Protein AF-A0AAD7WLF8-F1 (afdb_monomer_lite)

InterPro domains:
  IPR016024 Armadillo-type fold [SSF48371] (22-463)
  IPR026791 Dedicator of cytokinesis [PTHR45653] (3-529)
  IPR027357 DOCKER domain [PS51651] (489-531)
  IPR043161 Dedicator of cytokinesis, C-terminal, lobe A [G3DSA:1.25.40.410] (466-530)
  IPR046769 DOCKER, Lobe A [PF06920] (484-529)
  IPR056372 Dedicator of cytokinesis, TPR repeats region [PF23554] (4-433)

Secondary structure (DSSP, 8-state):
-HHHHHHHHHHHHHTTTSHHHHHHHHHHHHTHHHHHHHHHHHHHHHHHHH-S-THHHHHHHHHHHHHHHHHHHHTS-TTSSHHHHHHHHHHGGGGHHHHTTTS-HHHHHHHHHHHHHTS-TTSSHHHHHHHHHHHHTSGGGGSHHHHHHHHHHHHHHHHHHTSTT-SS--HHHHHHHHHHHHHHHS-TTS---HHHHHHHHHHHTTGGGSGGGHHHHHHHHHH--HHHHHHHHHH--SHHHHHHHHHHHHHHHHHHTTTSS-TT-HHHHHHHHHHHHHHHHHHHHHHHHHS--SSS--HHHHHHHHHHHHHHHH-GGG-GGGS-HHHHHHHHHHH--HHHHHHHHHHHHHHHTGGGGGGGTTTTHHHHHHHHHSS-HHHHHHHTHHHHHHHHHHHHHSTTS--HHHHHHHHHHHHHHHHTT---HHHHHHHHHHHHHHHTT-TTTHHHHHHHHHHHHHHHHHHHHHHHHHTSS-HHHHHHHHHHHHHHHHHTT-HHHHHHHHHHHHHHHHHTT-HHHHHHHHHHHHHHH--

Radius of gyration: 33.75 Å; chains: 1; bounding box: 84×45×94 Å

Structure (mmCIF, N/CA/C/O backbone):
data_AF-A0AAD7WLF8-F1
#
_entry.id   AF-A0AAD7WLF8-F1
#
loop_
_atom_site.group_PDB
_atom_site.id
_atom_site.type_symbol
_atom_site.label_atom_id
_atom_site.label_alt_id
_atom_site.label_comp_id
_atom_site.label_asym_id
_atom_site.label_entity_id
_atom_site.label_seq_id
_atom_site.pdbx_PDB_ins_code
_atom_site.Cartn_x
_atom_site.Cartn_y
_atom_site.Cartn_z
_atom_site.occupancy
_atom_site.B_iso_or_equiv
_atom_site.auth_seq_id
_atom_site.auth_comp_id
_atom_site.auth_asym_id
_atom_site.auth_atom_id
_atom_site.pdbx_PDB_model_num
ATOM 1 N N . MET A 1 1 ? -27.503 -6.287 51.638 1.00 50.44 1 MET A N 1
ATOM 2 C CA . MET A 1 1 ? -26.406 -5.335 51.952 1.00 50.44 1 MET A CA 1
ATOM 3 C C . MET A 1 1 ? -25.777 -4.756 50.683 1.00 50.44 1 MET A C 1
ATOM 5 O O . MET A 1 1 ? -25.508 -3.567 50.639 1.00 50.44 1 MET A O 1
ATOM 9 N N . THR A 1 2 ? -25.616 -5.550 49.624 1.00 57.06 2 THR A N 1
ATOM 10 C CA . THR A 1 2 ? -24.945 -5.153 48.374 1.00 57.06 2 THR A CA 1
ATOM 11 C C . THR A 1 2 ? -25.740 -4.227 47.454 1.00 57.06 2 THR A C 1
ATOM 13 O O . THR A 1 2 ? -25.154 -3.289 46.927 1.00 57.06 2 THR A O 1
ATOM 16 N N . SER A 1 3 ? -27.070 -4.346 47.377 1.00 61.50 3 SER A N 1
ATOM 17 C CA . SER A 1 3 ? -27.920 -3.341 46.700 1.00 61.50 3 SER A CA 1
ATOM 18 C C . SER A 1 3 ? -27.881 -1.956 47.364 1.00 61.50 3 SER A C 1
ATOM 20 O O . SER A 1 3 ? -28.238 -0.956 46.747 1.00 61.50 3 SER A O 1
ATOM 22 N N . LYS A 1 4 ? -27.443 -1.870 48.630 1.00 73.19 4 LYS A N 1
ATOM 23 C CA . LYS A 1 4 ? -27.246 -0.590 49.324 1.00 73.19 4 LYS A CA 1
ATOM 24 C C . LYS A 1 4 ? -25.932 0.079 48.907 1.00 73.19 4 LYS A C 1
ATOM 26 O O . LYS A 1 4 ? -25.895 1.298 48.851 1.00 73.19 4 LYS A O 1
ATOM 31 N N . LEU A 1 5 ? -24.891 -0.685 48.555 1.00 77.25 5 LEU A N 1
ATOM 32 C CA . LEU A 1 5 ? -23.596 -0.141 48.117 1.00 77.25 5 LEU A CA 1
ATOM 33 C C . LEU A 1 5 ? -23.704 0.574 46.764 1.00 77.25 5 LEU A C 1
ATOM 35 O O . LEU A 1 5 ? -23.220 1.696 46.639 1.00 77.25 5 LEU A O 1
ATOM 39 N N . THR A 1 6 ? -24.400 -0.011 45.782 1.00 79.81 6 THR A N 1
ATOM 40 C CA . THR A 1 6 ? -24.676 0.662 44.497 1.00 79.81 6 THR A CA 1
ATOM 41 C C . THR A 1 6 ? -25.527 1.919 44.679 1.00 79.81 6 THR A C 1
ATOM 43 O O . THR A 1 6 ? -25.245 2.944 44.062 1.00 79.81 6 THR A O 1
ATOM 46 N N . LYS A 1 7 ? -26.513 1.890 45.587 1.00 83.00 7 LYS A N 1
ATOM 47 C CA . LYS A 1 7 ? -27.323 3.071 45.936 1.00 83.00 7 LYS A CA 1
ATOM 48 C C . LYS A 1 7 ? -26.501 4.177 46.610 1.00 83.00 7 LYS A C 1
ATOM 50 O O . LYS A 1 7 ? -26.691 5.340 46.277 1.00 83.00 7 LYS A O 1
ATOM 55 N N . VAL A 1 8 ? -25.577 3.836 47.512 1.00 84.06 8 VAL A N 1
ATOM 56 C CA . VAL A 1 8 ? -24.677 4.811 48.162 1.00 84.06 8 VAL A CA 1
ATOM 57 C C . VAL A 1 8 ? -23.715 5.430 47.147 1.00 84.06 8 VAL A C 1
ATOM 59 O O . VAL A 1 8 ? -23.534 6.644 47.153 1.00 84.06 8 VAL A O 1
ATOM 62 N N . LEU A 1 9 ? -23.156 4.632 46.230 1.00 85.50 9 LEU A N 1
ATOM 63 C CA . LEU A 1 9 ? -22.347 5.155 45.125 1.00 85.50 9 LEU A CA 1
ATOM 64 C C . LEU A 1 9 ? -23.160 6.115 44.246 1.00 85.50 9 LEU A C 1
ATOM 66 O O . LEU A 1 9 ? -22.699 7.216 43.970 1.00 85.50 9 LEU A O 1
ATOM 70 N N . SER A 1 10 ? -24.387 5.741 43.873 1.00 84.94 10 SER A N 1
ATOM 71 C CA . SER A 1 10 ? -25.291 6.614 43.111 1.00 84.94 10 SER A CA 1
ATOM 72 C C . SER A 1 10 ? -25.607 7.913 43.865 1.00 84.94 10 SER A C 1
ATOM 74 O O . SER A 1 10 ? -25.592 8.984 43.262 1.00 84.94 10 SER A O 1
ATOM 76 N N . TYR A 1 11 ? -25.811 7.851 45.185 1.00 87.19 11 TYR A N 1
ATOM 77 C CA . TYR A 1 11 ? -26.008 9.036 46.022 1.00 87.19 11 TYR A CA 1
ATOM 78 C C . TYR A 1 11 ? -24.784 9.962 46.011 1.00 87.19 11 TYR A C 1
ATOM 80 O O . TYR A 1 11 ? -24.944 11.163 45.807 1.00 87.19 11 TYR A O 1
ATOM 88 N N . TYR A 1 12 ? -23.572 9.418 46.166 1.00 87.69 12 TYR A N 1
ATOM 89 C CA . TYR A 1 12 ? -22.337 10.207 46.105 1.00 87.69 12 TYR A CA 1
ATOM 90 C C . TYR A 1 12 ? -22.121 10.855 44.738 1.00 87.69 12 TYR A C 1
ATOM 92 O O . TYR A 1 12 ? -21.713 12.008 44.677 1.00 87.69 12 TYR A O 1
ATOM 100 N N . VAL A 1 13 ? -22.433 10.149 43.648 1.00 86.88 13 VAL A N 1
ATOM 101 C CA . VAL A 1 13 ? -22.331 10.689 42.283 1.00 86.88 13 VAL A CA 1
ATOM 102 C C . VAL A 1 13 ? -23.289 11.863 42.071 1.00 86.88 13 VAL A C 1
ATOM 104 O O . VAL A 1 13 ? -22.893 12.871 41.498 1.00 86.88 13 VAL A O 1
ATOM 107 N N . ARG A 1 14 ? -24.529 11.771 42.572 1.00 86.62 14 ARG A N 1
ATOM 108 C CA . ARG A 1 14 ? -25.531 12.846 42.442 1.00 86.62 14 ARG A CA 1
ATOM 109 C C . ARG A 1 14 ? -25.195 14.106 43.242 1.00 86.62 14 ARG A C 1
ATOM 111 O O . ARG A 1 14 ? -25.654 15.177 42.871 1.00 86.62 14 ARG A O 1
ATOM 118 N N . HIS A 1 15 ? -24.404 13.976 44.306 1.00 85.69 15 HIS A N 1
ATOM 119 C CA . HIS A 1 15 ? -23.999 15.080 45.184 1.00 85.69 15 HIS A CA 1
ATOM 120 C C . HIS A 1 15 ? -22.495 15.370 45.074 1.00 85.69 15 HIS A C 1
ATOM 122 O O . HIS A 1 15 ? -21.863 15.776 46.046 1.00 85.69 15 HIS A O 1
ATOM 128 N N . ALA A 1 16 ? -21.908 15.150 43.893 1.00 82.25 16 ALA A N 1
ATOM 129 C CA . ALA A 1 16 ? -20.487 15.384 43.632 1.00 82.25 16 ALA A CA 1
ATOM 130 C C . ALA A 1 16 ? -20.061 16.867 43.747 1.00 82.25 16 ALA A C 1
ATOM 132 O O . ALA A 1 16 ? -18.866 17.150 43.706 1.00 82.25 16 ALA A O 1
ATOM 133 N N . GLU A 1 17 ? -21.017 17.790 43.891 1.00 81.69 17 GLU A N 1
ATOM 134 C CA . GLU A 1 17 ? -20.796 19.217 44.174 1.00 81.69 17 GLU A CA 1
ATOM 135 C C . GLU A 1 17 ? -20.345 19.472 45.621 1.00 81.69 17 GLU A C 1
ATOM 137 O O . GLU A 1 17 ? -19.618 20.431 45.870 1.00 81.69 17 GLU A O 1
ATOM 142 N N . ASP A 1 18 ? -20.734 18.615 46.574 1.00 85.62 18 ASP A N 1
ATOM 143 C CA . ASP A 1 18 ? -20.281 18.718 47.964 1.00 85.62 18 ASP A CA 1
ATOM 144 C C . ASP A 1 18 ? -18.826 18.219 48.064 1.00 85.62 18 ASP A C 1
ATOM 146 O O . ASP A 1 18 ? -18.576 17.028 47.830 1.00 85.62 18 ASP A O 1
ATOM 150 N N . PRO A 1 19 ? -17.854 19.070 48.457 1.00 84.31 19 PRO A N 1
ATOM 151 C CA . PRO A 1 19 ? -16.444 18.695 48.539 1.00 84.31 19 PRO A CA 1
ATOM 152 C C . PRO A 1 19 ? -16.186 17.460 49.414 1.00 84.31 19 PRO A C 1
ATOM 154 O O . PRO A 1 19 ? -15.350 16.617 49.075 1.00 84.31 19 PRO A O 1
ATOM 157 N N . GLY A 1 20 ? -16.924 17.308 50.520 1.00 85.38 20 GLY A N 1
ATOM 158 C CA . GLY A 1 20 ? -16.755 16.179 51.435 1.00 85.38 20 GLY A CA 1
ATOM 159 C C . GLY A 1 20 ? -17.242 14.860 50.830 1.00 85.38 20 GLY A C 1
ATOM 160 O O . GLY A 1 20 ? -16.628 13.806 51.031 1.00 85.38 20 GLY A O 1
ATOM 161 N N . LEU A 1 21 ? -18.325 14.904 50.051 1.00 86.88 21 LEU A N 1
ATOM 162 C CA . LEU A 1 21 ? -18.832 13.741 49.320 1.00 86.88 21 LEU A CA 1
ATOM 163 C C . LEU A 1 21 ? -17.993 13.446 48.073 1.00 86.88 21 LEU A C 1
ATOM 165 O O . LEU A 1 21 ? -17.761 12.275 47.770 1.00 86.88 21 LEU A O 1
ATOM 169 N N . ALA A 1 22 ? -17.463 14.472 47.410 1.00 86.25 22 ALA A N 1
ATOM 170 C CA . ALA A 1 22 ? -16.567 14.361 46.266 1.00 86.25 22 ALA A CA 1
ATOM 171 C C . ALA A 1 22 ? -15.270 13.601 46.604 1.00 86.25 22 ALA A C 1
ATOM 173 O O . ALA A 1 22 ? -14.853 12.711 45.855 1.00 86.25 22 ALA A O 1
ATOM 174 N N . GLU A 1 23 ? -14.643 13.880 47.753 1.00 88.50 23 GLU A N 1
ATOM 175 C CA . GLU A 1 23 ? -13.449 13.147 48.201 1.00 88.50 23 GLU A CA 1
ATOM 176 C C . GLU A 1 23 ? -13.742 11.680 48.538 1.00 88.50 23 GLU A C 1
ATOM 178 O O . GLU A 1 23 ? -12.964 10.776 48.193 1.00 88.50 23 GLU A O 1
ATOM 183 N N . ARG A 1 24 ? -14.890 11.424 49.176 1.00 89.81 24 ARG A N 1
ATOM 184 C CA . ARG A 1 24 ? -15.355 10.061 49.468 1.00 89.81 24 ARG A CA 1
ATOM 185 C C . ARG A 1 24 ? -15.658 9.298 48.185 1.00 89.81 24 ARG A C 1
ATOM 187 O O . ARG A 1 24 ? -15.239 8.148 48.060 1.00 89.81 24 ARG A O 1
ATOM 194 N N . LEU A 1 25 ? -16.311 9.940 47.217 1.00 91.00 25 LEU A N 1
ATOM 195 C CA . LEU A 1 25 ? -16.569 9.380 45.894 1.00 91.00 25 LEU A CA 1
ATOM 196 C C . LEU A 1 25 ? -15.262 9.047 45.178 1.00 91.00 25 LEU A C 1
ATOM 198 O O . LEU A 1 25 ? -15.103 7.935 44.689 1.00 91.00 25 LEU A O 1
ATOM 202 N N . TYR A 1 26 ? -14.299 9.967 45.159 1.00 90.88 26 TYR A N 1
ATOM 203 C CA . TYR A 1 26 ? -12.999 9.737 44.530 1.00 90.88 26 TYR A CA 1
ATOM 204 C C . TYR A 1 26 ? -12.256 8.545 45.155 1.00 90.88 26 TYR A C 1
ATOM 206 O O . TYR A 1 26 ? -11.684 7.716 44.443 1.00 90.88 26 TYR A O 1
ATOM 214 N N . SER A 1 27 ? -12.308 8.414 46.482 1.00 91.75 27 SER A N 1
ATOM 215 C CA . SER A 1 27 ? -11.742 7.267 47.203 1.00 91.75 27 SER A CA 1
ATOM 216 C C . SER A 1 27 ? -12.476 5.962 46.873 1.00 91.75 27 SER A C 1
ATOM 218 O O . SER A 1 27 ? -11.835 4.938 46.635 1.00 91.75 27 SER A O 1
ATOM 220 N N . ALA A 1 28 ? -13.807 6.004 46.774 1.00 91.50 28 ALA A N 1
ATOM 221 C CA . ALA A 1 28 ? -14.614 4.860 46.363 1.00 91.50 28 ALA A CA 1
ATOM 222 C C . ALA A 1 28 ? -14.333 4.442 44.908 1.00 91.50 28 ALA A C 1
ATOM 224 O O . ALA A 1 28 ? -14.211 3.252 44.633 1.00 91.50 28 ALA A O 1
ATOM 225 N N . LEU A 1 29 ? -14.144 5.399 43.991 1.00 93.06 29 LEU A N 1
ATOM 226 C CA . LEU A 1 29 ? -13.798 5.144 42.589 1.00 93.06 29 LEU A CA 1
ATOM 227 C C . LEU A 1 29 ? -12.422 4.479 42.445 1.00 93.06 29 LEU A C 1
ATOM 229 O O . LEU A 1 29 ? -12.271 3.550 41.658 1.00 93.06 29 LEU A O 1
ATOM 233 N N . LYS A 1 30 ? -11.426 4.869 43.250 1.00 92.69 30 LYS A N 1
ATOM 234 C CA . LYS A 1 30 ? -10.129 4.164 43.288 1.00 92.69 30 LYS A CA 1
ATOM 235 C C . LYS A 1 30 ? -10.266 2.696 43.699 1.00 92.69 30 LYS A C 1
ATOM 237 O O . LYS A 1 30 ? -9.499 1.855 43.238 1.00 92.69 30 LYS A O 1
ATOM 242 N N . ALA A 1 31 ? -11.232 2.394 44.563 1.00 93.00 31 ALA A N 1
ATOM 243 C CA . ALA A 1 31 ? -11.531 1.044 45.023 1.00 93.00 31 ALA A CA 1
ATOM 244 C C . ALA A 1 31 ? -12.622 0.342 44.188 1.00 93.00 31 ALA A C 1
ATOM 246 O O . ALA A 1 31 ? -13.014 -0.772 44.539 1.00 93.00 31 ALA A O 1
ATOM 247 N N . LEU A 1 32 ? -13.099 0.950 43.090 1.00 92.38 32 LEU A N 1
ATOM 248 C CA . LEU A 1 32 ? -14.295 0.510 42.359 1.00 92.38 32 LEU A CA 1
ATOM 249 C C . LEU A 1 32 ? -14.207 -0.952 41.919 1.00 92.38 32 LEU A C 1
ATOM 251 O O . LEU A 1 32 ? -15.161 -1.701 42.114 1.00 92.38 32 LEU A O 1
ATOM 255 N N . LYS A 1 33 ? -13.034 -1.378 41.435 1.00 91.62 33 LYS A N 1
ATOM 256 C CA . LYS A 1 33 ? -12.742 -2.774 41.079 1.00 91.62 33 LYS A CA 1
ATOM 257 C C . LYS A 1 33 ? -13.047 -3.747 42.219 1.00 91.62 33 LYS A C 1
ATOM 259 O O . LYS A 1 33 ? -13.742 -4.740 42.035 1.00 91.62 33 LYS A O 1
ATOM 264 N N . TYR A 1 34 ? -12.541 -3.463 43.415 1.00 91.56 34 TYR A N 1
ATOM 265 C CA . TYR A 1 34 ? -12.722 -4.336 44.576 1.00 91.56 34 TYR A CA 1
ATOM 266 C C . TYR A 1 34 ? -14.155 -4.283 45.109 1.00 91.56 34 TYR A C 1
ATOM 268 O O . TYR A 1 34 ? -14.711 -5.319 45.473 1.00 91.56 34 TYR A O 1
ATOM 276 N N . LEU A 1 35 ? -14.774 -3.096 45.095 1.00 91.06 35 LEU A N 1
ATOM 277 C CA . LEU A 1 35 ? -16.175 -2.925 45.477 1.00 91.06 35 LEU A CA 1
ATOM 278 C C . LEU A 1 35 ? -17.095 -3.752 44.577 1.00 91.06 35 LEU A C 1
ATOM 280 O O . LEU A 1 35 ? -17.946 -4.481 45.081 1.00 91.06 35 LEU A O 1
ATOM 284 N N . PHE A 1 36 ? -16.900 -3.695 43.259 1.00 91.25 36 PHE A N 1
ATOM 285 C CA . PHE A 1 36 ? -17.721 -4.454 42.321 1.00 91.25 36 PHE A CA 1
ATOM 286 C C . PHE A 1 36 ? -17.451 -5.951 42.368 1.00 91.25 36 PHE A C 1
ATOM 288 O O . PHE A 1 36 ? -18.414 -6.705 42.350 1.00 91.25 36 PHE A O 1
ATOM 295 N N . ARG A 1 37 ? -16.207 -6.402 42.562 1.00 91.19 37 ARG A N 1
ATOM 296 C CA . ARG A 1 37 ? -15.932 -7.827 42.829 1.00 91.19 37 ARG A CA 1
ATOM 297 C C . ARG A 1 37 ? -16.718 -8.354 44.022 1.00 91.19 37 ARG A C 1
ATOM 299 O O . ARG A 1 37 ? -17.302 -9.430 43.950 1.00 91.19 37 ARG A O 1
ATOM 306 N N . PHE A 1 38 ? -16.779 -7.579 45.103 1.00 90.19 38 PHE A N 1
ATOM 307 C CA . PHE A 1 38 ? -17.577 -7.940 46.270 1.00 90.19 38 PHE A CA 1
ATOM 308 C C . PHE A 1 38 ? -19.086 -7.939 45.969 1.00 90.19 38 PHE A C 1
ATOM 310 O O . PHE A 1 38 ? -19.789 -8.884 46.332 1.00 90.19 38 PHE A O 1
ATOM 317 N N . ILE A 1 39 ? -19.590 -6.906 45.281 1.00 88.50 39 ILE A N 1
ATOM 318 C CA . ILE A 1 39 ? -21.008 -6.788 44.895 1.00 88.50 39 ILE A CA 1
ATOM 319 C C . ILE A 1 39 ? -21.434 -7.961 44.000 1.00 88.50 39 ILE A C 1
ATOM 321 O O . ILE A 1 39 ? -22.454 -8.596 44.271 1.00 88.50 39 ILE A O 1
ATOM 325 N N . VAL A 1 40 ? -20.636 -8.269 42.977 1.00 88.81 40 VAL A N 1
ATOM 326 C CA . VAL A 1 40 ? -20.851 -9.362 42.023 1.00 88.81 40 VAL A CA 1
ATOM 327 C C . VAL A 1 40 ? -20.808 -10.705 42.741 1.00 88.81 40 VAL A C 1
ATOM 329 O O . VAL A 1 40 ? -21.764 -11.469 42.642 1.00 88.81 40 VAL A O 1
ATOM 332 N N . GLN A 1 41 ? -19.771 -10.980 43.539 1.00 88.56 41 GLN A N 1
ATOM 333 C CA . GLN A 1 41 ? -19.655 -12.260 44.241 1.00 88.56 41 GLN A CA 1
ATOM 334 C C . GLN A 1 41 ? -20.810 -12.485 45.221 1.00 88.56 41 GLN A C 1
ATOM 336 O O . GLN A 1 41 ? -21.355 -13.585 45.314 1.00 88.56 41 GLN A O 1
ATOM 341 N N . SER A 1 42 ? -21.242 -11.432 45.918 1.00 88.00 42 SER A N 1
ATOM 342 C CA . SER A 1 42 ? -22.435 -11.496 46.760 1.00 88.00 42 SER A CA 1
ATOM 343 C C . SER A 1 42 ? -23.696 -11.809 45.954 1.00 88.00 42 SER A C 1
ATOM 345 O O . SER A 1 42 ? -24.549 -12.540 46.458 1.00 88.00 42 SER A O 1
ATOM 347 N N . ARG A 1 43 ? -23.835 -11.274 44.734 1.00 86.62 43 ARG A N 1
ATOM 348 C CA . ARG A 1 43 ? -24.981 -11.557 43.863 1.00 86.62 43 ARG A CA 1
ATOM 349 C C . ARG A 1 43 ? -24.948 -12.988 43.329 1.00 86.62 43 ARG A C 1
ATOM 351 O O . ARG A 1 43 ? -25.983 -13.643 43.372 1.00 86.62 43 ARG A O 1
ATOM 358 N N . ILE A 1 44 ? -23.786 -13.492 42.914 1.00 86.75 44 ILE A N 1
ATOM 359 C CA . ILE A 1 44 ? -23.607 -14.891 42.487 1.00 86.75 44 ILE A CA 1
ATOM 360 C C . ILE A 1 44 ? -24.020 -15.844 43.612 1.00 86.75 44 ILE A C 1
ATOM 362 O O . ILE A 1 44 ? -24.805 -16.765 43.392 1.00 86.75 44 ILE A O 1
ATOM 366 N N . LEU A 1 45 ? -23.533 -15.605 44.835 1.00 85.88 45 LEU A N 1
ATOM 367 C CA . LEU A 1 45 ? -23.906 -16.413 45.997 1.00 85.88 45 LEU A CA 1
ATOM 368 C C . LEU A 1 45 ? -25.409 -16.332 46.273 1.00 85.88 45 LEU A C 1
ATOM 370 O O . LEU A 1 45 ? -26.041 -17.362 46.476 1.00 85.88 45 LEU A O 1
ATOM 374 N N . TYR A 1 46 ? -25.996 -15.134 46.228 1.00 84.00 46 TYR A N 1
ATOM 375 C CA . TYR A 1 46 ? -27.436 -14.960 46.408 1.00 84.00 46 TYR A CA 1
ATOM 376 C C . TYR A 1 46 ? -28.250 -15.761 45.375 1.00 84.00 46 TYR A C 1
ATOM 378 O O . TYR A 1 46 ? -29.141 -16.508 45.768 1.00 84.00 46 TYR A O 1
ATOM 386 N N . LEU A 1 47 ? -27.907 -15.678 44.084 1.00 82.69 47 LEU A N 1
ATOM 387 C CA . LEU A 1 47 ? -28.580 -16.438 43.020 1.00 82.69 47 LEU A CA 1
ATOM 388 C C . LEU A 1 47 ? -28.430 -17.953 43.216 1.00 82.69 47 LEU A C 1
ATOM 390 O O . LEU A 1 47 ? -29.372 -18.704 42.978 1.00 82.69 47 LEU A O 1
ATOM 394 N N . ARG A 1 48 ? -27.274 -18.410 43.715 1.00 83.81 48 ARG A N 1
ATOM 395 C CA . ARG A 1 48 ? -27.037 -19.827 44.020 1.00 83.81 48 ARG A CA 1
ATOM 396 C C . ARG A 1 48 ? -27.921 -20.352 45.156 1.00 83.81 48 ARG A C 1
ATOM 398 O O . ARG A 1 48 ? -28.287 -21.522 45.124 1.00 83.81 48 ARG A O 1
ATOM 405 N N . PHE A 1 49 ? -28.232 -19.524 46.155 1.00 80.81 49 PHE A N 1
ATOM 406 C CA . PHE A 1 49 ? -29.046 -19.928 47.309 1.00 80.81 49 PHE A CA 1
ATOM 407 C C . PHE A 1 49 ? -30.555 -19.757 47.089 1.00 80.81 49 PHE A C 1
ATOM 409 O O . PHE A 1 49 ? -31.319 -20.573 47.594 1.00 80.81 49 PHE A O 1
ATOM 416 N N . TYR A 1 50 ? -30.983 -18.722 46.360 1.00 76.38 50 TYR A N 1
ATOM 417 C CA . TYR A 1 50 ? -32.400 -18.341 46.243 1.00 76.38 50 TYR A CA 1
ATOM 418 C C . TYR A 1 50 ? -32.996 -18.524 44.833 1.00 76.38 50 TYR A C 1
ATOM 420 O O . TYR A 1 50 ? -34.192 -18.305 44.654 1.00 76.38 50 TYR A O 1
ATOM 428 N N . GLY A 1 51 ? -32.203 -18.951 43.842 1.00 69.12 51 GLY A N 1
ATOM 429 C CA . GLY A 1 51 ? -32.640 -19.109 42.449 1.00 69.12 51 GLY A CA 1
ATOM 430 C C . GLY A 1 51 ? -32.844 -17.776 41.711 1.00 69.12 51 GLY A C 1
ATOM 431 O O . GLY A 1 51 ? -32.486 -16.708 42.213 1.00 69.12 51 GLY A O 1
ATOM 432 N N . ASN A 1 52 ? -33.418 -17.835 40.501 1.00 64.19 52 ASN A N 1
ATOM 433 C CA . ASN A 1 52 ? -33.863 -16.647 39.759 1.00 64.19 52 ASN A CA 1
ATOM 434 C C . ASN A 1 52 ? -35.139 -16.091 40.414 1.00 64.19 52 ASN A C 1
ATOM 436 O O . ASN A 1 52 ? -36.248 -16.435 40.016 1.00 64.19 52 ASN A O 1
ATOM 440 N N . SER A 1 53 ? -34.984 -15.278 41.457 1.00 56.25 53 SER A N 1
ATOM 441 C CA . SER A 1 53 ? -36.088 -14.558 42.098 1.00 56.25 53 SER A CA 1
ATOM 442 C C . SER A 1 53 ? -36.503 -13.309 41.300 1.00 56.25 53 SER A C 1
ATOM 444 O O . SER A 1 53 ? -35.726 -12.792 40.495 1.00 56.25 53 SER A O 1
ATOM 446 N N . GLU A 1 54 ? -37.698 -12.767 41.575 1.00 55.66 54 GLU A N 1
ATOM 447 C CA . GLU A 1 54 ? -38.182 -11.464 41.061 1.00 55.66 54 GLU A CA 1
ATOM 448 C C . GLU A 1 54 ? -37.223 -10.290 41.390 1.00 55.66 54 GLU A C 1
ATOM 450 O O . GLU A 1 54 ? -37.204 -9.271 40.702 1.00 55.66 54 GLU A O 1
ATOM 455 N N . ASP A 1 55 ? -36.324 -10.459 42.372 1.00 58.22 55 ASP A N 1
ATOM 456 C CA . ASP A 1 55 ? -35.222 -9.530 42.681 1.00 58.22 55 ASP A CA 1
ATOM 457 C C . ASP A 1 55 ? -34.120 -9.493 41.595 1.00 58.22 55 ASP A C 1
ATOM 459 O O . ASP A 1 55 ? -33.123 -8.767 41.731 1.00 58.22 55 ASP A O 1
ATOM 463 N N . GLY A 1 56 ? -34.249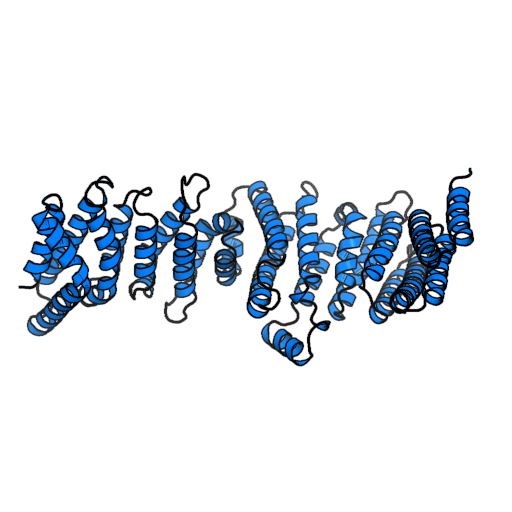 -10.292 40.527 1.00 62.03 56 GLY A N 1
ATOM 464 C CA . GLY A 1 56 ? -33.558 -10.146 39.240 1.00 62.03 56 GLY A CA 1
ATOM 465 C C . GLY A 1 56 ? -33.467 -8.686 38.808 1.00 62.03 56 GLY A C 1
ATOM 466 O O . GLY A 1 56 ? -32.376 -8.111 38.722 1.00 62.03 56 GLY A O 1
ATOM 467 N N . ASP A 1 57 ? -34.637 -8.069 38.673 1.00 71.44 57 ASP A N 1
ATOM 468 C CA . ASP A 1 57 ? -34.791 -6.709 38.170 1.00 71.44 57 ASP A CA 1
ATOM 469 C C . ASP A 1 57 ? -34.293 -5.657 39.153 1.00 71.44 57 ASP A C 1
ATOM 471 O O . ASP A 1 57 ? -33.718 -4.653 38.741 1.00 71.44 57 ASP A O 1
ATOM 475 N N . ALA A 1 58 ? -34.444 -5.869 40.462 1.00 82.06 58 ALA A N 1
ATOM 476 C CA . ALA A 1 58 ? -34.030 -4.887 41.463 1.00 82.06 58 ALA A CA 1
ATOM 477 C C . ALA A 1 58 ? -32.509 -4.645 41.457 1.00 82.06 58 ALA A C 1
ATOM 479 O O . ALA A 1 58 ? -32.053 -3.500 41.578 1.00 82.06 58 ALA A O 1
ATOM 480 N N . PHE A 1 59 ? -31.710 -5.709 41.305 1.00 84.19 59 PHE A N 1
ATOM 481 C CA . PHE A 1 59 ? -30.256 -5.586 41.184 1.00 84.19 59 PHE A CA 1
ATOM 482 C C . PHE A 1 59 ? -29.873 -4.898 39.873 1.00 84.19 59 PHE A C 1
ATOM 484 O O . PHE A 1 59 ? -29.134 -3.907 39.904 1.00 84.19 59 PHE A O 1
ATOM 491 N N . SER A 1 60 ? -30.428 -5.361 38.752 1.00 85.50 60 SER A N 1
ATOM 492 C CA . SER A 1 60 ? -30.166 -4.789 37.432 1.00 85.50 60 SER A CA 1
ATOM 493 C C . SER A 1 60 ? -30.557 -3.309 37.369 1.00 85.50 60 SER A C 1
ATOM 495 O O . SER A 1 60 ? -29.765 -2.472 36.940 1.00 85.50 60 SER A O 1
ATOM 497 N N . ASN A 1 61 ? -31.705 -2.937 37.940 1.00 87.69 61 ASN A N 1
ATOM 498 C CA . ASN A 1 61 ? -32.151 -1.551 38.081 1.00 87.69 61 ASN A CA 1
ATOM 499 C C . ASN A 1 61 ? -31.203 -0.705 38.937 1.00 87.69 61 ASN A C 1
ATOM 501 O O . ASN A 1 61 ? -31.019 0.479 38.654 1.00 87.69 61 ASN A O 1
ATOM 505 N N . SER A 1 62 ? -30.554 -1.283 39.954 1.00 89.38 62 SER A N 1
ATOM 506 C CA . SER A 1 62 ? -29.547 -0.560 40.742 1.00 89.38 62 SER A CA 1
ATOM 507 C C . SER A 1 62 ? -28.291 -0.233 39.925 1.00 89.38 62 SER A C 1
ATOM 509 O O . SER A 1 62 ? -27.757 0.868 40.061 1.00 89.38 62 SER A O 1
ATOM 511 N N . ILE A 1 63 ? -27.864 -1.141 39.037 1.00 89.88 63 ILE A N 1
ATOM 512 C CA . ILE A 1 63 ? -26.758 -0.899 38.099 1.00 89.88 63 ILE A CA 1
ATOM 513 C C . ILE A 1 63 ? -27.174 0.152 37.065 1.00 89.88 63 ILE A C 1
ATOM 515 O O . ILE A 1 63 ? -26.468 1.146 36.907 1.00 89.88 63 ILE A O 1
ATOM 519 N N . ARG A 1 64 ? -28.354 0.011 36.443 1.00 91.75 64 ARG A N 1
ATOM 520 C CA . ARG A 1 64 ? -28.908 1.007 35.504 1.00 91.75 64 ARG A CA 1
ATOM 521 C C . ARG A 1 64 ? -28.957 2.404 36.127 1.00 91.75 64 ARG A C 1
ATOM 523 O O . ARG A 1 64 ? -28.507 3.370 35.524 1.00 91.75 64 ARG A O 1
ATOM 530 N N . THR A 1 65 ? -29.436 2.507 37.368 1.00 92.06 65 THR A N 1
ATOM 531 C CA . THR A 1 65 ? -29.521 3.780 38.106 1.00 92.06 65 THR A CA 1
ATOM 532 C C . THR A 1 65 ? -28.144 4.386 38.379 1.00 92.06 65 THR A C 1
ATOM 534 O O . THR A 1 65 ? -27.987 5.610 38.341 1.00 92.06 65 THR A O 1
ATOM 537 N N . LEU A 1 66 ? -27.136 3.552 38.652 1.00 92.31 66 LEU A N 1
ATOM 538 C CA . LEU A 1 66 ? -25.765 4.016 38.831 1.00 92.31 66 LEU A CA 1
ATOM 539 C C . LEU A 1 66 ? -25.195 4.576 37.522 1.00 92.31 66 LEU A C 1
ATOM 541 O O . LEU A 1 66 ? -24.676 5.688 37.540 1.00 92.31 66 LEU A O 1
ATOM 545 N N . PHE A 1 67 ? -25.351 3.863 36.401 1.00 93.81 67 PHE A N 1
ATOM 546 C CA . PHE A 1 67 ? -24.939 4.348 35.079 1.00 93.81 67 PHE A CA 1
ATOM 547 C C . PHE A 1 67 ? -25.651 5.650 34.704 1.00 93.81 67 PHE A C 1
ATOM 549 O O . PHE A 1 67 ? -24.991 6.608 34.329 1.00 93.81 67 PHE A O 1
ATOM 556 N N . LEU A 1 68 ? -26.966 5.746 34.921 1.00 93.44 68 LEU A N 1
ATOM 557 C CA . LEU A 1 68 ? -27.705 6.999 34.727 1.00 93.44 68 LEU A CA 1
ATOM 558 C C . LEU A 1 68 ? -27.128 8.143 35.569 1.00 93.44 68 LEU A C 1
ATOM 560 O O . LEU A 1 68 ? -26.977 9.253 35.074 1.00 93.44 68 LEU A O 1
ATOM 564 N N . SER A 1 69 ? -26.761 7.867 36.825 1.00 92.75 69 SER A N 1
ATOM 565 C CA . SER A 1 69 ? -26.144 8.877 37.693 1.00 92.75 69 SER A CA 1
ATOM 566 C C . SER A 1 69 ? -24.773 9.311 37.165 1.00 92.75 69 SER A C 1
ATOM 568 O O . SER A 1 69 ? -24.458 10.496 37.227 1.00 92.75 69 SER A O 1
ATOM 570 N N . PHE A 1 70 ? -23.971 8.383 36.626 1.00 94.25 70 PHE A N 1
ATOM 571 C CA . PHE A 1 70 ? -22.719 8.732 35.955 1.00 94.25 70 PHE A CA 1
ATOM 572 C C . PHE A 1 70 ? -22.967 9.597 34.720 1.00 94.25 70 PHE A C 1
ATOM 574 O O . PHE A 1 70 ? -22.315 10.627 34.600 1.00 94.25 70 PHE A O 1
ATOM 581 N N . ASN A 1 71 ? -23.929 9.248 33.864 1.00 94.31 71 ASN A N 1
ATOM 582 C CA . ASN A 1 71 ? -24.237 10.015 32.653 1.00 94.31 71 ASN A CA 1
ATOM 583 C C . ASN A 1 71 ? -24.611 11.465 32.991 1.00 94.31 71 ASN A C 1
ATOM 585 O O . ASN A 1 71 ? -24.053 12.394 32.419 1.00 94.31 71 ASN A O 1
ATOM 589 N N . THR A 1 72 ? -25.479 11.671 33.989 1.00 92.75 72 THR A N 1
ATOM 590 C CA . THR A 1 72 ? -25.855 13.018 34.452 1.00 92.75 72 THR A CA 1
ATOM 591 C C . THR A 1 72 ? -24.669 13.812 35.003 1.00 92.75 72 THR A C 1
ATOM 593 O O . THR A 1 72 ? -24.660 15.033 34.904 1.00 92.75 72 THR A O 1
ATOM 596 N N . LEU A 1 73 ? -23.677 13.154 35.610 1.00 91.62 73 LEU A N 1
ATOM 597 C CA . LEU A 1 73 ? -22.462 13.828 36.072 1.00 91.62 73 LEU A CA 1
ATOM 598 C C . LEU A 1 73 ? -21.524 14.160 34.902 1.00 91.62 73 LEU A C 1
ATOM 600 O O . LEU A 1 73 ? -20.913 15.226 34.903 1.00 91.62 73 LEU A O 1
ATOM 604 N N . MET A 1 74 ? -21.386 13.256 33.929 1.00 91.81 74 MET A N 1
ATOM 605 C CA . MET A 1 74 ? -20.479 13.421 32.789 1.00 91.81 74 MET A CA 1
ATOM 606 C C . MET A 1 74 ? -20.921 14.533 31.829 1.00 91.81 74 MET A C 1
ATOM 608 O O . MET A 1 74 ? -20.053 15.255 31.345 1.00 91.81 74 MET A O 1
ATOM 612 N N . ASP A 1 75 ? -22.231 14.714 31.644 1.00 91.94 75 ASP A N 1
ATOM 613 C CA . ASP A 1 75 ? -22.845 15.725 30.762 1.00 91.94 75 ASP A CA 1
ATOM 614 C C . ASP A 1 75 ? -22.647 17.180 31.242 1.00 91.94 75 ASP A C 1
ATOM 616 O O . ASP A 1 75 ? -22.785 18.139 30.488 1.00 91.94 75 ASP A O 1
ATOM 620 N N . ARG A 1 76 ? -22.267 17.373 32.511 1.00 88.94 76 ARG A N 1
ATOM 621 C CA . ARG A 1 76 ? -22.029 18.708 33.087 1.00 88.94 76 ARG A CA 1
ATOM 622 C C . ARG A 1 76 ? -20.853 19.440 32.413 1.00 88.94 76 ARG A C 1
ATOM 624 O O . ARG A 1 76 ? -19.998 18.790 31.802 1.00 88.94 76 ARG A O 1
ATOM 631 N N . PRO A 1 77 ? -20.714 20.767 32.578 1.00 86.25 77 PRO A N 1
ATOM 632 C CA . PRO A 1 77 ? -19.518 21.515 32.176 1.00 86.25 77 PRO A CA 1
ATOM 633 C C . PRO A 1 77 ? -18.206 20.927 32.731 1.00 86.25 77 PRO A C 1
ATOM 635 O O . PRO A 1 77 ? -18.200 20.235 33.753 1.00 86.25 77 PRO A O 1
ATOM 638 N N . LEU A 1 78 ? -17.082 21.125 32.030 1.00 81.69 78 LEU A N 1
ATOM 639 C CA . LEU A 1 78 ? -15.806 20.476 32.370 1.00 81.69 78 LEU A CA 1
ATOM 640 C C . LEU A 1 78 ? -15.294 20.891 33.754 1.00 81.69 78 LEU A C 1
ATOM 642 O O . LEU A 1 78 ? -14.824 20.040 34.501 1.00 81.69 78 LEU A O 1
ATOM 646 N N . ASP A 1 79 ? -15.390 22.177 34.076 1.00 82.56 79 ASP A N 1
ATOM 647 C CA . ASP A 1 79 ? -14.993 22.799 35.342 1.00 82.56 79 ASP A CA 1
ATOM 648 C C . ASP A 1 79 ? -15.672 22.163 36.563 1.00 82.56 79 ASP A C 1
ATOM 650 O O . ASP A 1 79 ? -15.074 22.080 37.640 1.00 82.56 79 ASP A O 1
ATOM 654 N N . GLU A 1 80 ? -16.859 21.590 36.377 1.00 82.00 80 GLU A N 1
ATOM 655 C CA . GLU A 1 80 ? -17.561 20.835 37.404 1.00 82.00 80 GLU A CA 1
ATOM 656 C C . GLU A 1 80 ? -17.017 19.402 37.526 1.00 82.00 80 GLU A C 1
ATOM 658 O O . GLU A 1 80 ? -17.385 18.473 36.800 1.00 82.00 80 GLU A O 1
ATOM 663 N N . GLY A 1 81 ? -16.131 19.191 38.503 1.00 80.69 81 GLY A N 1
ATOM 664 C CA . GLY A 1 81 ? -15.747 17.844 38.926 1.00 80.69 81 GLY A CA 1
ATOM 665 C C . GLY A 1 81 ? -14.786 17.109 37.983 1.00 80.69 81 GLY A C 1
ATOM 666 O O . GLY A 1 81 ? -14.788 15.875 37.984 1.00 80.69 81 GLY A O 1
ATOM 667 N N . VAL A 1 82 ? -13.915 17.822 37.246 1.00 87.88 82 VAL A N 1
ATOM 668 C CA . VAL A 1 82 ? -12.860 17.263 36.356 1.00 87.88 82 VAL A CA 1
ATOM 669 C C . VAL A 1 82 ? -12.196 16.008 36.941 1.00 87.88 82 VAL A C 1
ATOM 671 O O . VAL A 1 82 ? -12.074 14.973 36.282 1.00 87.88 82 VAL A O 1
ATOM 674 N N . LYS A 1 83 ? -11.773 16.087 38.211 1.00 89.88 83 LYS A N 1
ATOM 675 C CA . LYS A 1 83 ? -11.060 15.011 38.917 1.00 89.88 83 LYS A CA 1
ATOM 676 C C . LYS A 1 83 ? -11.914 13.750 39.075 1.00 89.88 83 LYS A C 1
ATOM 678 O O . LYS A 1 83 ? -11.388 12.643 38.962 1.00 89.88 83 LYS A O 1
ATOM 683 N N . ILE A 1 84 ? -13.211 13.907 39.335 1.00 91.31 84 ILE A N 1
ATOM 684 C CA . ILE A 1 84 ? -14.152 12.791 39.472 1.00 91.31 84 ILE A CA 1
ATOM 685 C C . ILE A 1 84 ? -14.469 12.212 38.096 1.00 91.31 84 ILE A C 1
ATOM 687 O O . ILE A 1 84 ? -14.356 11.000 37.933 1.00 91.31 84 ILE A O 1
ATOM 691 N N . LYS A 1 85 ? -14.770 13.051 37.096 1.00 92.69 85 LYS A N 1
ATOM 692 C CA . LYS A 1 85 ? -15.020 12.606 35.714 1.00 92.69 85 LYS A CA 1
ATOM 693 C C . LYS A 1 85 ? -13.853 11.780 35.166 1.00 92.69 85 LYS A C 1
ATOM 695 O O . LYS A 1 85 ? -14.041 10.665 34.681 1.00 92.69 85 LYS A O 1
ATOM 700 N N . GLY A 1 86 ? -12.622 12.269 35.345 1.00 92.62 86 GLY A N 1
ATOM 701 C CA . GLY A 1 86 ? -11.409 11.538 34.970 1.00 92.62 86 GLY A CA 1
ATOM 702 C C . GLY A 1 86 ? -11.221 10.227 35.746 1.00 92.62 86 GLY A C 1
ATOM 703 O O . GLY A 1 86 ? -10.766 9.233 35.181 1.00 92.62 86 GLY A O 1
ATOM 704 N N . ALA A 1 87 ? -11.598 10.185 37.028 1.00 93.31 87 ALA A N 1
ATOM 705 C CA . ALA A 1 87 ? -11.558 8.957 37.820 1.00 93.31 87 ALA A CA 1
ATOM 706 C C . ALA A 1 87 ? -12.593 7.925 37.348 1.00 93.31 87 ALA A C 1
ATOM 708 O O . ALA A 1 87 ? -12.260 6.745 37.266 1.00 93.31 87 ALA A O 1
ATOM 709 N N . ILE A 1 88 ? -13.812 8.350 37.001 1.00 94.88 88 ILE A N 1
ATOM 710 C CA . ILE A 1 88 ? -14.844 7.459 36.454 1.00 94.88 88 ILE A CA 1
ATOM 711 C C . ILE A 1 88 ? -14.339 6.834 35.153 1.00 94.88 88 ILE A C 1
ATOM 713 O O . ILE A 1 88 ? -14.299 5.612 35.062 1.00 94.88 88 ILE A O 1
ATOM 717 N N . LEU A 1 89 ? -13.846 7.636 34.204 1.00 95.31 89 LEU A N 1
ATOM 718 C CA . LEU A 1 89 ? -13.290 7.134 32.938 1.00 95.31 89 LEU A CA 1
ATOM 719 C C . LEU A 1 89 ? -12.130 6.149 33.131 1.00 95.31 89 LEU A C 1
ATOM 721 O O . LEU A 1 89 ? -11.992 5.187 32.381 1.00 95.31 89 LEU A O 1
ATOM 725 N N . LYS A 1 90 ? -11.303 6.360 34.159 1.00 95.12 90 LYS A N 1
ATOM 726 C CA . LYS A 1 90 ? -10.173 5.478 34.463 1.00 95.12 90 LYS A CA 1
ATOM 727 C C . LYS A 1 90 ? -10.594 4.158 35.114 1.00 95.12 90 LYS A C 1
ATOM 729 O O . LYS A 1 90 ? -9.997 3.123 34.820 1.00 95.12 90 LYS A O 1
ATOM 734 N N . TYR A 1 91 ? -11.550 4.187 36.042 1.00 94.94 91 TYR A N 1
ATOM 735 C CA . TYR A 1 91 ? -11.865 3.031 36.890 1.00 94.94 91 TYR A CA 1
ATOM 736 C C . TYR A 1 91 ? -13.124 2.269 36.460 1.00 94.94 91 TYR A C 1
ATOM 738 O O . TYR A 1 91 ? -13.208 1.074 36.741 1.00 94.94 91 TYR A O 1
ATOM 746 N N . LEU A 1 92 ? -14.069 2.887 35.745 1.00 95.00 92 LEU A N 1
ATOM 747 C CA . LEU A 1 92 ? -15.284 2.220 35.257 1.00 95.00 92 LEU A CA 1
ATOM 748 C C . LEU A 1 92 ? -14.989 1.035 34.316 1.00 95.00 92 LEU A C 1
ATOM 750 O O . LEU A 1 92 ? -15.613 -0.009 34.486 1.00 95.00 92 LEU A O 1
ATOM 754 N N . PRO A 1 93 ? -14.004 1.080 33.399 1.00 94.81 93 PRO A N 1
ATOM 755 C CA . PRO A 1 93 ? -13.710 -0.090 32.571 1.00 94.81 93 PRO A CA 1
ATOM 756 C C . PRO A 1 93 ? -13.215 -1.301 33.369 1.00 94.81 93 PRO A C 1
ATOM 758 O O . PRO A 1 93 ? -13.381 -2.444 32.953 1.00 94.81 93 PRO A O 1
ATOM 761 N N . THR A 1 94 ? -12.631 -1.073 34.551 1.00 94.44 94 THR A N 1
ATOM 762 C CA . THR A 1 94 ? -12.024 -2.143 35.359 1.00 94.44 94 THR A CA 1
ATOM 763 C C . THR A 1 94 ? -13.035 -3.109 35.971 1.00 94.44 94 THR A C 1
ATOM 765 O O . THR A 1 94 ? -12.625 -4.172 36.433 1.00 94.44 94 THR A O 1
ATOM 768 N N . ILE A 1 95 ? -14.324 -2.746 35.977 1.00 94.56 95 ILE A N 1
ATOM 769 C CA . ILE A 1 95 ? -15.413 -3.558 36.534 1.00 94.56 95 ILE A CA 1
ATOM 770 C C . ILE A 1 95 ? -16.224 -4.297 35.467 1.00 94.56 95 ILE A C 1
ATOM 772 O O . ILE A 1 95 ? -17.051 -5.129 35.827 1.00 94.56 95 ILE A O 1
ATOM 776 N N . ILE A 1 96 ? -15.993 -4.034 34.175 1.00 94.62 96 ILE A N 1
ATOM 777 C CA . ILE A 1 96 ? -16.782 -4.606 33.069 1.00 94.62 96 ILE A CA 1
ATOM 778 C C . ILE A 1 96 ? -16.785 -6.140 33.125 1.00 94.62 96 ILE A C 1
ATOM 780 O O . ILE A 1 96 ? -17.852 -6.755 33.168 1.00 94.62 96 ILE A O 1
ATOM 784 N N . ASN A 1 97 ? -15.597 -6.748 33.217 1.00 93.56 97 ASN A N 1
ATOM 785 C CA . ASN A 1 97 ? -15.454 -8.207 33.248 1.00 93.56 97 ASN A CA 1
ATOM 786 C C . ASN A 1 97 ? -16.031 -8.848 34.517 1.00 93.56 97 ASN A C 1
ATOM 788 O O . ASN A 1 97 ? -16.368 -10.027 34.497 1.00 93.56 97 ASN A O 1
ATOM 792 N N . ASP A 1 98 ? -16.143 -8.097 35.614 1.00 91.50 98 ASP A N 1
ATOM 793 C CA . ASP A 1 98 ? -16.779 -8.598 36.830 1.00 91.50 98 ASP A CA 1
ATOM 794 C C . ASP A 1 98 ? -18.319 -8.505 36.693 1.00 91.50 98 ASP A C 1
ATOM 796 O O . ASP A 1 98 ? -19.032 -9.443 37.044 1.00 91.50 98 ASP A O 1
ATOM 800 N N . ILE A 1 99 ? -18.854 -7.409 36.133 1.00 90.62 99 ILE A N 1
ATOM 801 C CA . ILE A 1 99 ? -20.306 -7.181 35.990 1.00 90.62 99 ILE A CA 1
ATOM 802 C C . ILE A 1 99 ? -20.967 -8.189 35.040 1.00 90.62 99 ILE A C 1
ATOM 804 O O . ILE A 1 99 ? -22.066 -8.654 35.345 1.00 90.62 99 ILE A O 1
ATOM 808 N N . GLN A 1 100 ? -20.312 -8.564 33.936 1.00 89.06 100 GLN A N 1
ATOM 809 C CA . GLN A 1 100 ? -20.860 -9.509 32.942 1.00 89.06 100 GLN A CA 1
ATOM 810 C C . GLN A 1 100 ? -21.267 -10.877 33.525 1.00 89.06 100 GLN A C 1
ATOM 812 O O . GLN A 1 100 ? -22.047 -11.599 32.916 1.00 89.06 100 GLN A O 1
ATOM 817 N N . HIS A 1 101 ? -20.769 -11.256 34.709 1.00 87.50 101 HIS A N 1
ATOM 818 C CA . HIS A 1 101 ? -21.156 -12.510 35.363 1.00 87.50 101 HIS A CA 1
ATOM 819 C C . HIS A 1 101 ? -22.571 -12.487 35.953 1.00 87.50 101 HIS A C 1
ATOM 821 O O . HIS A 1 101 ? -23.129 -13.542 36.248 1.00 87.50 101 HIS A O 1
ATOM 827 N N . VAL A 1 102 ? -23.129 -11.299 36.193 1.00 87.00 102 VAL A N 1
ATOM 828 C CA . VAL A 1 102 ? -24.404 -11.108 36.908 1.00 87.00 102 VAL A CA 1
ATOM 829 C C . VAL A 1 102 ? -25.347 -10.132 36.204 1.00 87.00 102 VAL A C 1
ATOM 831 O O . VAL A 1 102 ? -26.389 -9.787 36.761 1.00 87.00 102 VAL A O 1
ATOM 834 N N . PHE A 1 103 ? -24.977 -9.663 35.016 1.00 89.06 103 PHE A N 1
ATOM 835 C CA . PHE A 1 103 ? -25.724 -8.697 34.222 1.00 89.06 103 PHE A CA 1
ATOM 836 C C . PHE A 1 103 ? -25.600 -9.058 32.741 1.00 89.06 103 PHE A C 1
ATOM 838 O O . PHE A 1 103 ? -24.560 -9.561 32.320 1.00 89.06 103 PHE A O 1
ATOM 845 N N . GLU A 1 104 ? -26.652 -8.812 31.962 1.00 91.31 104 GLU A N 1
ATOM 846 C CA . GLU A 1 104 ? -26.676 -9.181 30.549 1.00 91.31 104 GLU A CA 1
ATOM 847 C C . GLU A 1 104 ? -25.601 -8.403 29.752 1.00 91.31 104 GLU A C 1
ATOM 849 O O . GLU A 1 104 ? -25.584 -7.169 29.804 1.00 91.31 104 GLU A O 1
ATOM 854 N N . PRO A 1 105 ? -24.709 -9.084 29.002 1.00 94.00 105 PRO A N 1
ATOM 855 C CA . PRO A 1 105 ? -23.640 -8.435 28.239 1.00 94.00 105 PRO A CA 1
ATOM 856 C C . PRO A 1 105 ? -24.131 -7.386 27.231 1.00 94.00 105 PRO A C 1
ATOM 858 O O . PRO A 1 105 ? -23.589 -6.283 27.180 1.00 94.00 105 PRO A O 1
ATOM 861 N N . VAL A 1 106 ? -25.189 -7.701 26.478 1.00 95.25 106 VAL A N 1
ATOM 862 C CA . VAL A 1 106 ? -25.769 -6.821 25.449 1.00 95.25 106 VAL A CA 1
ATOM 863 C C . VAL A 1 106 ? -26.310 -5.539 26.082 1.00 95.25 106 VAL A C 1
ATOM 865 O O . VAL A 1 106 ? -25.993 -4.434 25.640 1.00 95.25 106 VAL A O 1
ATOM 868 N N . GLU A 1 107 ? -27.064 -5.659 27.176 1.00 94.94 107 GLU A N 1
ATOM 869 C CA . GLU A 1 107 ? -27.557 -4.498 27.912 1.00 94.94 107 GLU A CA 1
ATOM 870 C C . GLU A 1 107 ? -26.416 -3.669 28.524 1.00 94.94 107 GLU A C 1
ATOM 872 O O . GLU A 1 107 ? -26.464 -2.435 28.502 1.00 94.94 107 GLU A O 1
ATOM 877 N N . LEU A 1 108 ? -25.361 -4.317 29.033 1.00 95.81 108 LEU A N 1
ATOM 878 C CA . LEU A 1 108 ? -24.183 -3.614 29.542 1.00 95.81 108 LEU A CA 1
ATOM 879 C C . LEU A 1 108 ? -23.497 -2.803 28.437 1.00 95.81 108 LEU A C 1
ATOM 881 O O . LEU A 1 108 ? -23.119 -1.656 28.682 1.00 95.81 108 LEU A O 1
ATOM 885 N N . SER A 1 109 ? -23.390 -3.351 27.224 1.00 96.88 109 SER A N 1
ATOM 886 C CA . SER A 1 109 ? -22.889 -2.622 26.057 1.00 96.88 109 SER A CA 1
ATOM 887 C C . SER A 1 109 ? -23.732 -1.384 25.746 1.00 96.88 109 SER A C 1
ATOM 889 O O . SER A 1 109 ? -23.161 -0.320 25.527 1.00 96.88 109 SER A O 1
ATOM 891 N N . ILE A 1 110 ? -25.067 -1.461 25.824 1.00 96.69 110 ILE A N 1
ATOM 892 C CA . ILE A 1 110 ? -25.953 -0.294 25.633 1.00 96.69 110 ILE A CA 1
ATOM 893 C C . ILE A 1 110 ? -25.706 0.776 26.707 1.00 96.69 110 ILE A C 1
ATOM 895 O O . ILE A 1 110 ? -25.662 1.970 26.399 1.00 96.69 110 ILE A O 1
ATOM 899 N N . LEU A 1 111 ? -25.550 0.376 27.974 1.00 96.31 111 LEU A N 1
ATOM 900 C CA . LEU A 1 111 ? -25.275 1.311 29.073 1.00 96.31 111 LEU A CA 1
ATOM 901 C C . LEU A 1 111 ? -23.917 2.000 28.912 1.00 96.31 111 LEU A C 1
ATOM 903 O O . LEU A 1 111 ? -23.819 3.208 29.126 1.00 96.31 111 LEU A O 1
ATOM 907 N N . LEU A 1 112 ? -22.888 1.247 28.515 1.00 96.75 112 LEU A N 1
ATOM 908 C CA . LEU A 1 112 ? -21.564 1.788 28.222 1.00 96.75 112 LEU A CA 1
ATOM 909 C C . LEU A 1 112 ? -21.602 2.741 27.023 1.00 96.75 112 LEU A C 1
ATOM 911 O O . LEU A 1 112 ? -20.972 3.796 27.084 1.00 96.75 112 LEU A O 1
ATOM 915 N N . THR A 1 113 ? -22.377 2.422 25.982 1.00 96.62 113 THR A N 1
ATOM 916 C CA . THR A 1 113 ? -22.544 3.306 24.824 1.00 96.62 113 THR A CA 1
ATOM 917 C C . THR A 1 113 ? -23.139 4.649 25.237 1.00 96.62 113 THR A C 1
ATOM 919 O O . THR A 1 113 ? -22.509 5.687 25.040 1.00 96.62 113 THR A O 1
ATOM 922 N N . LYS A 1 114 ? -24.274 4.628 25.948 1.00 96.31 114 LYS A N 1
ATOM 923 C CA . LYS A 1 114 ? -24.920 5.844 26.473 1.00 96.31 114 LYS A CA 1
ATOM 924 C C . LYS A 1 114 ? -24.016 6.638 27.416 1.00 96.31 114 LYS A C 1
ATOM 926 O O . LYS A 1 114 ? -24.108 7.860 27.480 1.00 96.31 114 LYS A O 1
ATOM 931 N N . PHE A 1 115 ? -23.165 5.952 28.180 1.00 96.75 115 PHE A N 1
ATOM 932 C CA . PHE A 1 115 ? -22.191 6.603 29.050 1.00 96.75 115 PHE A CA 1
ATOM 933 C C . PHE A 1 115 ? -21.143 7.383 28.251 1.00 96.75 115 PHE A C 1
ATOM 935 O O . PHE A 1 115 ? -20.892 8.543 28.565 1.00 96.75 115 PHE A O 1
ATOM 942 N N . ILE A 1 116 ? -20.565 6.798 27.201 1.00 96.06 116 ILE A N 1
ATOM 943 C CA . ILE A 1 116 ? -19.588 7.500 26.356 1.00 96.06 116 ILE A CA 1
ATOM 944 C C . ILE A 1 116 ? -20.242 8.658 25.589 1.00 96.06 116 ILE A C 1
ATOM 946 O O . ILE A 1 116 ? -19.643 9.728 25.492 1.00 96.06 116 ILE A O 1
ATOM 950 N N . GLU A 1 117 ? -21.465 8.475 25.091 1.00 94.69 117 GLU A N 1
ATOM 951 C CA . GLU A 1 117 ? -22.232 9.516 24.388 1.00 94.69 117 GLU A CA 1
ATOM 952 C C . GLU A 1 117 ? -22.618 10.690 25.295 1.00 94.69 117 GLU A C 1
ATOM 954 O O . GLU A 1 117 ? -22.704 11.818 24.823 1.00 94.69 117 GLU A O 1
ATOM 959 N N . SER A 1 118 ? -22.788 10.461 26.603 1.00 94.56 118 SER A N 1
ATOM 960 C CA . SER A 1 118 ? -23.069 11.539 27.565 1.00 94.56 118 SER A CA 1
ATOM 961 C C . SER A 1 118 ? -21.900 12.504 27.793 1.00 94.56 118 SER A C 1
ATOM 963 O O . SER A 1 118 ? -22.053 13.492 28.501 1.00 94.56 118 SER A O 1
ATOM 965 N N . ILE A 1 119 ? -20.714 12.215 27.248 1.00 92.50 119 ILE A N 1
ATOM 966 C CA . ILE A 1 119 ? -19.520 13.047 27.411 1.00 92.50 119 ILE A CA 1
ATOM 967 C C . ILE A 1 119 ? -19.391 13.963 26.191 1.00 92.50 119 ILE A C 1
ATOM 969 O O . ILE A 1 119 ? -19.150 13.439 25.095 1.00 92.50 119 ILE A O 1
ATOM 973 N N . PRO A 1 120 ? -19.441 15.298 26.363 1.00 88.94 120 PRO A N 1
ATOM 974 C CA . PRO A 1 120 ? -19.278 16.239 25.257 1.00 88.94 120 PRO A CA 1
ATOM 975 C C . PRO A 1 120 ? -17.973 16.000 24.486 1.00 88.94 120 PRO A C 1
ATOM 977 O O . PRO A 1 120 ? -16.921 15.806 25.096 1.00 88.94 120 PRO A O 1
ATOM 980 N N . ASP A 1 121 ? -18.014 16.053 23.153 1.00 83.19 121 ASP A N 1
ATOM 981 C CA . ASP A 1 121 ? -16.892 15.628 22.294 1.00 83.19 121 ASP A CA 1
ATOM 982 C C . ASP A 1 121 ? -15.607 16.456 22.460 1.00 83.19 121 ASP A C 1
ATOM 984 O O . ASP A 1 121 ? -14.513 15.978 22.165 1.00 83.19 121 ASP A O 1
ATOM 988 N N . SER A 1 122 ? -15.715 17.683 22.974 1.00 81.94 122 SER A N 1
ATOM 989 C CA . SER A 1 122 ? -14.572 18.553 23.273 1.00 81.94 122 SER A CA 1
ATOM 990 C C . SER A 1 122 ? -13.929 18.288 24.640 1.00 81.94 122 SER A C 1
ATOM 992 O O . SER A 1 122 ? -12.864 18.834 24.938 1.00 81.94 122 SER A O 1
ATOM 994 N N . GLN A 1 123 ? -14.553 17.469 25.493 1.00 87.50 123 GLN A N 1
ATOM 995 C CA . GLN A 1 123 ? -14.116 17.238 26.866 1.00 87.50 123 GLN A CA 1
ATOM 996 C C . GLN A 1 123 ? -13.429 15.883 27.027 1.00 87.50 123 GLN A C 1
ATOM 998 O O . GLN A 1 123 ? -13.914 14.853 26.569 1.00 87.50 123 GLN A O 1
ATOM 1003 N N . LEU A 1 124 ? -12.316 15.876 27.771 1.00 87.75 124 LEU A N 1
ATOM 1004 C CA . LEU A 1 124 ? -11.647 14.653 28.234 1.00 87.75 124 LEU A CA 1
ATOM 1005 C C . LEU A 1 124 ? -11.312 13.657 27.105 1.00 87.75 124 LEU A C 1
ATOM 1007 O O . LEU A 1 124 ? -11.296 12.453 27.350 1.00 87.75 124 LEU A O 1
ATOM 1011 N N . VAL A 1 125 ? -11.023 14.143 25.889 1.00 89.31 125 VAL A N 1
ATOM 1012 C CA . VAL A 1 125 ? -10.825 13.327 24.672 1.00 89.31 125 VAL A CA 1
ATOM 1013 C C . VAL A 1 125 ? -9.890 12.140 24.922 1.00 89.31 125 VAL A C 1
ATOM 1015 O O . VAL A 1 125 ? -10.277 10.990 24.722 1.00 89.31 125 VAL A O 1
ATOM 1018 N N . ARG A 1 126 ? -8.689 12.386 25.463 1.00 91.69 126 ARG A N 1
ATOM 1019 C CA . ARG A 1 126 ? -7.705 11.327 25.747 1.00 91.69 126 ARG A CA 1
ATOM 1020 C C . ARG A 1 126 ? -8.221 10.295 26.753 1.00 91.69 126 ARG A C 1
ATOM 1022 O O . ARG A 1 126 ? -8.008 9.097 26.580 1.00 91.69 126 ARG A O 1
ATOM 1029 N N . GLN A 1 127 ? -8.899 10.735 27.814 1.00 93.25 127 GLN A N 1
ATOM 1030 C CA . GLN A 1 127 ? -9.460 9.846 28.834 1.00 93.25 127 GLN A CA 1
ATOM 1031 C C . GLN A 1 127 ? -10.675 9.067 28.308 1.00 93.25 127 GLN A C 1
ATOM 1033 O O . GLN A 1 127 ? -10.835 7.901 28.667 1.00 93.25 127 GLN A O 1
ATOM 1038 N N . LYS A 1 128 ? -11.501 9.682 27.451 1.00 94.00 128 LYS A N 1
ATOM 1039 C CA . LYS A 1 128 ? -12.644 9.062 26.764 1.00 94.00 128 LYS A CA 1
ATOM 1040 C C . LYS A 1 128 ? -12.154 7.944 25.843 1.00 94.00 128 LYS A C 1
ATOM 1042 O O . LYS A 1 128 ? -12.558 6.799 26.022 1.00 94.00 128 LYS A O 1
ATOM 1047 N N . LEU A 1 129 ? -11.190 8.234 24.968 1.00 94.00 129 LEU A N 1
ATOM 1048 C CA . LEU A 1 129 ? -10.572 7.241 24.081 1.00 94.00 129 LEU A CA 1
ATOM 1049 C C . LEU A 1 129 ? -9.852 6.132 24.866 1.00 94.00 129 LEU A C 1
ATOM 1051 O O . LEU A 1 129 ? -10.026 4.953 24.569 1.00 94.00 129 LEU A O 1
ATOM 1055 N N . GLY A 1 130 ? -9.121 6.474 25.932 1.00 95.38 130 GLY A N 1
ATOM 1056 C CA . GLY A 1 130 ? -8.484 5.482 26.803 1.00 95.38 130 GLY A CA 1
ATOM 1057 C C . GLY A 1 130 ? -9.482 4.557 27.517 1.00 95.38 130 GLY A C 1
ATOM 1058 O O . GLY A 1 130 ? -9.226 3.360 27.654 1.00 95.38 130 GLY A O 1
ATOM 1059 N N . CYS A 1 131 ? -10.636 5.085 27.938 1.00 96.38 131 CYS A N 1
ATOM 1060 C CA . CYS A 1 131 ? -11.747 4.300 28.484 1.00 96.38 131 CYS A CA 1
ATOM 1061 C C . CYS A 1 131 ? -12.289 3.317 27.434 1.00 96.38 131 CYS A C 1
ATOM 1063 O O . CYS A 1 131 ? -12.433 2.126 27.716 1.00 96.38 131 CYS A O 1
ATOM 1065 N N . MET A 1 132 ? -12.485 3.791 26.201 1.00 96.94 132 MET A N 1
ATOM 1066 C CA . MET A 1 132 ? -12.930 2.978 25.068 1.00 96.94 132 MET A CA 1
ATOM 1067 C C . MET A 1 132 ? -11.932 1.862 24.730 1.00 96.94 132 MET A C 1
ATOM 1069 O O . MET A 1 132 ? -12.356 0.727 24.526 1.00 96.94 132 MET A O 1
ATOM 1073 N N . CYS A 1 133 ? -10.616 2.113 24.783 1.00 96.94 133 CYS A N 1
ATOM 1074 C CA . CYS A 1 133 ? -9.607 1.055 24.632 1.00 96.94 133 CYS A CA 1
ATOM 1075 C C . CYS A 1 133 ? -9.822 -0.065 25.658 1.00 96.94 133 CYS A C 1
ATOM 1077 O O . CYS A 1 133 ? -9.826 -1.243 25.311 1.00 96.94 133 CYS A O 1
ATOM 1079 N N . LYS A 1 134 ? -10.067 0.291 26.926 1.00 96.31 134 LYS A N 1
ATOM 1080 C CA . LYS A 1 134 ? -10.322 -0.694 27.989 1.00 96.31 134 LYS A CA 1
ATOM 1081 C C . LYS A 1 134 ? -11.655 -1.424 27.841 1.00 96.31 134 LYS A C 1
ATOM 1083 O O . LYS A 1 134 ? -11.750 -2.572 28.262 1.00 96.31 134 LYS A O 1
ATOM 1088 N N . MET A 1 135 ? -12.658 -0.800 27.226 1.00 96.38 135 MET A N 1
ATOM 1089 C CA . MET A 1 135 ? -13.896 -1.484 26.844 1.00 96.38 135 MET A CA 1
ATOM 1090 C C . MET A 1 135 ? -13.639 -2.533 25.753 1.00 96.38 135 MET A C 1
ATOM 1092 O O . MET A 1 135 ? -14.149 -3.645 25.853 1.00 96.38 135 MET A O 1
ATOM 1096 N N . VAL A 1 136 ? -12.810 -2.220 24.754 1.00 96.69 136 VAL A N 1
ATOM 1097 C CA . VAL A 1 136 ? -12.441 -3.149 23.669 1.00 96.69 136 VAL A CA 1
ATOM 1098 C C . VAL A 1 136 ? -11.555 -4.297 24.169 1.00 96.69 136 VAL A C 1
ATOM 1100 O O . VAL A 1 136 ? -11.711 -5.428 23.728 1.00 96.69 136 VAL A O 1
ATOM 1103 N N . GLU A 1 137 ? -10.661 -4.042 25.128 1.00 95.25 137 GLU A N 1
ATOM 1104 C CA . GLU A 1 137 ? -9.847 -5.085 25.780 1.00 95.25 137 GLU A CA 1
ATOM 1105 C C . GLU A 1 137 ? -10.669 -6.044 26.673 1.00 95.25 137 GLU A C 1
ATOM 1107 O O . GLU A 1 137 ? -10.150 -7.072 27.115 1.00 95.25 137 GLU A O 1
ATOM 1112 N N . SER A 1 138 ? -11.925 -5.707 26.984 1.00 94.62 138 SER A N 1
ATOM 1113 C CA . SER A 1 138 ? -12.792 -6.505 27.856 1.00 94.62 138 SER A CA 1
ATOM 1114 C C . SER A 1 138 ? -13.373 -7.737 27.150 1.00 94.62 138 SER A C 1
ATOM 1116 O O . SER A 1 138 ? -13.402 -7.831 25.923 1.00 94.62 138 SER A O 1
ATOM 1118 N N . ASP A 1 139 ? -13.894 -8.688 27.928 1.00 93.19 139 ASP A N 1
ATOM 1119 C CA . ASP A 1 139 ? -14.518 -9.896 27.376 1.00 93.19 139 ASP A CA 1
ATOM 1120 C C . ASP A 1 139 ? -15.840 -9.604 26.643 1.00 93.19 139 ASP A C 1
ATOM 1122 O O . ASP A 1 139 ? -16.258 -10.418 25.817 1.00 93.19 139 ASP A O 1
ATOM 1126 N N . LEU A 1 140 ? -16.459 -8.432 26.863 1.00 93.50 140 LEU A N 1
ATOM 1127 C CA . LEU A 1 140 ? -17.641 -8.003 26.104 1.00 93.50 140 LEU A CA 1
ATOM 1128 C C . LEU A 1 140 ? -17.344 -7.948 24.607 1.00 93.50 140 LEU A C 1
ATOM 1130 O O . LEU A 1 140 ? -18.129 -8.432 23.800 1.00 93.50 140 LEU A O 1
ATOM 1134 N N . PHE A 1 141 ? -16.188 -7.405 24.221 1.00 94.62 141 PHE A N 1
ATOM 1135 C CA . PHE A 1 141 ? -15.852 -7.216 22.811 1.00 94.62 141 PHE A CA 1
ATOM 1136 C C . PHE A 1 141 ? -15.508 -8.531 22.092 1.00 94.62 141 PHE A C 1
ATOM 1138 O O . PHE A 1 141 ? -15.404 -8.562 20.870 1.00 94.62 141 PHE A O 1
ATOM 1145 N N . LYS A 1 142 ? -15.368 -9.648 22.818 1.00 92.62 142 LYS A N 1
ATOM 1146 C CA . LYS A 1 142 ? -15.228 -10.976 22.200 1.00 92.62 142 LYS A CA 1
ATOM 1147 C C . LYS A 1 142 ? -16.555 -11.498 21.642 1.00 92.62 142 LYS A C 1
ATOM 1149 O O . LYS A 1 142 ? -16.540 -12.355 20.761 1.00 92.62 142 LYS A O 1
ATOM 1154 N N . GLN A 1 143 ? -17.685 -10.998 22.146 1.00 93.25 143 GLN A N 1
ATOM 1155 C CA . GLN A 1 143 ? -19.023 -11.437 21.753 1.00 93.25 143 GLN A CA 1
ATOM 1156 C C . GLN A 1 143 ? -19.512 -10.638 20.529 1.00 93.25 143 GLN A C 1
ATOM 1158 O O . GLN A 1 143 ? -19.425 -9.405 20.534 1.00 93.25 143 GLN A O 1
ATOM 1163 N N . PRO A 1 144 ? -20.015 -11.291 19.463 1.00 93.25 144 PRO A N 1
ATOM 1164 C CA . PRO A 1 144 ? -20.487 -10.603 18.259 1.00 93.25 144 PRO A CA 1
ATOM 1165 C C . PRO A 1 144 ? -21.615 -9.605 18.538 1.00 93.25 144 PRO A C 1
ATOM 1167 O O . PRO A 1 144 ? -21.513 -8.464 18.102 1.00 93.25 144 PRO A O 1
ATOM 1170 N N . GLU A 1 145 ? -22.604 -9.974 19.348 1.00 94.25 145 GLU A N 1
ATOM 1171 C CA . GLU A 1 145 ? -23.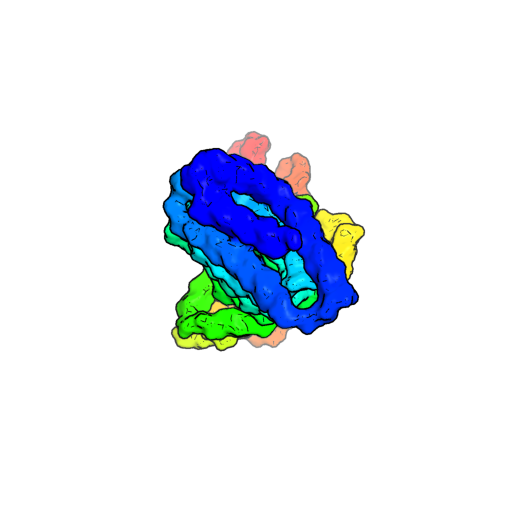779 -9.145 19.642 1.00 94.25 145 GLU A CA 1
ATOM 1172 C C . GLU A 1 145 ? -23.395 -7.863 20.400 1.00 94.25 145 GLU A C 1
ATOM 1174 O O . GLU A 1 145 ? -23.940 -6.786 20.170 1.00 94.25 145 GLU A O 1
ATOM 1179 N N . CYS A 1 146 ? -22.401 -7.958 21.288 1.00 95.19 146 CYS A N 1
ATOM 1180 C CA . CYS A 1 146 ? -21.869 -6.803 22.008 1.00 95.19 146 CYS A CA 1
ATOM 1181 C C . CYS A 1 146 ? -21.051 -5.886 21.086 1.00 95.19 146 CYS A C 1
ATOM 1183 O O . CYS A 1 146 ? -21.098 -4.662 21.239 1.00 95.19 146 CYS A O 1
ATOM 1185 N N . ARG A 1 147 ? -20.307 -6.451 20.123 1.00 95.62 147 ARG A N 1
ATOM 1186 C CA . ARG A 1 147 ? -19.575 -5.669 19.112 1.00 95.62 147 ARG A CA 1
ATOM 1187 C C . ARG A 1 147 ? -20.511 -4.908 18.188 1.00 95.62 147 ARG A C 1
ATOM 1189 O O . ARG A 1 147 ? -20.193 -3.770 17.864 1.00 95.62 147 ARG A O 1
ATOM 1196 N N . ASP A 1 148 ? -21.656 -5.479 17.826 1.00 95.06 148 ASP A N 1
ATOM 1197 C CA . ASP A 1 148 ? -22.652 -4.806 16.981 1.00 95.06 148 ASP A CA 1
ATOM 1198 C C . ASP A 1 148 ? -23.188 -3.513 17.624 1.00 95.06 148 ASP A C 1
ATOM 1200 O O . ASP A 1 148 ? -23.591 -2.593 16.919 1.00 95.06 148 ASP A O 1
ATOM 1204 N N . ILE A 1 149 ? -23.127 -3.405 18.957 1.00 96.12 149 ILE A N 1
ATOM 1205 C CA . ILE A 1 149 ? -23.520 -2.207 19.717 1.00 96.12 149 ILE A CA 1
ATOM 1206 C C . ILE A 1 149 ? -22.335 -1.271 19.968 1.00 96.12 149 ILE A C 1
ATOM 1208 O O . ILE A 1 149 ? -22.463 -0.053 19.851 1.00 96.12 149 ILE A O 1
ATOM 1212 N N . LEU A 1 150 ? -21.181 -1.822 20.356 1.00 96.69 150 LEU A N 1
ATOM 1213 C CA . LEU A 1 150 ? -20.020 -1.022 20.749 1.00 96.69 150 LEU A CA 1
ATOM 1214 C C . LEU A 1 150 ? -19.273 -0.454 19.541 1.00 96.69 150 LEU A C 1
ATOM 1216 O O . LEU A 1 150 ? -18.802 0.678 19.589 1.00 96.69 150 LEU A O 1
ATOM 1220 N N . LEU A 1 151 ? -19.138 -1.222 18.460 1.00 96.06 151 LEU A N 1
ATOM 1221 C CA . LEU A 1 151 ? -18.317 -0.825 17.324 1.00 96.06 151 LEU A CA 1
ATOM 1222 C C . LEU A 1 151 ? -18.846 0.408 16.578 1.00 96.06 151 LEU A C 1
ATOM 1224 O O . LEU A 1 151 ? -18.004 1.247 16.267 1.00 96.06 151 LEU A O 1
ATOM 1228 N N . PRO A 1 152 ? -20.165 0.597 16.350 1.00 96.19 152 PRO A N 1
ATOM 1229 C CA . PRO A 1 152 ? -20.676 1.827 15.742 1.00 96.19 152 PRO A CA 1
ATOM 1230 C C . PRO A 1 152 ? -20.279 3.077 16.535 1.00 96.19 152 PRO A C 1
ATOM 1232 O O . PRO A 1 152 ? -19.772 4.040 15.964 1.00 96.19 152 PRO A O 1
ATOM 1235 N N . LEU A 1 153 ? -20.394 3.024 17.868 1.00 94.94 153 LEU A N 1
ATOM 1236 C CA . LEU A 1 153 ? -19.932 4.098 18.748 1.00 94.94 153 LEU A CA 1
ATOM 1237 C C . LEU A 1 153 ? -18.426 4.348 18.585 1.00 94.94 153 LEU A C 1
ATOM 1239 O O . LEU A 1 153 ? -17.996 5.493 18.460 1.00 94.94 153 LEU A O 1
ATOM 1243 N N . LEU A 1 154 ? -17.615 3.285 18.616 1.00 95.19 154 LEU A N 1
ATOM 1244 C CA . LEU A 1 154 ? -16.159 3.390 18.486 1.00 95.19 154 LEU A CA 1
ATOM 1245 C C . LEU A 1 154 ? -15.770 4.037 17.150 1.00 95.19 154 LEU A C 1
ATOM 1247 O O . LEU A 1 154 ? -14.923 4.930 17.131 1.00 95.19 154 LEU A O 1
ATOM 1251 N N . THR A 1 155 ? -16.399 3.616 16.049 1.00 93.31 155 THR A N 1
ATOM 1252 C CA . THR A 1 155 ? -16.139 4.172 14.717 1.00 93.31 155 THR A CA 1
ATOM 1253 C C . THR A 1 155 ? -16.605 5.613 14.590 1.00 93.31 155 THR A C 1
ATOM 1255 O O . THR A 1 155 ? -15.915 6.396 13.947 1.00 93.31 155 THR A O 1
ATOM 1258 N N . ASP A 1 156 ? -17.713 5.993 15.223 1.00 91.19 156 ASP A N 1
ATOM 1259 C CA . ASP A 1 156 ? -18.250 7.355 15.135 1.00 91.19 156 ASP A CA 1
ATOM 1260 C C . ASP A 1 156 ? -17.398 8.344 15.922 1.00 91.19 156 ASP A C 1
ATOM 1262 O O . ASP A 1 156 ? -17.059 9.416 15.422 1.00 91.19 156 ASP A O 1
ATOM 1266 N N . GLN A 1 157 ? -16.954 7.946 17.113 1.00 89.88 157 GLN A N 1
ATOM 1267 C CA . GLN A 1 157 ? -16.033 8.743 17.919 1.00 89.88 157 GLN A CA 1
ATOM 1268 C C . GLN A 1 157 ? -14.666 8.884 17.241 1.00 89.88 157 GLN A C 1
ATOM 1270 O O . GLN A 1 157 ? -14.133 9.988 17.178 1.00 89.88 157 GLN A O 1
ATOM 1275 N N . LEU A 1 158 ? -14.115 7.800 16.678 1.00 90.31 158 LEU A N 1
ATOM 1276 C CA . LEU A 1 158 ? -12.890 7.881 15.877 1.00 90.31 158 LEU A CA 1
ATOM 1277 C C . LEU A 1 158 ? -13.091 8.773 14.650 1.00 90.31 158 LEU A C 1
ATOM 1279 O O . LEU A 1 158 ? -12.259 9.630 14.383 1.00 90.31 158 LEU A O 1
ATOM 1283 N N . SER A 1 159 ? -14.201 8.618 13.930 1.00 87.94 159 SER A N 1
ATOM 1284 C CA . SER A 1 159 ? -14.507 9.418 12.743 1.00 87.94 159 SER A CA 1
ATOM 1285 C C . SER A 1 159 ? -14.581 10.909 13.059 1.00 87.94 159 SER A C 1
ATOM 1287 O O . SER A 1 159 ? -14.058 11.698 12.284 1.00 87.94 159 SER A O 1
ATOM 1289 N N . GLY A 1 160 ? -15.214 11.296 14.170 1.00 85.38 160 GLY A N 1
ATOM 1290 C CA . GLY A 1 160 ? -15.306 12.699 14.580 1.00 85.38 160 GLY A CA 1
ATOM 1291 C C . GLY A 1 160 ? -13.958 13.290 14.999 1.00 85.38 160 GLY A C 1
ATOM 1292 O O . GLY A 1 160 ? -13.679 14.450 14.715 1.00 85.38 160 GLY A O 1
ATOM 1293 N N . GLN A 1 161 ? -13.092 12.493 15.633 1.00 83.25 161 GLN A N 1
ATOM 1294 C CA . GLN A 1 161 ? -11.741 12.937 15.991 1.00 83.25 161 GLN A CA 1
ATOM 1295 C C . GLN A 1 161 ? -10.808 13.009 14.777 1.00 83.25 161 GLN A C 1
ATOM 1297 O O . GLN A 1 161 ? -9.919 13.846 14.757 1.00 83.25 161 GLN A O 1
ATOM 1302 N N . LEU A 1 162 ? -11.004 12.158 13.771 1.00 78.81 162 LEU A N 1
ATOM 1303 C CA . LEU A 1 162 ? -10.191 12.118 12.551 1.00 78.81 162 LEU A CA 1
ATOM 1304 C C . LEU A 1 162 ? -10.677 13.074 11.450 1.00 78.81 162 LEU A C 1
ATOM 1306 O O . LEU A 1 162 ? -10.129 13.048 10.353 1.00 78.81 162 LEU A O 1
ATOM 1310 N N . ASP A 1 163 ? -11.720 13.861 11.704 1.00 76.38 163 ASP A N 1
ATOM 1311 C CA . ASP A 1 163 ? -12.248 14.825 10.740 1.00 76.38 163 ASP A CA 1
ATOM 1312 C C . ASP A 1 163 ? -11.400 16.108 10.735 1.00 76.38 163 ASP A C 1
ATOM 1314 O O . ASP A 1 163 ? -11.001 16.602 11.794 1.00 76.38 163 ASP A O 1
ATOM 1318 N N . ASP A 1 164 ? -11.179 16.694 9.555 1.00 60.72 164 ASP A N 1
ATOM 1319 C CA . ASP A 1 164 ? -10.312 17.874 9.358 1.00 60.72 164 ASP A CA 1
ATOM 1320 C C . ASP A 1 164 ? -10.771 19.122 10.142 1.00 60.72 164 ASP A C 1
ATOM 1322 O O . ASP A 1 164 ? -10.002 20.058 10.362 1.00 60.72 164 ASP A O 1
ATOM 1326 N N . HIS A 1 165 ? -12.027 19.142 10.595 1.00 60.50 165 HIS A N 1
ATOM 1327 C CA . HIS A 1 165 ? -12.609 20.210 11.413 1.00 60.50 165 HIS A CA 1
ATOM 1328 C C . HIS A 1 165 ? -12.384 20.037 12.925 1.00 60.50 165 HIS A C 1
ATOM 1330 O O . HIS A 1 165 ? -12.834 20.869 13.720 1.00 60.50 165 HIS A O 1
ATOM 1336 N N . SER A 1 166 ? -11.695 18.976 13.352 1.00 65.75 166 SER A N 1
ATOM 1337 C CA . SER A 1 166 ? -11.338 18.766 14.752 1.00 65.75 166 SER A CA 1
ATOM 1338 C C . SER A 1 166 ? -10.310 19.807 15.206 1.00 65.75 166 SER A C 1
ATOM 1340 O O . SER A 1 166 ? -9.169 19.835 14.751 1.00 65.75 166 SER A O 1
ATOM 1342 N N . ASN A 1 167 ? -10.696 20.675 16.148 1.00 59.19 167 ASN A N 1
ATOM 1343 C CA . ASN A 1 167 ? -9.833 21.767 16.611 1.00 59.19 167 ASN A CA 1
ATOM 1344 C C . ASN A 1 167 ? -8.557 21.282 17.335 1.00 59.19 167 ASN A C 1
ATOM 1346 O O . ASN A 1 167 ? -7.597 22.051 17.394 1.00 59.19 167 ASN A O 1
ATOM 1350 N N . LYS A 1 168 ? -8.537 20.053 17.894 1.00 67.62 168 LYS A N 1
ATOM 1351 C CA . LYS A 1 168 ? -7.376 19.399 18.551 1.00 67.62 168 LYS A CA 1
ATOM 1352 C C . LYS A 1 168 ? -7.557 17.869 18.668 1.00 67.62 168 LYS A C 1
ATOM 1354 O O . LYS A 1 168 ? -7.871 17.385 19.759 1.00 67.62 168 LYS A O 1
ATOM 1359 N N . PRO A 1 169 ? -7.352 17.094 17.599 1.00 74.69 169 PRO A N 1
ATOM 1360 C CA . PRO A 1 169 ? -7.414 15.639 17.688 1.00 74.69 169 PRO A CA 1
ATOM 1361 C C . PRO A 1 169 ? -6.237 15.058 18.487 1.00 74.69 169 PRO A C 1
ATOM 1363 O O . PRO A 1 169 ? -5.087 15.470 18.321 1.00 74.69 169 PRO A O 1
ATOM 1366 N N . ASP A 1 170 ? -6.513 14.078 19.354 1.00 84.44 170 ASP A N 1
ATOM 1367 C CA . ASP A 1 170 ? -5.468 13.269 20.001 1.00 84.44 170 ASP A CA 1
ATOM 1368 C C . ASP A 1 170 ? -5.139 12.072 19.097 1.00 84.44 170 ASP A C 1
ATOM 1370 O O . ASP A 1 170 ? -5.722 10.988 19.214 1.00 84.44 170 ASP A O 1
ATOM 1374 N N . TYR A 1 171 ? -4.222 12.304 18.153 1.00 82.31 171 TYR A N 1
ATOM 1375 C CA . TYR A 1 171 ? -3.816 11.318 17.151 1.00 82.31 171 TYR A CA 1
ATOM 1376 C C . TYR A 1 171 ? -3.330 10.010 17.790 1.00 82.31 171 TYR A C 1
ATOM 1378 O O . TYR A 1 171 ? -3.728 8.929 17.358 1.00 82.31 171 TYR A O 1
ATOM 1386 N N . GLU A 1 172 ? -2.522 10.100 18.850 1.00 86.50 172 GLU A N 1
ATOM 1387 C CA . GLU A 1 172 ? -1.950 8.946 19.551 1.00 86.50 172 GLU A CA 1
ATOM 1388 C C . GLU A 1 172 ? -3.047 8.072 20.169 1.00 86.50 172 GLU A C 1
ATOM 1390 O O . GLU A 1 172 ? -3.064 6.854 19.974 1.00 86.50 172 GLU A O 1
ATOM 1395 N N . ALA A 1 173 ? -4.008 8.691 20.861 1.00 89.50 173 ALA A N 1
ATOM 1396 C CA . ALA A 1 173 ? -5.124 7.969 21.458 1.00 89.50 173 ALA A CA 1
ATOM 1397 C C . ALA A 1 173 ? -6.051 7.345 20.397 1.00 89.50 173 ALA A C 1
ATOM 1399 O O . ALA A 1 173 ? -6.540 6.230 20.593 1.00 89.50 173 ALA A O 1
ATOM 1400 N N . CYS A 1 174 ? -6.255 8.015 19.256 1.00 90.12 174 CYS A N 1
ATOM 1401 C CA . CYS A 1 174 ? -7.029 7.468 18.136 1.00 90.12 174 CYS A CA 1
ATOM 1402 C C . CYS A 1 174 ? -6.337 6.252 17.503 1.00 90.12 174 CYS A C 1
ATOM 1404 O O . CYS A 1 174 ? -6.984 5.225 17.292 1.00 90.12 174 CYS A O 1
ATOM 1406 N N . VAL A 1 175 ? -5.023 6.340 17.247 1.00 88.88 175 VAL A N 1
ATOM 1407 C CA . VAL A 1 175 ? -4.209 5.211 16.757 1.00 88.88 175 VAL A CA 1
ATOM 1408 C C . VAL A 1 175 ? -4.297 4.043 17.729 1.00 88.88 175 VAL A C 1
ATOM 1410 O O . VAL A 1 175 ? -4.521 2.910 17.304 1.00 88.88 175 VAL A O 1
ATOM 1413 N N . GLN A 1 176 ? -4.148 4.304 19.030 1.00 92.06 176 GLN A N 1
ATOM 1414 C CA . GLN A 1 176 ? -4.199 3.265 20.052 1.00 92.06 176 GLN A CA 1
ATOM 1415 C C . GLN A 1 176 ? -5.561 2.566 20.075 1.00 92.06 176 GLN A C 1
ATOM 1417 O O . GLN A 1 176 ? -5.609 1.335 20.094 1.00 92.06 176 GLN A O 1
ATOM 1422 N N . LEU A 1 177 ? -6.661 3.322 20.031 1.00 94.25 177 LEU A N 1
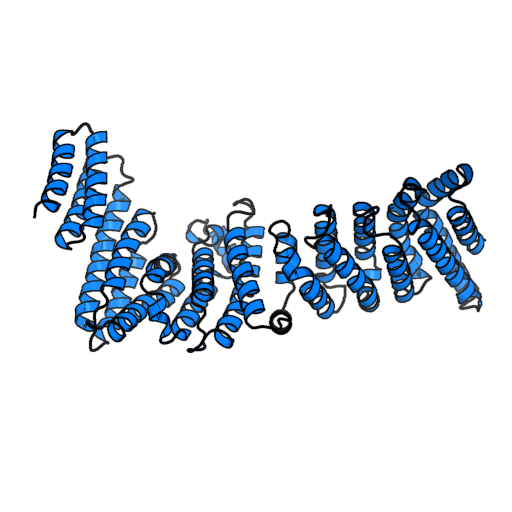ATOM 1423 C CA . LEU A 1 177 ? -8.007 2.757 20.014 1.00 94.25 177 LEU A CA 1
ATOM 1424 C C . LEU A 1 177 ? -8.257 1.931 18.751 1.00 94.25 177 LEU A C 1
ATOM 1426 O O . LEU A 1 177 ? -8.658 0.773 18.856 1.00 94.25 177 LEU A O 1
ATOM 1430 N N . LEU A 1 178 ? -7.975 2.488 17.570 1.00 93.25 178 LEU A N 1
ATOM 1431 C CA . LEU A 1 178 ? -8.174 1.786 16.302 1.00 93.25 178 LEU A CA 1
ATOM 1432 C C . LEU A 1 178 ? -7.312 0.520 16.216 1.00 93.25 178 LEU A C 1
ATOM 1434 O O . LEU A 1 178 ? -7.808 -0.529 15.814 1.00 93.25 178 LEU A O 1
ATOM 1438 N N . SER A 1 179 ? -6.054 0.585 16.657 1.00 92.44 179 SER A N 1
ATOM 1439 C CA . SER A 1 179 ? -5.173 -0.589 16.714 1.00 92.44 179 SER A CA 1
ATOM 1440 C C . SER A 1 179 ? -5.722 -1.647 17.669 1.00 92.44 179 SER A C 1
ATOM 1442 O O . SER A 1 179 ? -5.813 -2.808 17.296 1.00 92.44 179 SER A O 1
ATOM 1444 N N . THR A 1 180 ? -6.196 -1.249 18.855 1.00 95.00 180 THR A N 1
ATOM 1445 C CA . THR A 1 180 ? -6.786 -2.176 19.840 1.00 95.00 180 THR A CA 1
ATOM 1446 C C . THR A 1 180 ? -8.042 -2.865 19.294 1.00 95.00 180 THR A C 1
ATOM 1448 O O . THR A 1 180 ? -8.253 -4.056 19.538 1.00 95.00 180 THR A O 1
ATOM 1451 N N . VAL A 1 181 ? -8.878 -2.139 18.543 1.00 95.69 181 VAL A N 1
ATOM 1452 C CA . VAL A 1 181 ? -10.047 -2.704 17.851 1.00 95.69 181 VAL A CA 1
ATOM 1453 C C . VAL A 1 181 ? -9.603 -3.715 16.801 1.00 95.69 181 VAL A C 1
ATOM 1455 O O . VAL A 1 181 ? -10.057 -4.857 16.831 1.00 95.69 181 VAL A O 1
ATOM 1458 N N . LEU A 1 182 ? -8.693 -3.327 15.907 1.00 94.19 182 LEU A N 1
ATOM 1459 C CA . LEU A 1 182 ? -8.207 -4.189 14.831 1.00 94.19 182 LEU A CA 1
ATOM 1460 C C . LEU A 1 182 ? -7.506 -5.440 15.370 1.00 94.19 182 LEU A C 1
ATOM 1462 O O . LEU A 1 182 ? -7.768 -6.530 14.868 1.00 94.19 182 LEU A O 1
ATOM 1466 N N . ASP A 1 183 ? -6.693 -5.317 16.417 1.00 93.44 183 ASP A N 1
ATOM 1467 C CA . ASP A 1 183 ? -6.022 -6.446 17.062 1.00 93.44 183 ASP A CA 1
ATOM 1468 C C . ASP A 1 183 ? -7.032 -7.435 17.649 1.00 93.44 183 ASP A C 1
ATOM 1470 O O . ASP A 1 183 ? -6.865 -8.646 17.506 1.00 93.44 183 ASP A O 1
ATOM 1474 N N . ASN A 1 184 ? -8.116 -6.949 18.268 1.00 93.75 184 ASN A N 1
ATOM 1475 C CA . ASN A 1 184 ? -9.165 -7.829 18.779 1.00 93.75 184 ASN A CA 1
ATOM 1476 C C . ASN A 1 184 ? -9.993 -8.474 17.663 1.00 93.75 184 ASN A C 1
ATOM 1478 O O . ASN A 1 184 ? -10.422 -9.611 17.840 1.00 93.75 184 ASN A O 1
ATOM 1482 N N . LEU A 1 185 ? -10.194 -7.806 16.523 1.00 93.62 185 LEU A N 1
ATOM 1483 C CA . LEU A 1 185 ? -10.885 -8.385 15.364 1.00 93.62 185 LEU A CA 1
ATOM 1484 C C . LEU A 1 185 ? -10.020 -9.391 14.577 1.00 93.62 185 LEU A C 1
ATOM 1486 O O . LEU A 1 185 ? -10.582 -10.286 13.950 1.00 93.62 185 LEU A O 1
ATOM 1490 N N . ASP A 1 186 ? -8.684 -9.293 14.632 1.00 92.12 186 ASP A N 1
ATOM 1491 C CA . ASP A 1 186 ? -7.753 -10.253 13.993 1.00 92.12 186 ASP A CA 1
ATOM 1492 C C . ASP A 1 186 ? -7.600 -11.555 14.810 1.00 92.12 186 ASP A C 1
ATOM 1494 O O . ASP A 1 186 ? -6.995 -12.536 14.364 1.00 92.12 186 ASP A O 1
ATOM 1498 N N . ARG A 1 187 ? -8.138 -11.592 16.036 1.00 91.38 187 ARG A N 1
ATOM 1499 C CA . ARG A 1 187 ? -8.097 -12.782 16.890 1.00 91.38 187 ARG A CA 1
ATOM 1500 C C . ARG A 1 187 ? -8.975 -13.903 16.339 1.00 91.38 187 ARG A C 1
ATOM 1502 O O . ARG A 1 187 ? -10.056 -13.695 15.803 1.00 91.38 187 ARG A O 1
ATOM 1509 N N . LYS A 1 188 ? -8.538 -15.145 16.555 1.00 86.69 188 LYS A N 1
ATOM 1510 C CA . LYS A 1 188 ? -9.274 -16.339 16.103 1.00 86.69 188 LYS A CA 1
ATOM 1511 C C . LYS A 1 188 ? -10.403 -16.761 17.046 1.00 86.69 188 LYS A C 1
ATOM 1513 O O . LYS A 1 188 ? -11.268 -17.526 16.640 1.00 86.69 188 LYS A O 1
ATOM 1518 N N . ASP A 1 189 ? -10.389 -16.296 18.295 1.00 88.19 189 ASP A N 1
ATOM 1519 C CA . ASP A 1 189 ? -11.331 -16.692 19.348 1.00 88.19 189 ASP A CA 1
ATOM 1520 C C . ASP A 1 189 ? -12.545 -15.758 19.490 1.00 88.19 189 ASP A C 1
ATOM 1522 O O . ASP A 1 189 ? -13.317 -15.906 20.431 1.00 88.19 189 ASP A O 1
ATOM 1526 N N . VAL A 1 190 ? -12.735 -14.813 18.564 1.00 86.88 190 VAL A N 1
ATOM 1527 C CA . VAL A 1 190 ? -13.796 -13.791 18.639 1.00 86.88 190 VAL A CA 1
ATOM 1528 C C . VAL A 1 190 ? -14.910 -13.982 17.600 1.00 86.88 190 VAL A C 1
ATOM 1530 O O . VAL A 1 190 ? -15.623 -13.043 17.275 1.00 86.88 190 VAL A O 1
ATOM 1533 N N . GLY A 1 191 ? -15.083 -15.175 17.027 1.00 87.12 191 GLY A N 1
ATOM 1534 C CA . GLY A 1 191 ? -16.152 -15.444 16.051 1.00 87.12 191 GLY A CA 1
ATOM 1535 C C . GLY A 1 191 ? -16.047 -14.634 14.744 1.00 87.12 191 GLY A C 1
ATOM 1536 O O . GLY A 1 191 ? -14.963 -14.224 14.337 1.00 87.12 191 GLY A O 1
ATOM 1537 N N . HIS A 1 192 ? -17.174 -14.422 14.054 1.00 88.94 192 HIS A N 1
ATOM 1538 C CA . HIS A 1 192 ? -17.211 -13.722 12.762 1.00 88.94 192 HIS A CA 1
ATOM 1539 C C . HIS A 1 192 ? -16.971 -12.212 12.908 1.00 88.94 192 HIS A C 1
ATOM 1541 O O . HIS A 1 192 ? -17.697 -11.545 13.637 1.00 88.94 192 HIS A O 1
ATOM 1547 N N . THR A 1 193 ? -15.992 -11.679 12.170 1.00 93.19 193 THR A N 1
ATOM 1548 C CA . THR A 1 193 ? -15.555 -10.266 12.238 1.00 93.19 193 THR A CA 1
ATOM 1549 C C . THR A 1 193 ? -15.731 -9.506 10.920 1.00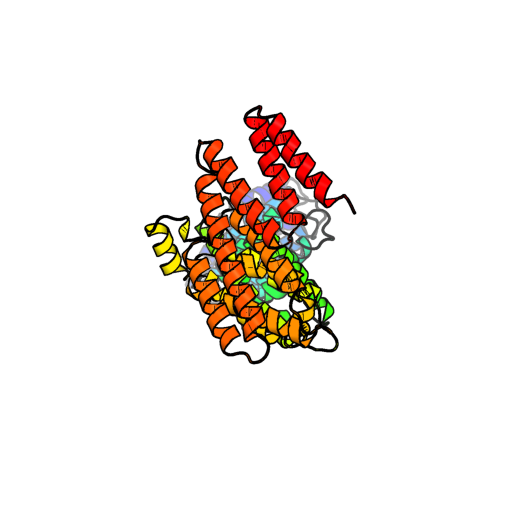 93.19 193 THR A C 1
ATOM 1551 O O . THR A 1 193 ? -15.439 -8.318 10.835 1.00 93.19 193 THR A O 1
ATOM 1554 N N . ARG A 1 194 ? -16.223 -10.169 9.867 1.00 91.81 194 ARG A N 1
ATOM 1555 C CA . ARG A 1 194 ? -16.280 -9.616 8.505 1.00 91.81 194 ARG A CA 1
ATOM 1556 C C . ARG A 1 194 ? -17.109 -8.327 8.420 1.00 91.81 194 ARG A C 1
ATOM 1558 O O . ARG A 1 194 ? -16.603 -7.311 7.965 1.00 91.81 194 ARG A O 1
ATOM 1565 N N . GLY A 1 195 ? -18.341 -8.337 8.935 1.00 92.56 195 GLY A N 1
ATOM 1566 C CA . GLY A 1 195 ? -19.194 -7.138 8.964 1.00 92.56 195 GLY A CA 1
ATOM 1567 C C . GLY A 1 195 ? -18.606 -5.999 9.808 1.00 92.56 195 GLY A C 1
ATOM 1568 O O . GLY A 1 195 ? -18.749 -4.829 9.466 1.00 92.56 195 GLY A O 1
ATOM 1569 N N . HIS A 1 196 ? -17.866 -6.333 10.868 1.00 93.88 196 HIS A N 1
ATOM 1570 C CA . HIS A 1 196 ? -17.170 -5.355 11.709 1.00 93.88 196 HIS A CA 1
ATOM 1571 C C . HIS A 1 196 ? -16.026 -4.664 10.957 1.00 93.88 196 HIS A C 1
ATOM 1573 O O . HIS A 1 196 ? -15.915 -3.440 10.997 1.00 93.88 196 HIS A O 1
ATOM 1579 N N . VAL A 1 197 ? -15.213 -5.432 10.223 1.00 94.00 197 VAL A N 1
ATOM 1580 C CA . VAL A 1 197 ? -14.148 -4.894 9.357 1.00 94.00 197 VAL A CA 1
ATOM 1581 C C . VAL A 1 197 ? -14.740 -4.017 8.257 1.00 94.00 197 VAL A C 1
ATOM 1583 O O . VAL A 1 197 ? -14.200 -2.946 7.981 1.00 94.00 197 VAL A O 1
ATOM 1586 N N . GLN A 1 198 ? -15.867 -4.428 7.669 1.00 93.56 198 GLN A N 1
ATOM 1587 C CA . GLN A 1 198 ? -16.579 -3.637 6.669 1.00 93.56 198 GLN A CA 1
ATOM 1588 C C . GLN A 1 198 ? -16.958 -2.247 7.202 1.00 93.56 198 GLN A C 1
ATOM 1590 O O . GLN A 1 198 ? -16.665 -1.246 6.555 1.00 93.56 198 GLN A O 1
ATOM 1595 N N . MET A 1 199 ? -17.532 -2.166 8.404 1.00 92.56 199 MET A N 1
ATOM 1596 C CA . MET A 1 199 ? -17.933 -0.887 8.998 1.00 92.56 199 MET A CA 1
ATOM 1597 C C . MET A 1 199 ? -16.740 0.031 9.304 1.00 92.56 199 MET A C 1
ATOM 1599 O O . MET A 1 199 ? -16.808 1.236 9.060 1.00 92.56 199 MET A O 1
ATOM 1603 N N . ILE A 1 200 ? -15.631 -0.530 9.805 1.00 93.00 200 ILE A N 1
ATOM 1604 C CA . ILE A 1 200 ? -14.384 0.224 10.023 1.00 93.00 200 ILE A CA 1
ATOM 1605 C C . ILE A 1 200 ? -13.872 0.786 8.697 1.00 93.00 200 ILE A C 1
ATOM 1607 O O . ILE A 1 200 ? -13.501 1.955 8.619 1.00 93.00 200 ILE A O 1
ATOM 1611 N N . MET A 1 201 ? -13.863 -0.046 7.658 1.00 91.44 201 MET A N 1
ATOM 1612 C CA . MET A 1 201 ? -13.415 0.331 6.326 1.00 91.44 201 MET A CA 1
ATOM 1613 C C . MET A 1 201 ? -14.264 1.480 5.754 1.00 91.44 201 MET A C 1
ATOM 1615 O O . MET A 1 201 ? -13.698 2.499 5.361 1.00 91.44 201 MET A O 1
ATOM 1619 N N . GLU A 1 202 ? -15.596 1.382 5.801 1.00 88.56 202 GLU A N 1
ATOM 1620 C CA . GLU A 1 202 ? -16.508 2.405 5.264 1.00 88.56 202 GLU A CA 1
ATOM 1621 C C . GLU A 1 202 ? -16.381 3.752 5.996 1.00 88.56 202 GLU A C 1
ATOM 1623 O O . GLU A 1 202 ? -16.441 4.812 5.373 1.00 88.56 202 GLU A O 1
ATOM 1628 N N . ARG A 1 203 ? -16.191 3.728 7.322 1.00 86.62 203 ARG A N 1
ATOM 1629 C CA . ARG A 1 203 ? -16.152 4.943 8.156 1.00 86.62 203 ARG A CA 1
ATOM 1630 C C . ARG A 1 203 ? -14.766 5.592 8.221 1.00 86.62 203 ARG A C 1
ATOM 1632 O O . ARG A 1 203 ? -14.681 6.819 8.306 1.00 86.62 203 ARG A O 1
ATOM 1639 N N . LEU A 1 204 ? -13.689 4.798 8.228 1.00 86.62 204 LEU A N 1
ATOM 1640 C CA . LEU A 1 204 ? -12.354 5.258 8.640 1.00 86.62 204 LEU A CA 1
ATOM 1641 C C . LEU A 1 204 ? -11.261 5.135 7.567 1.00 86.62 204 LEU A C 1
ATOM 1643 O O . LEU A 1 204 ? -10.238 5.806 7.703 1.00 86.62 204 LEU A O 1
ATOM 1647 N N . LEU A 1 205 ? -11.417 4.334 6.501 1.00 83.62 205 LEU A N 1
ATOM 1648 C CA . LEU A 1 205 ? -10.308 4.079 5.562 1.00 83.62 205 LEU A CA 1
ATOM 1649 C C . LEU A 1 205 ? -9.806 5.361 4.872 1.00 83.62 205 LEU A C 1
ATOM 1651 O O . LEU A 1 205 ? -8.603 5.621 4.855 1.00 83.62 205 LEU A O 1
ATOM 1655 N N . ARG A 1 206 ? -10.711 6.215 4.377 1.00 77.62 206 ARG A N 1
ATOM 1656 C CA . ARG A 1 206 ? -10.324 7.491 3.747 1.00 77.62 206 ARG A CA 1
ATOM 1657 C C . ARG A 1 206 ? -9.658 8.454 4.739 1.00 77.62 206 ARG A C 1
ATOM 1659 O O . ARG A 1 206 ? -8.641 9.052 4.419 1.00 77.62 206 ARG A O 1
ATOM 1666 N N . ARG A 1 207 ? -10.169 8.534 5.973 1.00 74.19 207 ARG A N 1
ATOM 1667 C CA . ARG A 1 207 ? -9.640 9.415 7.036 1.00 74.19 207 ARG A CA 1
ATOM 1668 C C . ARG A 1 207 ? -8.276 8.966 7.569 1.00 74.19 207 ARG A C 1
ATOM 1670 O O . ARG A 1 207 ? -7.438 9.781 7.926 1.00 74.19 207 ARG A O 1
ATOM 1677 N N . THR A 1 208 ? -8.022 7.658 7.577 1.00 61.25 208 THR A N 1
ATOM 1678 C CA . THR A 1 208 ? -6.727 7.072 7.975 1.00 61.25 208 THR A CA 1
ATOM 1679 C C . THR A 1 208 ? -5.676 7.099 6.862 1.00 61.25 208 THR A C 1
ATOM 1681 O O . THR A 1 208 ? -4.541 6.686 7.085 1.00 61.25 208 THR A O 1
ATOM 1684 N N . SER A 1 209 ? -6.015 7.613 5.675 1.00 56.06 209 SER A N 1
ATOM 1685 C CA . SER A 1 209 ? -5.077 7.756 4.552 1.00 56.06 209 SER A CA 1
ATOM 1686 C C . SER A 1 209 ? -4.174 8.998 4.668 1.00 56.06 209 SER A C 1
ATOM 1688 O O . SER A 1 209 ? -3.310 9.217 3.824 1.00 56.06 209 SER A O 1
ATOM 1690 N N . ILE A 1 210 ? -4.318 9.790 5.736 1.00 58.59 210 ILE A N 1
ATOM 1691 C CA . ILE A 1 210 ? -3.404 10.880 6.096 1.00 58.59 210 ILE A CA 1
ATOM 1692 C C . ILE A 1 210 ? -2.185 10.238 6.779 1.00 58.59 210 ILE A C 1
ATOM 1694 O O . ILE A 1 210 ? -2.341 9.552 7.789 1.00 58.59 210 ILE A O 1
ATOM 1698 N N . GLY A 1 211 ? -0.976 10.416 6.230 1.00 56.16 211 GLY A N 1
ATOM 1699 C CA . GLY A 1 211 ? 0.242 9.615 6.489 1.00 56.16 211 GLY A CA 1
ATOM 1700 C C . GLY A 1 211 ? 0.686 9.353 7.945 1.00 56.16 211 GLY A C 1
ATOM 1701 O O . GLY A 1 211 ? 1.594 8.556 8.166 1.00 56.16 211 GLY A O 1
ATOM 1702 N N . GLN A 1 212 ? 0.037 9.945 8.949 1.00 63.81 212 GLN A N 1
ATOM 1703 C CA . GLN A 1 212 ? 0.227 9.671 10.380 1.00 63.81 212 GLN A CA 1
ATOM 1704 C C . GLN A 1 212 ? -0.414 8.346 10.854 1.00 63.81 212 GLN A C 1
ATOM 1706 O O . GLN A 1 212 ? -0.101 7.878 11.947 1.00 63.81 212 GLN A O 1
ATOM 1711 N N . TYR A 1 213 ? -1.252 7.699 10.032 1.00 72.56 213 TYR A N 1
ATOM 1712 C CA . TYR A 1 213 ? -1.997 6.475 10.378 1.00 72.56 213 TYR A CA 1
ATOM 1713 C C . TYR A 1 213 ? -1.571 5.226 9.596 1.00 72.56 213 TYR A C 1
ATOM 1715 O O . TYR A 1 213 ? -2.333 4.262 9.499 1.00 72.56 213 TYR A O 1
ATOM 1723 N N . LEU A 1 214 ? -0.342 5.200 9.069 1.00 76.06 214 LEU A N 1
ATOM 1724 C CA . LEU A 1 214 ? 0.144 4.116 8.209 1.00 76.06 214 LEU A CA 1
ATOM 1725 C C . LEU A 1 214 ? -0.112 2.711 8.775 1.00 76.06 214 LEU A C 1
ATOM 1727 O O . LEU A 1 214 ? -0.576 1.824 8.056 1.00 76.06 214 LEU A O 1
ATOM 1731 N N . ALA A 1 215 ? 0.203 2.497 10.054 1.00 79.38 215 ALA A N 1
ATOM 1732 C CA . ALA A 1 215 ? 0.041 1.196 10.697 1.00 79.38 215 ALA A CA 1
ATOM 1733 C C . ALA A 1 215 ? -1.436 0.777 10.757 1.00 79.38 215 ALA A C 1
ATOM 1735 O O . ALA A 1 215 ? -1.763 -0.361 10.422 1.00 79.38 215 ALA A O 1
ATOM 1736 N N . CYS A 1 216 ? -2.331 1.708 11.103 1.00 82.19 216 CYS A N 1
ATOM 1737 C CA . CYS A 1 216 ? -3.769 1.463 11.137 1.00 82.19 216 CYS A CA 1
ATOM 1738 C C . CYS A 1 216 ? -4.326 1.199 9.737 1.00 82.19 216 CYS A C 1
ATOM 1740 O O . CYS A 1 216 ? -5.037 0.218 9.552 1.00 82.19 216 CYS A O 1
ATOM 1742 N N . MET A 1 217 ? -3.957 2.008 8.740 1.00 87.06 217 MET A N 1
ATOM 1743 C CA . MET A 1 217 ? -4.375 1.789 7.355 1.00 87.06 217 MET A CA 1
ATOM 1744 C C . MET A 1 217 ? -3.893 0.426 6.845 1.00 87.06 217 MET A C 1
ATOM 1746 O O . MET A 1 217 ? -4.674 -0.341 6.289 1.00 87.06 217 MET A O 1
ATOM 1750 N N . THR A 1 218 ? -2.626 0.079 7.086 1.00 87.31 218 THR A N 1
ATOM 1751 C CA . THR A 1 218 ? -2.068 -1.229 6.714 1.00 87.31 218 THR A CA 1
ATOM 1752 C C . THR A 1 218 ? -2.817 -2.363 7.415 1.00 87.31 218 THR A C 1
ATOM 1754 O O . THR A 1 218 ? -3.108 -3.381 6.792 1.00 87.31 218 THR A O 1
ATOM 1757 N N . ALA A 1 219 ? -3.184 -2.197 8.688 1.00 88.38 219 ALA A N 1
ATOM 1758 C CA . ALA A 1 219 ? -3.955 -3.184 9.436 1.00 88.38 219 ALA A CA 1
ATOM 1759 C C . ALA A 1 219 ? -5.392 -3.343 8.903 1.00 88.38 219 ALA A C 1
ATOM 1761 O O . ALA A 1 219 ? -5.832 -4.478 8.710 1.00 88.38 219 ALA A O 1
ATOM 1762 N N . VAL A 1 220 ? -6.092 -2.248 8.577 1.00 91.62 220 VAL A N 1
ATOM 1763 C CA . VAL A 1 220 ? -7.414 -2.295 7.920 1.00 91.62 220 VAL A CA 1
ATOM 1764 C C . VAL A 1 220 ? -7.297 -3.004 6.572 1.00 91.62 220 VAL A C 1
ATOM 1766 O O . VAL A 1 220 ? -7.968 -4.009 6.335 1.00 91.62 220 VAL A O 1
ATOM 1769 N N . LEU A 1 221 ? -6.375 -2.552 5.715 1.00 92.06 221 LEU A N 1
ATOM 1770 C CA . LEU A 1 221 ? -6.151 -3.134 4.394 1.00 92.06 221 LEU A CA 1
ATOM 1771 C C . LEU A 1 221 ? -5.757 -4.606 4.469 1.00 92.06 221 LEU A C 1
ATOM 1773 O O . LEU A 1 221 ? -6.124 -5.332 3.551 1.00 92.06 221 LEU A O 1
ATOM 1777 N N . LYS A 1 222 ? -5.047 -5.054 5.520 1.00 92.38 222 LYS A N 1
ATOM 1778 C CA . LYS A 1 222 ? -4.685 -6.460 5.795 1.00 92.38 222 LYS A CA 1
ATOM 1779 C C . LYS A 1 222 ? -5.905 -7.311 6.161 1.00 92.38 222 LYS A C 1
ATOM 1781 O O . LYS A 1 222 ? -5.979 -8.459 5.721 1.00 92.38 222 LYS A O 1
ATOM 1786 N N . GLN A 1 223 ? -6.864 -6.774 6.911 1.00 93.31 223 GLN A N 1
ATOM 1787 C CA . GLN A 1 223 ? -8.075 -7.508 7.306 1.00 93.31 223 GLN A CA 1
ATOM 1788 C C . GLN A 1 223 ? -9.163 -7.525 6.220 1.00 93.31 223 GLN A C 1
ATOM 1790 O O . GLN A 1 223 ? -10.030 -8.396 6.232 1.00 93.31 223 GLN A O 1
ATOM 1795 N N . MET A 1 224 ? -9.105 -6.614 5.243 1.00 93.81 224 MET A N 1
ATOM 1796 C CA . MET A 1 224 ? -10.027 -6.607 4.103 1.00 93.81 224 MET A CA 1
ATOM 1797 C C . MET A 1 224 ? -9.888 -7.853 3.207 1.00 93.81 224 MET A C 1
ATOM 1799 O O . MET A 1 224 ? -8.813 -8.436 3.059 1.00 93.81 224 MET A O 1
ATOM 1803 N N . ASP A 1 225 ? -10.990 -8.231 2.559 1.00 92.25 225 ASP A N 1
ATOM 1804 C CA . ASP A 1 225 ? -11.090 -9.329 1.592 1.00 92.25 225 ASP A CA 1
ATOM 1805 C C . ASP A 1 225 ? -11.613 -8.772 0.255 1.00 92.25 225 ASP A C 1
ATOM 1807 O O . ASP A 1 225 ? -11.970 -7.595 0.169 1.00 92.25 225 ASP A O 1
ATOM 1811 N N . ASN A 1 226 ? -11.670 -9.591 -0.798 1.00 91.56 226 ASN A N 1
ATOM 1812 C CA . ASN A 1 226 ? -12.071 -9.132 -2.138 1.00 91.56 226 ASN A CA 1
ATOM 1813 C C . ASN A 1 226 ? -13.482 -8.508 -2.169 1.00 91.56 226 ASN A C 1
ATOM 1815 O O . ASN A 1 226 ? -13.753 -7.593 -2.950 1.00 91.56 226 ASN A O 1
ATOM 1819 N N . ALA A 1 227 ? -14.391 -8.981 -1.316 1.00 92.62 227 ALA A N 1
ATOM 1820 C CA . ALA A 1 227 ? -15.739 -8.439 -1.245 1.00 92.62 227 ALA A CA 1
ATOM 1821 C C . ALA A 1 227 ? -15.767 -7.094 -0.515 1.00 92.62 227 ALA A C 1
ATOM 1823 O O . ALA A 1 227 ? -16.503 -6.211 -0.944 1.00 92.62 227 ALA A O 1
ATOM 1824 N N . HIS A 1 228 ? -14.936 -6.902 0.516 1.00 94.69 228 HIS A N 1
ATOM 1825 C CA . HIS A 1 228 ? -14.750 -5.593 1.142 1.00 94.69 228 HIS A CA 1
ATOM 1826 C C . HIS A 1 228 ? -14.267 -4.552 0.125 1.00 94.69 228 HIS A C 1
ATOM 1828 O O . HIS A 1 228 ? -14.835 -3.467 0.069 1.00 94.69 228 HIS A O 1
ATOM 1834 N N . TYR A 1 229 ? -13.280 -4.882 -0.720 1.00 92.56 229 TYR A N 1
ATOM 1835 C CA . TYR A 1 229 ? -12.832 -3.975 -1.790 1.00 92.56 229 TYR A CA 1
ATOM 1836 C C . TYR A 1 229 ? -13.955 -3.668 -2.785 1.00 92.56 229 TYR A C 1
ATOM 1838 O O . TYR A 1 229 ? -14.197 -2.507 -3.104 1.00 92.56 229 TYR A O 1
ATOM 1846 N N . THR A 1 230 ? -14.675 -4.697 -3.242 1.00 91.69 230 THR A N 1
ATOM 1847 C CA . THR A 1 230 ? -15.783 -4.527 -4.196 1.00 91.69 230 THR A CA 1
ATOM 1848 C C . THR A 1 230 ? -16.878 -3.626 -3.629 1.00 91.69 230 THR A C 1
ATOM 1850 O O . THR A 1 230 ? -17.346 -2.716 -4.314 1.00 91.69 230 THR A O 1
ATOM 1853 N N . LEU A 1 231 ? -17.265 -3.857 -2.373 1.00 92.19 231 LEU A N 1
ATOM 1854 C CA . LEU A 1 231 ? -18.279 -3.058 -1.705 1.00 92.19 231 LEU A CA 1
ATOM 1855 C C . LEU A 1 231 ? -17.801 -1.623 -1.493 1.00 92.19 231 LEU A C 1
ATOM 1857 O O . LEU A 1 231 ? -18.545 -0.704 -1.817 1.00 92.19 231 LEU A O 1
ATOM 1861 N N . TYR A 1 232 ? -16.566 -1.421 -1.030 1.00 91.44 232 TYR A N 1
ATOM 1862 C CA . TYR A 1 232 ? -16.028 -0.079 -0.814 1.00 91.44 232 TYR A CA 1
ATOM 1863 C C . TYR A 1 232 ? -16.087 0.759 -2.092 1.00 91.44 232 TYR A C 1
ATOM 1865 O O . TYR A 1 232 ? -16.624 1.863 -2.089 1.00 91.44 232 TYR A O 1
ATOM 1873 N N . ILE A 1 233 ? -15.643 0.187 -3.216 1.00 91.56 233 ILE A N 1
ATOM 1874 C CA . ILE A 1 233 ? -15.705 0.843 -4.528 1.00 91.56 233 ILE A CA 1
ATOM 1875 C C . ILE A 1 233 ? -17.153 1.150 -4.944 1.00 91.56 233 ILE A C 1
ATOM 1877 O O . ILE A 1 233 ? -17.401 2.160 -5.595 1.00 91.56 233 ILE A O 1
ATOM 1881 N N . SER A 1 234 ? -18.125 0.328 -4.539 1.00 90.94 234 SER A N 1
ATOM 1882 C CA . SER A 1 234 ? -19.546 0.585 -4.815 1.00 90.94 234 SER A CA 1
ATOM 1883 C C . SER A 1 234 ? -20.176 1.689 -3.957 1.00 90.94 234 SER A C 1
ATOM 1885 O O . SER A 1 234 ? -21.260 2.157 -4.294 1.00 90.94 234 SER A O 1
ATOM 1887 N N . THR A 1 235 ? -19.523 2.126 -2.872 1.00 90.56 235 THR A N 1
ATOM 1888 C CA . THR A 1 235 ? -20.041 3.221 -2.028 1.00 90.56 235 THR A CA 1
ATOM 1889 C C . THR A 1 235 ? -19.825 4.605 -2.649 1.00 90.56 235 THR A C 1
ATOM 1891 O O . THR A 1 235 ? -20.536 5.554 -2.309 1.00 90.56 235 THR A O 1
ATOM 1894 N N . PHE A 1 236 ? -18.877 4.727 -3.584 1.00 89.88 236 PHE A N 1
ATOM 1895 C CA . PHE A 1 236 ? -18.614 5.965 -4.309 1.00 89.88 236 PHE A CA 1
ATOM 1896 C C . PHE A 1 236 ? -19.761 6.285 -5.269 1.00 89.88 236 PHE A C 1
ATOM 1898 O O . PHE A 1 236 ? -20.184 5.451 -6.069 1.00 89.88 236 PHE A O 1
ATOM 1905 N N . LYS A 1 237 ? -20.273 7.517 -5.181 1.00 89.56 237 LYS A N 1
ATOM 1906 C CA . LYS A 1 237 ? -21.466 7.941 -5.926 1.00 89.56 237 LYS A CA 1
ATOM 1907 C C . LYS A 1 237 ? -21.136 8.344 -7.354 1.00 89.56 237 LYS A C 1
ATOM 1909 O O . LYS A 1 237 ? -21.948 8.122 -8.250 1.00 89.56 237 LYS A O 1
ATOM 1914 N N . THR A 1 238 ? -19.977 8.962 -7.563 1.00 91.75 238 THR A N 1
ATOM 1915 C CA . THR A 1 238 ? -19.571 9.478 -8.868 1.00 91.75 238 THR A CA 1
ATOM 1916 C C . THR A 1 238 ? -18.279 8.836 -9.356 1.00 91.75 238 THR A C 1
ATOM 1918 O O . THR A 1 238 ? -17.450 8.362 -8.580 1.00 91.75 238 THR A O 1
ATOM 1921 N N . ARG A 1 239 ? -18.088 8.858 -10.680 1.00 90.00 239 ARG A N 1
ATOM 1922 C CA . ARG A 1 239 ? -16.821 8.475 -11.315 1.00 90.00 239 ARG A CA 1
ATOM 1923 C C . ARG A 1 239 ? -15.658 9.323 -10.789 1.00 90.00 239 ARG A C 1
ATOM 1925 O O . ARG A 1 239 ? -14.582 8.774 -10.585 1.00 90.00 239 ARG A O 1
ATOM 1932 N N . GLN A 1 240 ? -15.890 10.616 -10.545 1.00 92.00 240 GLN A N 1
ATOM 1933 C CA . GLN A 1 240 ? -14.873 11.529 -10.025 1.00 92.00 240 GLN A CA 1
ATOM 1934 C C . GLN A 1 240 ? -14.415 11.123 -8.624 1.00 92.00 240 GLN A C 1
ATOM 1936 O O . GLN A 1 240 ? -13.216 11.052 -8.393 1.00 92.00 240 GLN A O 1
ATOM 1941 N N . ASP A 1 241 ? -15.339 10.739 -7.735 1.00 91.19 241 ASP A N 1
ATOM 1942 C CA . ASP A 1 241 ? -14.963 10.315 -6.380 1.00 91.19 241 ASP A CA 1
ATOM 1943 C C . ASP A 1 241 ? -14.031 9.088 -6.401 1.00 91.19 241 ASP A C 1
ATOM 1945 O O . ASP A 1 241 ? -13.126 8.975 -5.576 1.00 91.19 241 ASP A O 1
ATOM 1949 N N . ILE A 1 242 ? -14.236 8.172 -7.360 1.00 92.25 242 ILE A N 1
ATOM 1950 C CA . ILE A 1 242 ? -13.362 7.006 -7.555 1.00 92.25 242 ILE A CA 1
ATOM 1951 C C . ILE A 1 242 ? -11.992 7.442 -8.090 1.00 92.25 242 ILE A C 1
ATOM 1953 O O . ILE A 1 242 ? -10.977 6.913 -7.639 1.00 92.25 242 ILE A O 1
ATOM 1957 N N . ILE A 1 243 ? -11.949 8.385 -9.039 1.00 92.50 243 ILE A N 1
ATOM 1958 C CA . ILE A 1 243 ? -10.689 8.929 -9.572 1.00 92.50 243 ILE A CA 1
ATOM 1959 C C . ILE A 1 243 ? -9.884 9.563 -8.440 1.00 92.50 243 ILE A C 1
ATOM 1961 O O . ILE A 1 243 ? -8.730 9.184 -8.245 1.00 92.50 243 ILE A O 1
ATOM 1965 N N . ASP A 1 244 ? -10.497 10.468 -7.678 1.00 91.12 244 ASP A N 1
ATOM 1966 C CA . ASP A 1 244 ? -9.846 11.190 -6.585 1.00 91.12 244 ASP A CA 1
ATOM 1967 C C . ASP A 1 244 ? -9.303 10.205 -5.546 1.00 91.12 244 ASP A C 1
ATOM 1969 O O . ASP A 1 244 ? -8.118 10.239 -5.218 1.00 91.12 244 ASP A O 1
ATOM 1973 N N . PHE A 1 245 ? -10.127 9.238 -5.127 1.00 91.00 245 PHE A N 1
ATOM 1974 C CA . PHE A 1 245 ? -9.710 8.187 -4.202 1.00 91.00 245 PHE A CA 1
ATOM 1975 C C . PHE A 1 245 ? -8.518 7.372 -4.725 1.00 91.00 245 PHE A C 1
ATOM 1977 O O . PHE A 1 245 ? -7.559 7.141 -3.986 1.00 91.00 245 PHE A O 1
ATOM 1984 N N . LEU A 1 246 ? -8.557 6.912 -5.980 1.00 93.44 246 LEU A N 1
ATOM 1985 C CA . LEU A 1 246 ? -7.473 6.106 -6.544 1.00 93.44 246 LEU A CA 1
ATOM 1986 C C . LEU A 1 246 ? -6.191 6.926 -6.714 1.00 93.44 246 LEU A C 1
ATOM 1988 O O . LEU A 1 246 ? -5.113 6.417 -6.415 1.00 93.44 246 LEU A O 1
ATOM 1992 N N . MET A 1 247 ? -6.286 8.187 -7.149 1.00 91.50 247 MET A N 1
ATOM 1993 C CA . MET A 1 247 ? -5.119 9.063 -7.257 1.00 91.50 247 MET A CA 1
ATOM 1994 C C . MET A 1 247 ? -4.487 9.327 -5.890 1.00 91.50 247 MET A C 1
ATOM 1996 O O . MET A 1 247 ? -3.283 9.114 -5.743 1.00 91.50 247 MET A O 1
ATOM 2000 N N . GLU A 1 248 ? -5.287 9.738 -4.900 1.00 89.50 248 GLU A N 1
ATOM 2001 C CA . GLU A 1 248 ? -4.845 9.940 -3.515 1.00 89.50 248 GLU A CA 1
ATOM 2002 C C . GLU A 1 248 ? -4.169 8.670 -2.988 1.00 89.50 248 GLU A C 1
ATOM 2004 O O . GLU A 1 248 ? -3.056 8.725 -2.469 1.00 89.50 248 GLU A O 1
ATOM 2009 N N . THR A 1 249 ? -4.792 7.508 -3.208 1.00 89.50 249 THR A N 1
ATOM 2010 C CA . THR A 1 249 ? -4.273 6.215 -2.748 1.00 89.50 249 THR A CA 1
ATOM 2011 C C . THR A 1 249 ? -2.959 5.835 -3.425 1.00 89.50 249 THR A C 1
ATOM 2013 O O . THR A 1 249 ? -2.046 5.355 -2.757 1.00 89.50 249 THR A O 1
ATOM 2016 N N . PHE A 1 250 ? -2.821 6.045 -4.737 1.00 91.94 250 PHE A N 1
ATOM 2017 C CA . PHE A 1 250 ? -1.591 5.704 -5.452 1.00 91.94 250 PHE A CA 1
ATOM 2018 C C . PHE A 1 250 ? -0.423 6.613 -5.074 1.00 91.94 250 PHE A C 1
ATOM 2020 O O . PHE A 1 250 ? 0.692 6.119 -4.897 1.00 91.94 250 PHE A O 1
ATOM 2027 N N . ILE A 1 251 ? -0.670 7.915 -4.916 1.00 88.06 251 ILE A N 1
ATOM 2028 C CA . ILE A 1 251 ? 0.343 8.870 -4.450 1.00 88.06 251 ILE A CA 1
ATOM 2029 C C . ILE A 1 251 ? 0.765 8.506 -3.026 1.00 88.06 251 ILE A C 1
ATOM 2031 O O . ILE A 1 251 ? 1.950 8.320 -2.760 1.00 88.06 251 ILE A O 1
ATOM 2035 N N . MET A 1 252 ? -0.207 8.276 -2.145 1.00 86.94 252 MET A N 1
ATOM 2036 C CA . MET A 1 252 ? 0.035 7.881 -0.762 1.00 86.94 252 MET A CA 1
ATOM 2037 C C . MET A 1 252 ? 0.820 6.562 -0.669 1.00 86.94 252 MET A C 1
ATOM 2039 O O . MET A 1 252 ? 1.814 6.499 0.049 1.00 86.94 252 MET A O 1
ATOM 2043 N N . PHE A 1 253 ? 0.481 5.522 -1.441 1.00 89.75 253 PHE A N 1
ATOM 2044 C CA . PHE A 1 253 ? 1.277 4.287 -1.475 1.00 89.75 253 PHE A CA 1
ATOM 2045 C C . PHE A 1 253 ? 2.705 4.522 -1.965 1.00 89.75 253 PHE A C 1
ATOM 2047 O O . PHE A 1 253 ? 3.632 3.934 -1.410 1.00 89.75 253 PHE A O 1
ATOM 2054 N N . LYS A 1 254 ? 2.903 5.379 -2.971 1.00 87.06 254 LYS A N 1
ATOM 2055 C CA . LYS A 1 254 ? 4.239 5.724 -3.467 1.00 87.06 254 LYS A CA 1
ATOM 2056 C C . LYS A 1 254 ? 5.075 6.404 -2.381 1.00 87.06 254 LYS A C 1
ATOM 2058 O O . LYS A 1 254 ? 6.215 5.996 -2.166 1.00 87.06 254 LYS A O 1
ATOM 2063 N N . ASP A 1 255 ? 4.498 7.365 -1.668 1.00 84.25 255 ASP A N 1
ATOM 2064 C CA . ASP A 1 255 ? 5.180 8.100 -0.600 1.00 84.25 255 ASP A CA 1
ATOM 2065 C C . ASP A 1 255 ? 5.493 7.197 0.600 1.00 84.25 255 ASP A C 1
ATOM 2067 O O . ASP A 1 255 ? 6.598 7.222 1.137 1.00 84.25 255 ASP A O 1
ATOM 2071 N N . LEU A 1 256 ? 4.561 6.320 0.982 1.00 81.75 256 LEU A N 1
ATOM 2072 C CA . LEU A 1 256 ? 4.723 5.419 2.128 1.00 81.75 256 LEU A CA 1
ATOM 2073 C C . LEU A 1 256 ? 5.640 4.224 1.862 1.00 81.75 256 LEU A C 1
ATOM 2075 O O . LEU A 1 256 ? 6.091 3.576 2.808 1.00 81.75 256 LEU A O 1
ATOM 2079 N N . MET A 1 257 ? 5.913 3.910 0.596 1.00 77.56 257 MET A N 1
ATOM 2080 C CA . MET A 1 257 ? 7.014 3.014 0.242 1.00 77.56 257 MET A CA 1
ATOM 2081 C C . MET A 1 257 ? 8.380 3.694 0.438 1.00 77.56 257 MET A C 1
ATOM 2083 O O . MET A 1 257 ? 9.391 3.008 0.543 1.00 77.56 257 MET A O 1
ATOM 2087 N N . GLY A 1 258 ? 8.446 5.024 0.537 1.00 66.62 258 GLY A N 1
ATOM 2088 C CA . GLY A 1 258 ? 9.676 5.768 0.798 1.00 66.62 258 GLY A CA 1
ATOM 2089 C C . GLY A 1 258 ? 10.120 5.712 2.264 1.00 66.62 258 GLY A C 1
ATOM 2090 O O . GLY A 1 258 ? 9.856 6.637 3.019 1.00 66.62 258 GLY A O 1
ATOM 2091 N N . ASN A 1 259 ? 10.835 4.652 2.667 1.00 63.19 259 ASN A N 1
ATOM 2092 C CA . ASN A 1 259 ? 11.559 4.523 3.952 1.00 63.19 259 ASN A CA 1
ATOM 2093 C C . ASN A 1 259 ? 10.781 4.941 5.227 1.00 63.19 259 ASN A C 1
ATOM 2095 O O . ASN A 1 259 ? 11.365 5.549 6.125 1.00 63.19 259 ASN A O 1
ATOM 2099 N N . VAL A 1 260 ? 9.485 4.620 5.349 1.00 74.19 260 VAL A N 1
ATOM 2100 C CA . VAL A 1 260 ? 8.732 4.955 6.578 1.00 74.19 260 VAL A CA 1
ATOM 2101 C C . VAL A 1 260 ? 9.248 4.174 7.788 1.00 74.19 260 VAL A C 1
ATOM 2103 O O . VAL A 1 260 ? 9.359 4.722 8.885 1.00 74.19 260 VAL A O 1
ATOM 2106 N N . PHE A 1 261 ? 9.600 2.902 7.595 1.00 80.19 261 PHE A N 1
ATOM 2107 C CA . PHE A 1 261 ? 10.293 2.119 8.613 1.00 80.19 261 PHE A CA 1
ATOM 2108 C C . PHE A 1 261 ? 11.802 2.089 8.348 1.00 80.19 261 PHE A C 1
ATOM 2110 O O . PHE A 1 261 ? 12.230 2.126 7.189 1.00 80.19 261 PHE A O 1
ATOM 2117 N N . PRO A 1 262 ? 12.620 1.942 9.406 1.00 83.94 262 PRO A N 1
ATOM 2118 C CA . PRO A 1 262 ? 14.042 1.671 9.259 1.00 83.94 262 PRO A CA 1
ATOM 2119 C C . PRO A 1 262 ? 14.304 0.497 8.301 1.00 83.94 262 PRO A C 1
ATOM 2121 O O . PRO A 1 262 ? 13.572 -0.497 8.282 1.00 83.94 262 PRO A O 1
ATOM 2124 N N . SER A 1 263 ? 15.349 0.601 7.477 1.00 80.06 263 SER A N 1
ATOM 2125 C CA . SER A 1 263 ? 15.645 -0.402 6.436 1.00 80.06 263 SER A CA 1
ATOM 2126 C C . SER A 1 263 ? 15.928 -1.809 6.991 1.00 80.06 263 SER A C 1
ATOM 2128 O O . SER A 1 263 ? 15.705 -2.814 6.313 1.00 80.06 263 SER A O 1
ATOM 2130 N N . ASP A 1 264 ? 16.365 -1.895 8.246 1.00 83.50 264 ASP A N 1
ATOM 2131 C CA . ASP A 1 264 ? 16.601 -3.123 9.000 1.00 83.50 264 ASP A CA 1
ATOM 2132 C C . ASP A 1 264 ? 15.300 -3.799 9.469 1.00 83.50 264 ASP A C 1
ATOM 2134 O O . ASP A 1 264 ? 15.284 -5.016 9.683 1.00 83.50 264 ASP A O 1
ATOM 2138 N N . TRP A 1 265 ? 14.171 -3.078 9.517 1.00 88.62 265 TRP A N 1
ATOM 2139 C CA . TRP A 1 265 ? 12.849 -3.600 9.894 1.00 88.62 265 TRP A CA 1
ATOM 2140 C C . TRP A 1 265 ? 12.173 -4.350 8.739 1.00 88.62 265 TRP A C 1
ATOM 2142 O O . TRP A 1 265 ? 11.019 -4.124 8.372 1.00 88.62 265 TRP A O 1
ATOM 2152 N N . MET A 1 266 ? 12.897 -5.307 8.164 1.00 84.81 266 MET A N 1
ATOM 2153 C CA . MET A 1 266 ? 12.498 -6.051 6.969 1.00 84.81 266 MET A CA 1
ATOM 2154 C C . MET A 1 266 ? 11.148 -6.753 7.098 1.00 84.81 266 MET A C 1
ATOM 2156 O O . MET A 1 266 ? 10.427 -6.856 6.113 1.00 84.81 266 MET A O 1
ATOM 2160 N N . ILE A 1 267 ? 10.795 -7.253 8.285 1.00 87.81 267 ILE A N 1
ATOM 2161 C CA . ILE A 1 267 ? 9.508 -7.933 8.489 1.00 87.81 267 ILE A CA 1
ATOM 2162 C C . ILE A 1 267 ? 8.351 -6.948 8.298 1.00 87.81 267 ILE A C 1
ATOM 2164 O O . ILE A 1 267 ? 7.386 -7.293 7.621 1.00 87.81 267 ILE A O 1
ATOM 2168 N N . MET A 1 268 ? 8.474 -5.736 8.847 1.00 87.44 268 MET A N 1
ATOM 2169 C CA . MET A 1 268 ? 7.461 -4.687 8.722 1.00 87.44 268 MET A CA 1
ATOM 2170 C C . MET A 1 268 ? 7.385 -4.172 7.287 1.00 87.44 268 MET A C 1
ATOM 2172 O O . MET A 1 268 ? 6.298 -4.155 6.715 1.00 87.44 268 MET A O 1
ATOM 2176 N N . ASN A 1 269 ? 8.538 -3.873 6.677 1.00 88.38 269 ASN A N 1
ATOM 2177 C CA . ASN A 1 269 ? 8.612 -3.433 5.282 1.00 88.38 269 ASN A CA 1
ATOM 2178 C C . ASN A 1 269 ? 7.974 -4.458 4.330 1.00 88.38 269 ASN A C 1
ATOM 2180 O O . ASN A 1 269 ? 7.120 -4.109 3.522 1.00 88.38 269 ASN A O 1
ATOM 2184 N N . LEU A 1 270 ? 8.321 -5.745 4.453 1.00 89.69 270 LEU A N 1
ATOM 2185 C CA . LEU A 1 270 ? 7.755 -6.795 3.598 1.00 89.69 270 LEU A CA 1
ATOM 2186 C C . LEU A 1 270 ? 6.258 -7.020 3.848 1.00 89.69 270 LEU A C 1
ATOM 2188 O O . LEU A 1 270 ? 5.525 -7.262 2.893 1.00 89.69 270 LEU A O 1
ATOM 2192 N N . LEU A 1 271 ? 5.796 -6.932 5.101 1.00 89.19 271 LEU A N 1
ATOM 2193 C CA . LEU A 1 271 ? 4.374 -7.059 5.427 1.00 89.19 271 LEU A CA 1
ATOM 2194 C C . LEU A 1 271 ? 3.560 -5.916 4.809 1.00 89.19 271 LEU A C 1
ATOM 2196 O O . LEU A 1 271 ? 2.534 -6.169 4.181 1.00 89.19 271 LEU A O 1
ATOM 2200 N N . GLN A 1 272 ? 4.024 -4.674 4.956 1.00 89.06 272 GLN A N 1
ATOM 2201 C CA . GLN A 1 272 ? 3.379 -3.497 4.375 1.00 89.06 272 GLN A CA 1
ATOM 2202 C C . GLN A 1 272 ? 3.306 -3.611 2.848 1.00 89.06 272 GLN A C 1
ATOM 2204 O O . GLN A 1 272 ? 2.230 -3.490 2.266 1.00 89.06 272 GLN A O 1
ATOM 2209 N N . ILE A 1 273 ? 4.434 -3.933 2.209 1.00 90.38 273 ILE A N 1
ATOM 2210 C CA . ILE A 1 273 ? 4.542 -4.139 0.760 1.00 90.38 273 ILE A CA 1
ATOM 2211 C C . ILE A 1 273 ? 3.583 -5.243 0.288 1.00 90.38 273 ILE A C 1
ATOM 2213 O O . ILE A 1 273 ? 2.895 -5.074 -0.716 1.00 90.38 273 ILE A O 1
ATOM 2217 N N . GLN A 1 274 ? 3.459 -6.351 1.024 1.00 92.12 274 GLN A N 1
ATOM 2218 C CA . GLN A 1 274 ? 2.516 -7.420 0.686 1.00 92.12 274 GLN A CA 1
ATOM 2219 C C . GLN A 1 274 ? 1.051 -6.956 0.754 1.00 92.12 274 GLN A C 1
ATOM 2221 O O . GLN A 1 274 ? 0.245 -7.309 -0.111 1.00 92.12 274 GLN A O 1
ATOM 2226 N N . VAL A 1 275 ? 0.691 -6.172 1.774 1.00 92.81 275 VAL A N 1
ATOM 2227 C CA . VAL A 1 275 ? -0.664 -5.619 1.920 1.00 92.81 275 VAL A CA 1
ATOM 2228 C C . VAL A 1 275 ? -0.968 -4.643 0.782 1.00 92.81 275 VAL A C 1
ATOM 2230 O O . VAL A 1 275 ? -2.032 -4.739 0.166 1.00 92.81 275 VAL A O 1
ATOM 2233 N N . PHE A 1 276 ? -0.020 -3.765 0.448 1.00 92.75 276 PHE A N 1
ATOM 2234 C CA . PHE A 1 276 ? -0.153 -2.822 -0.664 1.00 92.75 276 PHE A CA 1
ATOM 2235 C C . PHE A 1 276 ? -0.264 -3.541 -2.004 1.00 92.75 276 PHE A C 1
ATOM 2237 O O . PHE A 1 276 ? -1.134 -3.195 -2.794 1.00 92.75 276 PHE A O 1
ATOM 2244 N N . LEU A 1 277 ? 0.518 -4.600 -2.235 1.00 94.06 277 LEU A N 1
ATOM 2245 C CA . LEU A 1 277 ? 0.409 -5.421 -3.442 1.00 94.06 277 LEU A CA 1
ATOM 2246 C C . LEU A 1 277 ? -1.010 -5.958 -3.637 1.00 94.06 277 LEU A C 1
ATOM 2248 O O . LEU A 1 277 ? -1.549 -5.910 -4.741 1.00 94.06 277 LEU A O 1
ATOM 2252 N N . ARG A 1 278 ? -1.633 -6.461 -2.564 1.00 94.19 278 ARG A N 1
ATOM 2253 C CA . ARG A 1 278 ? -3.013 -6.951 -2.638 1.00 94.19 278 ARG A CA 1
ATOM 2254 C C . ARG A 1 278 ? -3.983 -5.829 -3.002 1.00 94.19 278 ARG A C 1
ATOM 2256 O O . ARG A 1 278 ? -4.813 -6.042 -3.880 1.00 94.19 278 ARG A O 1
ATOM 2263 N N . ALA A 1 279 ? -3.862 -4.663 -2.371 1.00 94.31 279 ALA A N 1
ATOM 2264 C CA . ALA A 1 279 ? -4.709 -3.509 -2.667 1.00 94.31 279 ALA A CA 1
ATOM 2265 C C . ALA A 1 279 ? -4.521 -3.015 -4.115 1.00 94.31 279 ALA A C 1
ATOM 2267 O O . ALA A 1 279 ? -5.501 -2.858 -4.835 1.00 94.31 279 ALA A O 1
ATOM 2268 N N . ILE A 1 280 ? -3.274 -2.870 -4.579 1.00 94.81 280 ILE A N 1
ATOM 2269 C CA . ILE A 1 280 ? -2.937 -2.468 -5.955 1.00 94.81 280 ILE A CA 1
ATOM 2270 C C . ILE A 1 280 ? -3.554 -3.433 -6.973 1.00 94.81 280 ILE A C 1
ATOM 2272 O O . ILE A 1 280 ? -4.138 -2.982 -7.955 1.00 94.81 280 ILE A O 1
ATOM 2276 N N . ASN A 1 281 ? -3.491 -4.746 -6.728 1.00 94.12 281 ASN A N 1
ATOM 2277 C CA . ASN A 1 281 ? -4.120 -5.732 -7.608 1.00 94.12 281 ASN A CA 1
ATOM 2278 C C . ASN A 1 281 ? -5.644 -5.538 -7.680 1.00 94.12 281 ASN A C 1
ATOM 2280 O O . ASN A 1 281 ? -6.195 -5.528 -8.777 1.00 94.12 281 ASN A O 1
ATOM 2284 N N . GLN A 1 282 ? -6.319 -5.310 -6.548 1.00 94.31 282 GLN A N 1
ATOM 2285 C CA . GLN A 1 282 ? -7.763 -5.029 -6.543 1.00 94.31 282 GLN A CA 1
ATOM 2286 C C . GLN A 1 282 ? -8.092 -3.733 -7.297 1.00 94.31 282 GLN A C 1
ATOM 2288 O O . GLN A 1 282 ? -9.030 -3.690 -8.089 1.00 94.31 282 GLN A O 1
ATOM 2293 N N . TYR A 1 283 ? -7.297 -2.680 -7.109 1.00 94.38 283 TYR A N 1
ATOM 2294 C CA . TYR A 1 283 ? -7.495 -1.414 -7.814 1.00 94.38 283 TYR A CA 1
ATOM 2295 C C . TYR A 1 283 ? -7.183 -1.511 -9.312 1.00 94.38 283 TYR A C 1
ATOM 2297 O O . TYR A 1 283 ? -7.804 -0.810 -10.106 1.00 94.38 283 TYR A O 1
ATOM 2305 N N . SER A 1 284 ? -6.296 -2.419 -9.728 1.00 94.75 284 SER A N 1
ATOM 2306 C CA . SER A 1 284 ? -6.036 -2.687 -11.148 1.00 94.75 284 SER A CA 1
ATOM 2307 C C . SER A 1 284 ? -7.272 -3.245 -11.868 1.00 94.75 284 SER A C 1
ATOM 2309 O O . SER A 1 284 ? -7.572 -2.845 -12.994 1.00 94.75 284 SER A O 1
ATOM 2311 N N . ASP A 1 285 ? -8.062 -4.080 -11.188 1.00 94.12 285 ASP A N 1
ATOM 2312 C CA . ASP A 1 285 ? -9.322 -4.598 -11.726 1.00 94.12 285 ASP A CA 1
ATOM 2313 C C . ASP A 1 285 ? -10.374 -3.482 -11.851 1.00 94.12 285 ASP A C 1
ATOM 2315 O O . ASP A 1 285 ? -11.115 -3.422 -12.835 1.00 94.12 285 ASP A O 1
ATOM 2319 N N . VAL A 1 286 ? -10.399 -2.542 -10.895 1.00 93.88 286 VAL A N 1
ATOM 2320 C CA . VAL A 1 286 ? -11.252 -1.339 -10.942 1.00 93.88 286 VAL A CA 1
ATOM 2321 C C . VAL A 1 286 ? -10.871 -0.447 -12.128 1.00 93.88 286 VAL A C 1
ATOM 2323 O O . VAL A 1 286 ? -11.758 -0.005 -12.861 1.00 93.88 286 VAL A O 1
ATOM 2326 N N . LEU A 1 287 ? -9.570 -0.227 -12.360 1.00 94.38 287 LEU A N 1
ATOM 2327 C CA . LEU A 1 287 ? -9.059 0.524 -13.512 1.00 94.38 287 LEU A CA 1
ATOM 2328 C C . LEU A 1 287 ? -9.525 -0.085 -14.835 1.00 94.38 287 LEU A C 1
ATOM 2330 O O . LEU A 1 287 ? -10.122 0.616 -15.654 1.00 94.38 287 LEU A O 1
ATOM 2334 N N . ASN A 1 288 ? -9.338 -1.396 -15.008 1.00 92.94 288 ASN A N 1
ATOM 2335 C CA . ASN A 1 288 ? -9.794 -2.098 -16.206 1.00 92.94 288 ASN A CA 1
ATOM 2336 C C . ASN A 1 288 ? -11.312 -1.984 -16.403 1.00 92.94 288 ASN A C 1
ATOM 2338 O O . ASN A 1 288 ? -11.784 -1.776 -17.518 1.00 92.94 288 ASN A O 1
ATOM 2342 N N . LYS A 1 289 ? -12.091 -2.110 -15.324 1.00 91.31 289 LYS A N 1
ATOM 2343 C CA . LYS A 1 289 ? -13.554 -2.141 -15.407 1.00 91.31 289 LYS A CA 1
ATOM 2344 C C . LYS A 1 289 ? -14.177 -0.780 -15.725 1.00 91.31 289 LYS A C 1
ATOM 2346 O O . LYS A 1 289 ? -15.144 -0.731 -16.479 1.00 91.31 289 LYS A O 1
ATOM 2351 N N . TYR A 1 290 ? -13.675 0.305 -15.134 1.00 90.56 290 TYR A N 1
ATOM 2352 C CA . TYR A 1 290 ? -14.337 1.617 -15.201 1.00 90.56 290 TYR A CA 1
ATOM 2353 C C . TYR A 1 290 ? -13.600 2.653 -16.065 1.00 90.56 290 TYR A C 1
ATOM 2355 O O . TYR A 1 290 ? -14.232 3.604 -16.536 1.00 90.56 290 TYR A O 1
ATOM 2363 N N . PHE A 1 291 ? -12.294 2.485 -16.303 1.00 91.88 291 PHE A N 1
ATOM 2364 C CA . PHE A 1 291 ? -11.423 3.538 -16.848 1.00 91.88 291 PHE A CA 1
ATOM 2365 C C . PHE A 1 291 ? -10.711 3.169 -18.163 1.00 91.88 291 PHE A C 1
ATOM 2367 O O . PHE A 1 291 ? -9.766 3.855 -18.552 1.00 91.88 291 PHE A O 1
ATOM 2374 N N . LEU A 1 292 ? -11.179 2.130 -18.868 1.00 89.19 292 LEU A N 1
ATOM 2375 C CA . LEU A 1 292 ? -10.733 1.760 -20.226 1.00 89.19 292 LEU A CA 1
ATOM 2376 C C . LEU A 1 292 ? -11.633 2.300 -21.357 1.00 89.19 292 LEU A C 1
ATOM 2378 O O . LEU A 1 292 ? -11.442 1.942 -22.517 1.00 89.19 292 LEU A O 1
ATOM 2382 N N . ASP A 1 293 ? -12.623 3.138 -21.041 1.00 84.44 293 ASP A N 1
ATOM 2383 C CA . ASP A 1 293 ? -13.510 3.724 -22.053 1.00 84.44 293 ASP A CA 1
ATOM 2384 C C . ASP A 1 293 ? -12.753 4.671 -23.004 1.00 84.44 293 ASP A C 1
ATOM 2386 O O . ASP A 1 293 ? -11.947 5.498 -22.569 1.00 84.44 293 ASP A O 1
ATOM 2390 N N . GLN A 1 294 ? -13.062 4.585 -24.301 1.00 76.75 294 GLN A N 1
ATOM 2391 C CA . GLN A 1 294 ? -12.419 5.379 -25.349 1.00 76.75 294 GLN A CA 1
ATOM 2392 C C . GLN A 1 294 ? -12.768 6.868 -25.263 1.00 76.75 294 GLN A C 1
ATOM 2394 O O . GLN A 1 294 ? -11.923 7.706 -25.584 1.00 76.75 294 GLN A O 1
ATOM 2399 N N . ALA A 1 295 ? -13.992 7.199 -24.837 1.00 79.75 295 ALA A N 1
ATOM 2400 C CA . ALA A 1 295 ? -14.470 8.579 -24.789 1.00 79.75 295 ALA A CA 1
ATOM 2401 C C . ALA A 1 295 ? -13.923 9.361 -23.580 1.00 79.75 295 ALA A C 1
ATOM 2403 O O . ALA A 1 295 ? -13.647 10.553 -23.700 1.00 79.75 295 ALA A O 1
ATOM 2404 N N . HIS A 1 296 ? -13.713 8.696 -22.440 1.00 84.44 296 HIS A N 1
ATOM 2405 C CA . HIS A 1 296 ? -13.340 9.333 -21.168 1.00 84.44 296 HIS A CA 1
ATOM 2406 C C . HIS A 1 296 ? -12.091 8.688 -20.553 1.00 84.44 296 HIS A C 1
ATOM 2408 O O . HIS A 1 296 ? -12.125 8.137 -19.451 1.00 84.44 296 HIS A O 1
ATOM 2414 N N . PHE A 1 297 ? -10.983 8.699 -21.294 1.00 92.06 297 PHE A N 1
ATOM 2415 C CA . PHE A 1 297 ? -9.741 8.066 -20.852 1.00 92.06 297 PHE A CA 1
ATOM 2416 C C . PHE A 1 297 ? -8.941 8.947 -19.878 1.00 92.06 297 PHE A C 1
ATOM 2418 O O . PHE A 1 297 ? -8.408 9.988 -20.270 1.00 92.06 297 PHE A O 1
ATOM 2425 N N . GLU A 1 298 ? -8.773 8.474 -18.643 1.00 93.69 298 GLU A N 1
ATOM 2426 C CA . GLU A 1 298 ? -8.078 9.188 -17.563 1.00 93.69 298 GLU A CA 1
ATOM 2427 C C . GLU A 1 298 ? -6.560 8.951 -17.579 1.00 93.69 298 GLU A C 1
ATOM 2429 O O . GLU A 1 298 ? -6.019 8.167 -16.797 1.00 93.69 298 GLU A O 1
ATOM 2434 N N . LEU A 1 299 ? -5.841 9.631 -18.477 1.00 93.25 299 LEU A N 1
ATOM 2435 C CA . LEU A 1 299 ? -4.401 9.416 -18.688 1.00 93.25 299 LEU A CA 1
ATOM 2436 C C . LEU A 1 299 ? -3.564 9.561 -17.404 1.00 93.25 299 LEU A C 1
ATOM 2438 O O . LEU A 1 299 ? -2.680 8.745 -17.147 1.00 93.25 299 LEU A O 1
ATOM 2442 N N . GLN A 1 300 ? -3.842 10.579 -16.588 1.00 93.94 300 GLN A N 1
ATOM 2443 C CA . GLN A 1 300 ? -3.075 10.850 -15.369 1.00 93.94 300 GLN A CA 1
ATOM 2444 C C . GLN A 1 300 ? -3.236 9.744 -14.317 1.00 93.94 300 GLN A C 1
ATOM 2446 O O . GLN A 1 300 ? -2.256 9.350 -13.686 1.00 93.94 300 GLN A O 1
ATOM 2451 N N . LEU A 1 301 ? -4.444 9.195 -14.170 1.00 95.19 301 LEU A N 1
ATOM 2452 C CA . LEU A 1 301 ? -4.722 8.102 -13.241 1.00 95.19 301 LEU A CA 1
ATOM 2453 C C . LEU A 1 301 ? -3.932 6.838 -13.616 1.00 95.19 301 LEU A C 1
ATOM 2455 O O . LEU A 1 301 ? -3.275 6.234 -12.767 1.00 95.19 301 LEU A O 1
ATOM 2459 N N . TRP A 1 302 ? -3.942 6.476 -14.901 1.00 95.94 302 TRP A N 1
ATOM 2460 C CA . TRP A 1 302 ? -3.166 5.347 -15.417 1.00 95.94 302 TRP A CA 1
ATOM 2461 C C . TRP A 1 302 ? -1.653 5.577 -15.309 1.00 95.94 302 TRP A C 1
ATOM 2463 O O . TRP A 1 302 ? -0.925 4.659 -14.936 1.00 95.94 302 TRP A O 1
ATOM 2473 N N . ASN A 1 303 ? -1.171 6.799 -15.567 1.00 94.94 303 ASN A N 1
ATOM 2474 C CA . ASN A 1 303 ? 0.234 7.157 -15.349 1.00 94.94 303 ASN A CA 1
ATOM 2475 C C . ASN A 1 303 ? 0.644 6.945 -13.886 1.00 94.94 303 ASN A C 1
ATOM 2477 O O . ASN A 1 303 ? 1.650 6.288 -13.619 1.00 94.94 303 ASN A O 1
ATOM 2481 N N . ASN A 1 304 ? -0.158 7.439 -12.938 1.00 95.38 304 ASN A N 1
ATOM 2482 C CA . ASN A 1 304 ? 0.097 7.257 -11.509 1.00 95.38 304 ASN A CA 1
ATOM 2483 C C . ASN A 1 304 ? 0.129 5.775 -11.118 1.00 95.38 304 ASN A C 1
ATOM 2485 O O . ASN A 1 304 ? 1.008 5.369 -10.358 1.00 95.38 304 ASN A O 1
ATOM 2489 N N . TYR A 1 305 ? -0.767 4.958 -11.680 1.00 96.69 305 TYR A N 1
ATOM 2490 C CA . TYR A 1 305 ? -0.746 3.509 -11.487 1.00 96.69 305 TYR A CA 1
ATOM 2491 C C . TYR A 1 305 ? 0.571 2.885 -11.970 1.00 96.69 305 TYR A C 1
ATOM 2493 O O . TYR A 1 305 ? 1.246 2.207 -11.195 1.00 96.69 305 TYR A O 1
ATOM 2501 N N . PHE A 1 306 ? 0.987 3.132 -13.217 1.00 96.50 306 PHE A N 1
ATOM 2502 C CA . PHE A 1 306 ? 2.224 2.543 -13.737 1.00 96.50 306 PHE A CA 1
ATOM 2503 C C . PHE A 1 306 ? 3.448 2.993 -12.935 1.00 96.50 306 PHE A C 1
ATOM 2505 O O . PHE A 1 306 ? 4.231 2.145 -12.506 1.00 96.50 306 PHE A O 1
ATOM 2512 N N . HIS A 1 307 ? 3.571 4.286 -12.629 1.00 94.81 307 HIS A N 1
ATOM 2513 C CA . HIS A 1 307 ? 4.664 4.785 -11.793 1.00 94.81 307 HIS A CA 1
ATOM 2514 C C . HIS A 1 307 ? 4.676 4.159 -10.394 1.00 94.81 307 HIS A C 1
ATOM 2516 O O . HIS A 1 307 ? 5.750 3.834 -9.892 1.00 94.81 307 HIS A O 1
ATOM 2522 N N . LEU A 1 308 ? 3.511 3.945 -9.774 1.00 95.62 308 LEU A N 1
ATOM 2523 C CA . LEU A 1 308 ? 3.410 3.236 -8.499 1.00 95.62 308 LEU A CA 1
ATOM 2524 C C . LEU A 1 308 ? 3.911 1.791 -8.623 1.00 95.62 308 LEU A C 1
ATOM 2526 O O . LEU A 1 308 ? 4.706 1.342 -7.800 1.00 95.62 308 LEU A O 1
ATOM 2530 N N . THR A 1 309 ? 3.464 1.060 -9.646 1.00 95.69 309 THR A N 1
ATOM 2531 C CA . THR A 1 309 ? 3.859 -0.346 -9.837 1.00 95.69 309 THR A CA 1
ATOM 2532 C C . THR A 1 309 ? 5.347 -0.513 -10.150 1.00 95.69 309 THR A C 1
ATOM 2534 O O . THR A 1 309 ? 5.967 -1.464 -9.673 1.00 95.69 309 THR A O 1
ATOM 2537 N N . VAL A 1 310 ? 5.943 0.428 -10.887 1.00 94.31 310 VAL A N 1
ATOM 2538 C CA . VAL A 1 310 ? 7.388 0.458 -11.147 1.00 94.31 310 VAL A CA 1
ATOM 2539 C C . VAL A 1 310 ? 8.153 0.795 -9.869 1.00 94.31 310 VAL A C 1
ATOM 2541 O O . VAL A 1 310 ? 9.074 0.065 -9.519 1.00 94.31 310 VAL A O 1
ATOM 2544 N N . ALA A 1 311 ? 7.727 1.814 -9.113 1.00 93.12 311 ALA A N 1
ATOM 2545 C CA . ALA A 1 311 ? 8.331 2.151 -7.820 1.00 93.12 311 ALA A CA 1
ATOM 2546 C C . ALA A 1 311 ? 8.272 0.976 -6.826 1.00 93.12 311 ALA A C 1
ATOM 2548 O O . ALA A 1 311 ? 9.212 0.746 -6.066 1.00 93.12 311 ALA A O 1
ATOM 2549 N N . PHE A 1 312 ? 7.189 0.196 -6.862 1.00 93.94 312 PHE A N 1
ATOM 2550 C CA . PHE A 1 312 ? 7.072 -1.042 -6.101 1.00 93.94 312 PHE A CA 1
ATOM 2551 C C . PHE A 1 312 ? 8.122 -2.066 -6.552 1.00 93.94 312 PHE A C 1
ATOM 2553 O O . PHE A 1 312 ? 8.858 -2.591 -5.724 1.00 93.94 312 PHE A O 1
ATOM 2560 N N . LEU A 1 313 ? 8.238 -2.336 -7.858 1.00 93.19 313 LEU A N 1
ATOM 2561 C CA . LEU A 1 313 ? 9.216 -3.285 -8.408 1.00 93.19 313 LEU A CA 1
ATOM 2562 C C . LEU A 1 313 ? 10.668 -2.921 -8.097 1.00 93.19 313 LEU A C 1
ATOM 2564 O O . LEU A 1 313 ? 11.491 -3.811 -7.865 1.00 93.19 313 LEU A O 1
ATOM 2568 N N . THR A 1 314 ? 10.985 -1.628 -8.107 1.00 91.38 314 THR A N 1
ATOM 2569 C CA . THR A 1 314 ? 12.343 -1.124 -7.897 1.00 91.38 314 THR A CA 1
ATOM 2570 C C . THR A 1 314 ? 12.692 -0.937 -6.419 1.00 91.38 314 THR A C 1
ATOM 2572 O O . THR A 1 314 ? 13.858 -0.700 -6.093 1.00 91.38 314 THR A O 1
ATOM 2575 N N . HIS A 1 315 ? 11.738 -1.128 -5.501 1.00 90.38 315 HIS A N 1
ATOM 2576 C CA . HIS A 1 315 ? 11.943 -0.920 -4.072 1.00 90.38 315 HIS A CA 1
ATOM 2577 C C . HIS A 1 315 ? 13.073 -1.792 -3.490 1.00 90.38 315 HIS A C 1
ATOM 2579 O O . HIS A 1 315 ? 13.117 -3.011 -3.674 1.00 90.38 315 HIS A O 1
ATOM 2585 N N . LYS A 1 316 ? 13.968 -1.181 -2.698 1.00 88.69 316 LYS A N 1
ATOM 2586 C CA . LYS A 1 316 ? 15.193 -1.820 -2.175 1.00 88.69 316 LYS A CA 1
ATOM 2587 C C . LYS A 1 316 ? 14.924 -3.100 -1.378 1.00 88.69 316 LYS A C 1
ATOM 2589 O O . LYS A 1 316 ? 15.663 -4.069 -1.507 1.00 88.69 316 LYS A O 1
ATOM 2594 N N . SER A 1 317 ? 13.846 -3.146 -0.590 1.00 88.56 317 SER A N 1
ATOM 2595 C CA . SER A 1 317 ? 13.490 -4.346 0.191 1.00 88.56 317 SER A CA 1
ATOM 2596 C C . SER A 1 317 ? 13.059 -5.543 -0.664 1.00 88.56 317 SER A C 1
ATOM 2598 O O . SER A 1 317 ? 13.017 -6.657 -0.143 1.00 88.56 317 SER A O 1
ATOM 2600 N N . LEU A 1 318 ? 12.736 -5.327 -1.944 1.00 90.75 318 LEU A N 1
ATOM 2601 C CA . LEU A 1 318 ? 12.375 -6.377 -2.896 1.00 90.75 318 LEU A CA 1
ATOM 2602 C C . LEU A 1 318 ? 13.542 -6.803 -3.794 1.00 90.75 318 LEU A C 1
ATOM 2604 O O . LEU A 1 318 ? 13.416 -7.813 -4.480 1.00 90.75 318 LEU A O 1
ATOM 2608 N N . GLN A 1 319 ? 14.687 -6.116 -3.746 1.00 92.00 319 GLN A N 1
ATOM 2609 C CA . GLN A 1 319 ? 15.896 -6.514 -4.472 1.00 92.00 319 GLN A CA 1
ATOM 2610 C C . GLN A 1 319 ? 16.610 -7.663 -3.765 1.00 92.00 319 GLN A C 1
ATOM 2612 O O . GLN A 1 319 ? 17.606 -7.492 -3.059 1.00 92.00 319 GLN A O 1
ATOM 2617 N N . LEU A 1 320 ? 16.034 -8.859 -3.918 1.00 90.12 320 LEU A N 1
ATOM 2618 C CA . LEU A 1 320 ? 16.415 -10.076 -3.202 1.00 90.12 320 LEU A CA 1
ATOM 2619 C C . LEU A 1 320 ? 17.861 -10.520 -3.456 1.00 90.12 320 LEU A C 1
ATOM 2621 O O . LEU A 1 320 ? 18.448 -11.196 -2.616 1.00 90.12 320 LEU A O 1
ATOM 2625 N N . GLU A 1 321 ? 18.420 -10.144 -4.599 1.00 89.00 321 GLU A N 1
ATOM 2626 C CA . GLU A 1 321 ? 19.807 -10.358 -5.008 1.00 89.00 321 GLU A CA 1
ATOM 2627 C C . GLU A 1 321 ? 20.828 -9.617 -4.136 1.00 89.00 321 GLU A C 1
ATOM 2629 O O . GLU A 1 321 ? 21.970 -10.054 -4.042 1.00 89.00 321 GLU A O 1
ATOM 2634 N N . SER A 1 322 ? 20.417 -8.542 -3.456 1.00 88.00 322 SER A N 1
ATOM 2635 C CA . SER A 1 322 ? 21.277 -7.805 -2.520 1.00 88.00 322 SER A CA 1
ATOM 2636 C C . SER A 1 322 ? 21.395 -8.482 -1.148 1.00 88.00 322 SER A C 1
ATOM 2638 O O . SER A 1 322 ? 22.231 -8.100 -0.329 1.00 88.00 322 SER A O 1
ATOM 2640 N N . PHE A 1 323 ? 20.555 -9.485 -0.864 1.00 89.50 323 PHE A N 1
ATOM 2641 C CA . PHE A 1 323 ? 20.545 -10.194 0.412 1.00 89.50 323 PHE A CA 1
ATOM 2642 C C . PHE A 1 323 ? 21.352 -11.491 0.367 1.00 89.50 323 PHE A C 1
ATOM 2644 O O . PHE A 1 323 ? 21.526 -12.116 -0.676 1.00 89.50 323 PHE A O 1
ATOM 2651 N N . SER A 1 324 ? 21.770 -11.958 1.548 1.00 92.62 324 SER A N 1
ATOM 2652 C CA . SER A 1 324 ? 22.346 -13.295 1.690 1.00 92.62 324 SER A CA 1
ATOM 2653 C C . SER A 1 324 ? 21.361 -14.376 1.234 1.00 92.62 324 SER A C 1
ATOM 2655 O O . SER A 1 324 ? 20.140 -14.239 1.381 1.00 92.62 324 SER A O 1
ATOM 2657 N N . GLN A 1 325 ? 21.897 -15.491 0.735 1.00 93.00 325 GLN A N 1
ATOM 2658 C CA . GLN A 1 325 ? 21.093 -16.595 0.212 1.00 93.00 325 GLN A CA 1
ATOM 2659 C C . GLN A 1 325 ? 20.070 -17.118 1.234 1.00 93.00 325 GLN A C 1
ATOM 2661 O O . GLN A 1 325 ? 18.920 -17.385 0.889 1.00 93.00 325 GLN A O 1
ATOM 2666 N N . GLU A 1 326 ? 20.450 -17.215 2.510 1.00 91.88 326 GLU A N 1
ATOM 2667 C CA . GLU A 1 326 ? 19.550 -17.653 3.581 1.00 91.88 326 GLU A CA 1
ATOM 2668 C C . GLU A 1 326 ? 18.377 -16.691 3.794 1.00 91.88 326 GLU A C 1
ATOM 2670 O O . GLU A 1 326 ? 17.227 -17.125 3.923 1.00 91.88 326 GLU A O 1
ATOM 2675 N N . LYS A 1 327 ? 18.650 -15.378 3.815 1.00 89.94 327 LYS A N 1
ATOM 2676 C CA . LYS A 1 327 ? 17.620 -14.346 3.977 1.00 89.94 327 LYS A CA 1
ATOM 2677 C C . LYS A 1 327 ? 16.675 -14.351 2.779 1.00 89.94 327 LYS A C 1
ATOM 2679 O O . LYS A 1 327 ? 15.460 -14.367 2.972 1.00 89.94 327 LYS A O 1
ATOM 2684 N N . ARG A 1 328 ? 17.219 -14.425 1.562 1.00 91.88 328 ARG A N 1
ATOM 2685 C CA . ARG A 1 328 ? 16.449 -14.559 0.319 1.00 91.88 328 ARG A CA 1
ATOM 2686 C C . ARG A 1 328 ? 15.529 -15.782 0.349 1.00 91.88 328 ARG A C 1
ATOM 2688 O O . ARG A 1 328 ? 14.330 -15.636 0.125 1.00 91.88 328 ARG A O 1
ATOM 2695 N N . ASN A 1 329 ? 16.055 -16.960 0.688 1.00 92.88 329 ASN A N 1
ATOM 2696 C CA . ASN A 1 329 ? 15.271 -18.197 0.746 1.00 92.88 329 ASN A CA 1
ATOM 2697 C C . ASN A 1 329 ? 14.127 -18.102 1.769 1.00 92.88 329 ASN A C 1
ATOM 2699 O O . ASN A 1 329 ? 13.002 -18.497 1.474 1.00 92.88 329 ASN A O 1
ATOM 2703 N N . LYS A 1 330 ? 14.375 -17.521 2.952 1.00 92.31 330 LYS A N 1
ATOM 2704 C CA . LYS A 1 330 ? 13.327 -17.298 3.965 1.00 92.31 330 LYS A CA 1
ATOM 2705 C C . LYS A 1 330 ? 12.221 -16.363 3.470 1.00 92.31 330 LYS A C 1
ATOM 2707 O O . LYS A 1 330 ? 11.048 -16.637 3.719 1.00 92.31 330 LYS A O 1
ATOM 2712 N N . ILE A 1 331 ? 12.579 -15.278 2.778 1.00 90.94 331 ILE A N 1
ATOM 2713 C CA . ILE A 1 331 ? 11.608 -14.325 2.219 1.00 90.94 331 ILE A CA 1
ATOM 2714 C C . ILE A 1 331 ? 10.748 -15.011 1.154 1.00 90.94 331 ILE A C 1
ATOM 2716 O O . ILE A 1 331 ? 9.523 -14.961 1.250 1.00 90.94 331 ILE A O 1
ATOM 2720 N N . ILE A 1 332 ? 11.373 -15.707 0.201 1.00 91.38 332 ILE A N 1
ATOM 2721 C CA . ILE A 1 332 ? 10.669 -16.403 -0.886 1.00 91.38 332 ILE A CA 1
ATOM 2722 C C . ILE A 1 332 ? 9.736 -17.483 -0.330 1.00 91.38 332 ILE A C 1
ATOM 2724 O O . ILE A 1 332 ? 8.583 -17.555 -0.742 1.00 91.38 332 ILE A O 1
ATOM 2728 N N . ASN A 1 333 ? 10.184 -18.275 0.647 1.00 92.56 333 ASN A N 1
ATOM 2729 C CA . ASN A 1 333 ? 9.354 -19.328 1.239 1.00 92.56 333 ASN A CA 1
ATOM 2730 C C . ASN A 1 333 ? 8.116 -18.779 1.962 1.00 92.56 333 ASN A C 1
ATOM 2732 O O . ASN A 1 333 ? 7.088 -19.449 2.000 1.00 92.56 333 ASN A O 1
ATOM 2736 N N . LYS A 1 334 ? 8.206 -17.582 2.557 1.00 91.94 334 LYS A N 1
ATOM 2737 C CA . LYS A 1 334 ? 7.102 -16.988 3.323 1.00 91.94 334 LYS A CA 1
ATOM 2738 C C . LYS A 1 334 ? 6.151 -16.151 2.466 1.00 91.94 334 LYS A C 1
ATOM 2740 O O . LYS A 1 334 ? 4.947 -16.193 2.699 1.00 91.94 334 LYS A O 1
ATOM 2745 N N . TYR A 1 335 ? 6.679 -15.372 1.525 1.00 89.75 335 TYR A N 1
ATOM 2746 C CA . TYR A 1 335 ? 5.912 -14.359 0.791 1.00 89.75 335 TYR A CA 1
ATOM 2747 C C . TYR A 1 335 ? 5.830 -14.609 -0.722 1.00 89.75 335 TYR A C 1
ATOM 2749 O O . TYR A 1 335 ? 5.051 -13.945 -1.404 1.00 89.75 335 TYR A O 1
ATOM 2757 N N . GLY A 1 336 ? 6.617 -15.545 -1.259 1.00 91.75 336 GLY A N 1
ATOM 2758 C CA . GLY A 1 336 ? 6.865 -15.654 -2.696 1.00 91.75 336 GLY A CA 1
ATOM 2759 C C . GLY A 1 336 ? 7.720 -14.498 -3.229 1.00 91.75 336 GLY A C 1
ATOM 2760 O O . GLY A 1 336 ? 8.147 -13.616 -2.480 1.00 91.75 336 GLY A O 1
ATOM 2761 N N . ASP A 1 337 ? 7.978 -14.490 -4.539 1.00 91.81 337 ASP A N 1
ATOM 2762 C CA . ASP A 1 337 ? 8.577 -13.321 -5.194 1.00 91.81 337 ASP A CA 1
ATOM 2763 C C . ASP A 1 337 ? 7.466 -12.358 -5.630 1.00 91.81 337 ASP A C 1
ATOM 2765 O O . ASP A 1 337 ? 6.825 -12.530 -6.670 1.00 91.81 337 ASP A O 1
ATOM 2769 N N . MET A 1 338 ? 7.228 -11.344 -4.797 1.00 93.94 338 MET A N 1
ATOM 2770 C CA . MET A 1 338 ? 6.214 -10.312 -5.021 1.00 93.94 338 MET A CA 1
ATOM 2771 C C . MET A 1 338 ? 6.439 -9.528 -6.324 1.00 93.94 338 MET A C 1
ATOM 2773 O O . MET A 1 338 ? 5.467 -9.038 -6.905 1.00 93.94 338 MET A O 1
ATOM 2777 N N . ARG A 1 339 ? 7.685 -9.458 -6.824 1.00 94.69 339 ARG A N 1
ATOM 2778 C CA . ARG A 1 339 ? 8.021 -8.746 -8.066 1.00 94.69 339 ARG A CA 1
ATOM 2779 C C . ARG A 1 339 ? 7.399 -9.419 -9.286 1.00 94.69 339 ARG A C 1
ATOM 2781 O O . ARG A 1 339 ? 6.902 -8.740 -10.179 1.00 94.69 339 ARG A O 1
ATOM 2788 N N . LYS A 1 340 ? 7.324 -10.753 -9.299 1.00 93.94 340 LYS A N 1
ATOM 2789 C CA . LYS A 1 340 ? 6.659 -11.489 -10.384 1.00 93.94 340 LYS A CA 1
ATOM 2790 C C . LYS A 1 340 ? 5.184 -11.137 -10.494 1.00 93.94 340 LYS A C 1
ATOM 2792 O O . LYS A 1 340 ? 4.700 -10.827 -11.578 1.00 93.94 340 LYS A O 1
ATOM 2797 N N . THR A 1 341 ? 4.478 -11.161 -9.366 1.00 93.31 341 THR A N 1
ATOM 2798 C CA . THR A 1 341 ? 3.033 -10.910 -9.319 1.00 93.31 341 THR A CA 1
ATOM 2799 C C . THR A 1 341 ? 2.684 -9.541 -9.892 1.00 93.31 341 THR A C 1
ATOM 2801 O O . THR A 1 341 ? 1.818 -9.447 -10.764 1.00 93.31 341 THR A O 1
ATOM 2804 N N . ILE A 1 342 ? 3.380 -8.491 -9.442 1.00 94.81 342 ILE A N 1
ATOM 2805 C CA . ILE A 1 342 ? 3.119 -7.135 -9.928 1.00 94.81 342 ILE A CA 1
ATOM 2806 C C . ILE A 1 342 ? 3.593 -6.948 -11.373 1.00 94.81 342 ILE A C 1
ATOM 2808 O O . ILE A 1 342 ? 2.901 -6.312 -12.158 1.00 94.81 342 ILE A O 1
ATOM 2812 N N . GLY A 1 343 ? 4.704 -7.569 -11.776 1.00 95.06 343 GLY A N 1
ATOM 2813 C CA . GLY A 1 343 ? 5.189 -7.502 -13.151 1.00 95.06 343 GLY A CA 1
ATOM 2814 C C . GLY A 1 343 ? 4.232 -8.107 -14.173 1.00 95.06 343 GLY A C 1
ATOM 2815 O O . GLY A 1 343 ? 3.971 -7.510 -15.217 1.00 95.06 343 GLY A O 1
ATOM 2816 N N . PHE A 1 344 ? 3.631 -9.256 -13.848 1.00 95.38 344 PHE A N 1
ATOM 2817 C CA . PHE A 1 344 ? 2.563 -9.824 -14.669 1.00 95.38 344 PHE A CA 1
ATOM 2818 C C . PHE A 1 344 ? 1.324 -8.922 -14.709 1.00 95.38 344 PHE A C 1
ATOM 2820 O O . PHE A 1 344 ? 0.680 -8.849 -15.754 1.00 95.38 344 PHE A O 1
ATOM 2827 N N . ARG A 1 345 ? 1.001 -8.204 -13.621 1.00 95.75 345 ARG A N 1
ATOM 2828 C CA . ARG A 1 345 ? -0.057 -7.182 -13.668 1.00 95.75 345 ARG A CA 1
ATOM 2829 C C . ARG A 1 345 ? 0.313 -6.012 -14.572 1.00 95.75 345 ARG A C 1
ATOM 2831 O O . ARG A 1 345 ? -0.531 -5.635 -15.370 1.00 95.75 345 ARG A O 1
ATOM 2838 N N . ILE A 1 346 ? 1.530 -5.465 -14.505 1.00 96.62 346 ILE A N 1
ATOM 2839 C CA . ILE A 1 346 ? 1.973 -4.379 -15.405 1.00 96.62 346 ILE A CA 1
ATOM 2840 C C . ILE A 1 346 ? 1.790 -4.796 -16.863 1.00 96.62 346 ILE A C 1
ATOM 2842 O O . ILE A 1 346 ? 1.197 -4.054 -17.643 1.00 96.62 346 ILE A O 1
ATOM 2846 N N . ARG A 1 347 ? 2.240 -6.009 -17.207 1.00 96.94 347 ARG A N 1
ATOM 2847 C CA . ARG A 1 347 ? 2.072 -6.583 -18.543 1.00 96.94 347 ARG A CA 1
ATOM 2848 C C . ARG A 1 347 ? 0.603 -6.619 -18.962 1.00 96.94 347 ARG A C 1
ATOM 2850 O O . ARG A 1 347 ? 0.258 -6.094 -20.014 1.00 96.94 347 ARG A O 1
ATOM 2857 N N . ASP A 1 348 ? -0.256 -7.235 -18.155 1.00 96.50 348 ASP A N 1
ATOM 2858 C CA . ASP A 1 348 ? -1.669 -7.406 -18.505 1.00 96.50 348 ASP A CA 1
ATOM 2859 C C . ASP A 1 348 ? -2.385 -6.049 -18.621 1.00 96.50 348 ASP A C 1
ATOM 2861 O O . ASP A 1 348 ? -3.116 -5.812 -19.580 1.00 96.50 348 ASP A O 1
ATOM 2865 N N . MET A 1 349 ? -2.099 -5.121 -17.703 1.00 96.44 349 MET A N 1
ATOM 2866 C CA . MET A 1 349 ? -2.622 -3.754 -17.733 1.00 96.44 349 MET A CA 1
ATOM 2867 C C . MET A 1 349 ? -2.182 -3.002 -18.991 1.00 96.44 349 MET A C 1
ATOM 2869 O O . MET A 1 349 ? -3.005 -2.342 -19.617 1.00 96.44 349 MET A O 1
ATOM 2873 N N . TRP A 1 350 ? -0.917 -3.135 -19.401 1.00 97.12 350 TRP A N 1
ATOM 2874 C CA . TRP A 1 350 ? -0.406 -2.520 -20.627 1.00 97.12 350 TRP A CA 1
ATOM 2875 C C . TRP A 1 350 ? -1.140 -3.027 -21.874 1.00 97.12 350 TRP A C 1
ATOM 2877 O O . TRP A 1 350 ? -1.579 -2.233 -22.707 1.00 97.12 350 TRP A O 1
ATOM 2887 N N . TYR A 1 351 ? -1.325 -4.345 -22.005 1.00 95.62 351 TYR A N 1
ATOM 2888 C CA . TYR A 1 351 ? -2.016 -4.911 -23.167 1.00 95.62 351 TYR A CA 1
ATOM 2889 C C . TYR A 1 351 ? -3.507 -4.548 -23.218 1.00 95.62 351 TYR A C 1
ATOM 2891 O O . TYR A 1 351 ? -4.046 -4.417 -24.318 1.00 95.62 351 TYR A O 1
ATOM 2899 N N . ASN A 1 352 ? -4.141 -4.289 -22.072 1.00 95.00 352 ASN A N 1
ATOM 2900 C CA . ASN A 1 352 ? -5.538 -3.853 -21.998 1.00 95.00 352 ASN A CA 1
ATOM 2901 C C . ASN A 1 352 ? -5.774 -2.408 -22.474 1.00 95.00 352 ASN A C 1
ATOM 2903 O O . ASN A 1 352 ? -6.900 -2.069 -22.826 1.00 95.00 352 ASN A O 1
ATOM 2907 N N . LEU A 1 353 ? -4.739 -1.558 -22.535 1.00 93.88 353 LEU A N 1
ATOM 2908 C CA . LEU A 1 353 ? -4.874 -0.146 -22.935 1.00 93.88 353 LEU A CA 1
ATOM 2909 C C . LEU A 1 353 ? -5.328 0.057 -24.392 1.00 93.88 353 LEU A C 1
ATOM 2911 O O . LEU A 1 353 ? -5.758 1.154 -24.758 1.00 93.88 353 LEU A O 1
ATOM 2915 N N . GLY A 1 354 ? -5.193 -0.961 -25.249 1.00 90.25 354 GLY A N 1
ATOM 2916 C CA . GLY A 1 354 ? -5.575 -0.883 -26.660 1.00 90.25 354 GLY A CA 1
ATOM 2917 C C . GLY A 1 354 ? -4.942 0.325 -27.380 1.00 90.25 354 GLY A C 1
ATOM 2918 O O . GLY A 1 354 ? -3.719 0.474 -27.340 1.00 90.25 354 GLY A O 1
ATOM 2919 N N . PRO A 1 355 ? -5.725 1.206 -28.036 1.00 89.06 355 PRO A N 1
ATOM 2920 C CA . PRO A 1 355 ? -5.194 2.361 -28.769 1.00 89.06 355 PRO A CA 1
ATOM 2921 C C . PRO A 1 355 ? -4.630 3.463 -27.856 1.00 89.06 355 PRO A C 1
ATOM 2923 O O . PRO A 1 355 ? -3.913 4.343 -28.327 1.00 89.06 355 PRO A O 1
ATOM 2926 N N . HIS A 1 356 ? -4.919 3.440 -26.550 1.00 92.75 356 HIS A N 1
ATOM 2927 C CA . HIS A 1 356 ? -4.436 4.467 -25.624 1.00 92.75 356 HIS A CA 1
ATOM 2928 C C . HIS A 1 356 ? -2.941 4.360 -25.320 1.00 92.75 356 HIS A C 1
ATOM 2930 O O . HIS A 1 356 ? -2.374 5.333 -24.831 1.00 92.75 356 HIS A O 1
ATOM 2936 N N . LYS A 1 357 ? -2.289 3.240 -25.662 1.00 94.88 357 LYS A N 1
ATOM 2937 C CA . LYS A 1 357 ? -0.841 3.023 -25.495 1.00 94.88 357 LYS A CA 1
ATOM 2938 C C . LYS A 1 357 ? 0.005 4.162 -26.069 1.00 94.88 357 LYS A C 1
ATOM 2940 O O . LYS A 1 357 ? 0.961 4.584 -25.428 1.00 94.88 357 LYS A O 1
ATOM 2945 N N . MET A 1 358 ? -0.393 4.720 -27.216 1.00 93.56 358 MET A N 1
ATOM 2946 C CA . MET A 1 358 ? 0.330 5.824 -27.858 1.00 93.56 358 MET A CA 1
ATOM 2947 C C . MET A 1 358 ? 0.410 7.073 -26.967 1.00 93.56 358 MET A C 1
ATOM 2949 O O . MET A 1 358 ? 1.401 7.789 -27.007 1.00 93.56 358 MET A O 1
ATOM 2953 N N . LYS A 1 359 ? -0.585 7.311 -26.097 1.00 93.44 359 LYS A N 1
ATOM 2954 C CA . LYS A 1 359 ? -0.583 8.446 -25.153 1.00 93.44 359 LYS A CA 1
ATOM 2955 C C . LYS A 1 359 ? 0.506 8.335 -24.074 1.00 93.44 359 LYS A C 1
ATOM 2957 O O . LYS A 1 359 ? 0.771 9.318 -23.392 1.00 93.44 359 LYS A O 1
ATOM 2962 N N . PHE A 1 360 ? 1.093 7.150 -23.898 1.00 95.88 360 PHE A N 1
ATOM 2963 C CA . PHE A 1 360 ? 2.140 6.865 -22.915 1.00 95.88 360 PHE A CA 1
ATOM 2964 C C . PHE A 1 360 ? 3.546 6.856 -23.521 1.00 95.88 360 PHE A C 1
ATOM 2966 O O . PHE A 1 360 ? 4.522 6.782 -22.779 1.00 95.88 360 PHE A O 1
ATOM 2973 N N . ILE A 1 361 ? 3.676 6.898 -24.848 1.00 94.75 361 ILE A N 1
ATOM 2974 C CA . ILE A 1 361 ? 4.972 6.925 -25.531 1.00 94.75 361 ILE A CA 1
ATOM 2975 C C . ILE A 1 361 ? 5.294 8.397 -25.833 1.00 94.75 361 ILE A C 1
ATOM 2977 O O . ILE A 1 361 ? 4.459 9.072 -26.436 1.00 94.75 361 ILE A O 1
ATOM 2981 N N . PRO A 1 362 ? 6.462 8.926 -25.418 1.00 94.69 362 PRO A N 1
ATOM 2982 C CA . PRO A 1 362 ? 7.627 8.214 -24.871 1.00 94.69 362 PRO A CA 1
ATOM 2983 C C . PRO A 1 362 ? 7.679 8.098 -23.333 1.00 94.69 362 PRO A C 1
ATOM 2985 O O . PRO A 1 362 ? 8.494 7.345 -22.810 1.00 94.69 362 PRO A O 1
ATOM 2988 N N . SER A 1 363 ? 6.819 8.794 -22.583 1.00 95.44 363 SER A N 1
ATOM 2989 C CA . SER A 1 363 ? 6.962 8.971 -21.123 1.00 95.44 363 SER A CA 1
ATOM 2990 C C . SER A 1 363 ? 7.043 7.680 -20.292 1.00 95.44 363 SER A C 1
ATOM 2992 O O . SER A 1 363 ? 7.619 7.682 -19.207 1.00 95.44 363 SER A O 1
ATOM 2994 N N . MET A 1 364 ? 6.467 6.577 -20.774 1.00 96.75 364 MET A N 1
ATOM 2995 C CA . MET A 1 364 ? 6.431 5.283 -20.085 1.00 96.75 364 MET A CA 1
ATOM 2996 C C . MET A 1 364 ? 7.602 4.357 -20.451 1.00 96.75 364 MET A C 1
ATOM 2998 O O . MET A 1 364 ? 7.779 3.317 -19.820 1.00 96.75 364 MET A O 1
ATOM 3002 N N . VAL A 1 365 ? 8.442 4.734 -21.419 1.00 97.69 365 VAL A N 1
ATOM 3003 C CA . VAL A 1 365 ? 9.615 3.938 -21.819 1.00 97.69 365 VAL A CA 1
ATOM 3004 C C . VAL A 1 365 ? 10.608 3.808 -20.664 1.00 97.69 365 VAL A C 1
ATOM 3006 O O . VAL A 1 365 ? 11.016 2.694 -20.346 1.00 97.69 365 VAL A O 1
ATOM 3009 N N . GLY A 1 366 ? 10.939 4.913 -19.988 1.00 96.88 366 GLY A N 1
ATOM 3010 C CA . GLY A 1 366 ? 11.827 4.914 -18.818 1.00 96.88 366 GLY A CA 1
ATOM 3011 C C . GLY A 1 366 ? 11.317 4.041 -17.660 1.00 96.88 366 GLY A C 1
ATOM 3012 O O . GLY A 1 366 ? 12.017 3.113 -17.261 1.00 96.88 366 GLY A O 1
ATOM 3013 N N . PRO A 1 367 ? 10.086 4.253 -17.158 1.00 96.94 367 PRO A N 1
ATOM 3014 C CA . PRO A 1 367 ? 9.528 3.422 -16.090 1.00 96.94 367 PRO A CA 1
ATOM 3015 C C . PRO A 1 367 ? 9.440 1.926 -16.438 1.00 96.94 367 PRO A C 1
ATOM 3017 O O . PRO A 1 367 ? 9.716 1.070 -15.598 1.00 96.94 367 PRO A O 1
ATOM 3020 N N . ILE A 1 368 ? 9.080 1.571 -17.676 1.00 97.75 368 ILE A N 1
ATOM 3021 C CA . ILE A 1 368 ? 9.071 0.160 -18.093 1.00 97.75 368 ILE A CA 1
ATOM 3022 C C . ILE A 1 368 ? 10.497 -0.388 -18.175 1.00 97.75 368 ILE A C 1
ATOM 3024 O O . ILE A 1 368 ? 10.732 -1.521 -17.756 1.00 97.75 368 ILE A O 1
ATOM 3028 N N . LEU A 1 369 ? 11.465 0.413 -18.625 1.00 97.56 369 LEU A N 1
ATOM 3029 C CA . LEU A 1 369 ? 12.870 0.030 -18.608 1.00 97.56 369 LEU A CA 1
ATOM 3030 C C . LEU A 1 369 ? 13.370 -0.267 -17.193 1.00 97.56 369 LEU A C 1
ATOM 3032 O O . LEU A 1 369 ? 13.929 -1.343 -16.980 1.00 97.56 369 LEU A O 1
ATOM 3036 N N . GLU A 1 370 ? 13.087 0.598 -16.221 1.00 96.31 370 GLU A N 1
ATOM 3037 C CA . GLU A 1 370 ? 13.385 0.349 -14.805 1.00 96.31 370 GLU A CA 1
ATOM 3038 C C . GLU A 1 370 ? 12.851 -1.019 -14.342 1.00 96.31 370 GLU A C 1
ATOM 3040 O O . GLU A 1 370 ? 13.577 -1.802 -13.723 1.00 96.31 370 GLU A O 1
ATOM 3045 N N . ALA A 1 371 ? 11.606 -1.352 -14.703 1.00 96.44 371 ALA A N 1
ATOM 3046 C CA . ALA A 1 371 ? 10.996 -2.641 -14.378 1.00 96.44 371 ALA A CA 1
ATOM 3047 C C . ALA A 1 371 ? 11.697 -3.829 -15.061 1.00 96.44 371 ALA A C 1
ATOM 3049 O O . ALA A 1 371 ? 11.853 -4.886 -14.448 1.00 96.44 371 ALA A O 1
ATOM 3050 N N . THR A 1 372 ? 12.142 -3.676 -16.313 1.00 96.56 372 THR A N 1
ATOM 3051 C CA . THR A 1 372 ? 12.873 -4.733 -17.034 1.00 96.56 372 THR A CA 1
ATOM 3052 C C . THR A 1 372 ? 14.302 -4.945 -16.526 1.00 96.56 372 THR A C 1
ATOM 3054 O O . THR A 1 372 ? 14.848 -6.037 -16.676 1.00 96.56 372 THR A O 1
ATOM 3057 N N . LEU A 1 373 ? 14.915 -3.944 -15.893 1.00 95.50 373 LEU A N 1
ATOM 3058 C CA . LEU A 1 373 ? 16.282 -4.052 -15.377 1.00 95.50 373 LEU A CA 1
ATOM 3059 C C . LEU A 1 373 ? 16.363 -4.845 -14.064 1.00 95.50 373 LEU A C 1
ATOM 3061 O O . LEU A 1 373 ? 17.434 -5.360 -13.730 1.00 95.50 373 LEU A O 1
ATOM 3065 N N . VAL A 1 374 ? 15.239 -5.023 -13.362 1.00 94.88 374 VAL A N 1
ATOM 3066 C CA . VAL A 1 374 ? 15.139 -5.862 -12.159 1.00 94.88 374 VAL A CA 1
ATOM 3067 C C . VAL A 1 374 ? 15.609 -7.297 -12.468 1.00 94.88 374 VAL A C 1
ATOM 3069 O O . VAL A 1 374 ? 15.125 -7.906 -13.428 1.00 94.88 374 VAL A O 1
ATOM 3072 N N . PRO A 1 375 ? 16.547 -7.874 -11.691 1.00 93.62 375 PRO A N 1
ATOM 3073 C CA . PRO A 1 375 ? 17.154 -9.178 -11.969 1.00 93.62 375 PRO A CA 1
ATOM 3074 C C . PRO A 1 375 ? 16.274 -10.346 -11.507 1.00 93.62 375 PRO A C 1
ATOM 3076 O O . PRO A 1 375 ? 16.644 -11.168 -10.667 1.00 93.62 375 PRO A O 1
ATOM 3079 N N . GLU A 1 376 ? 15.087 -10.438 -12.103 1.00 94.12 376 GLU A N 1
ATOM 3080 C CA . GLU A 1 376 ? 14.168 -11.566 -11.971 1.00 94.12 376 GLU A CA 1
ATOM 3081 C C . GLU A 1 376 ? 13.852 -12.115 -13.385 1.00 94.12 376 GLU A C 1
ATOM 3083 O O . GLU A 1 376 ? 13.320 -11.388 -14.229 1.00 94.12 376 GLU A O 1
ATOM 3088 N N . PRO A 1 377 ? 14.238 -13.366 -13.715 1.00 92.62 377 PRO A N 1
ATOM 3089 C CA . PRO A 1 377 ? 14.165 -13.869 -15.090 1.00 92.62 377 PRO A CA 1
ATOM 3090 C C . PRO A 1 377 ? 12.759 -13.976 -15.692 1.00 92.62 377 PRO A C 1
ATOM 3092 O O . PRO A 1 377 ? 12.602 -13.752 -16.894 1.00 92.62 377 PRO A O 1
ATOM 3095 N N . ASP A 1 378 ? 11.750 -14.356 -14.909 1.00 94.19 378 ASP A N 1
ATOM 3096 C CA . ASP A 1 378 ? 10.382 -14.535 -15.408 1.00 94.19 378 ASP A CA 1
ATOM 3097 C C . ASP A 1 378 ? 9.714 -13.172 -15.640 1.00 94.19 378 ASP A C 1
ATOM 3099 O O . ASP A 1 378 ? 9.030 -12.976 -16.645 1.00 94.19 378 ASP A O 1
ATOM 3103 N N . LEU A 1 379 ? 9.982 -12.209 -14.756 1.00 95.56 379 LEU A N 1
ATOM 3104 C CA . LEU A 1 379 ? 9.616 -10.802 -14.870 1.00 95.56 379 LEU A CA 1
ATOM 3105 C C . LEU A 1 379 ? 10.186 -10.200 -16.153 1.00 95.56 379 LEU A C 1
ATOM 3107 O O . LEU A 1 379 ? 9.436 -9.643 -16.955 1.00 95.56 379 LEU A O 1
ATOM 3111 N N . ARG A 1 380 ? 11.496 -10.360 -16.385 1.00 95.94 380 ARG A N 1
ATOM 3112 C CA . ARG A 1 380 ? 12.163 -9.862 -17.596 1.00 95.94 380 ARG A CA 1
ATOM 3113 C C . ARG A 1 380 ? 11.511 -10.419 -18.858 1.00 95.94 380 ARG A C 1
ATOM 3115 O O . ARG A 1 380 ? 11.133 -9.654 -19.740 1.00 95.94 380 ARG A O 1
ATOM 3122 N N . LYS A 1 381 ? 11.304 -11.739 -18.920 1.00 95.69 381 LYS A N 1
ATOM 3123 C CA . LYS A 1 381 ? 10.630 -12.399 -20.055 1.00 95.69 381 LYS A CA 1
ATOM 3124 C C . LYS A 1 381 ? 9.202 -11.895 -20.276 1.00 95.69 381 LYS A C 1
ATOM 3126 O O . LYS A 1 381 ? 8.729 -11.904 -21.407 1.00 95.69 381 LYS A O 1
ATOM 3131 N N . ALA A 1 382 ? 8.507 -11.487 -19.216 1.00 96.00 382 ALA A N 1
ATOM 3132 C CA . ALA A 1 382 ? 7.135 -11.005 -19.295 1.00 96.00 382 ALA A CA 1
ATOM 3133 C C . ALA A 1 382 ? 7.027 -9.539 -19.742 1.00 96.00 382 ALA A C 1
ATOM 3135 O O . ALA A 1 382 ? 6.089 -9.207 -20.466 1.00 96.00 382 ALA A O 1
ATOM 3136 N N . ILE A 1 383 ? 7.951 -8.679 -19.301 1.00 96.94 383 ILE A N 1
ATOM 3137 C CA . ILE A 1 383 ? 7.881 -7.226 -19.517 1.00 96.94 383 ILE A CA 1
ATOM 3138 C C . ILE A 1 383 ? 8.659 -6.790 -20.763 1.00 96.94 383 ILE A C 1
ATOM 3140 O O . ILE A 1 383 ? 8.159 -5.940 -21.486 1.00 96.94 383 ILE A O 1
ATOM 3144 N N . ILE A 1 384 ? 9.817 -7.382 -21.085 1.00 97.56 384 ILE A N 1
ATOM 3145 C CA . ILE A 1 384 ? 10.614 -6.989 -22.269 1.00 97.56 384 ILE A CA 1
ATOM 3146 C C . ILE A 1 384 ? 9.788 -6.948 -23.575 1.00 97.56 384 ILE A C 1
ATOM 3148 O O . ILE A 1 384 ? 9.952 -5.993 -24.335 1.00 97.56 384 ILE A O 1
ATOM 3152 N N . PRO A 1 385 ? 8.858 -7.890 -23.853 1.00 97.44 385 PRO A N 1
ATOM 3153 C CA . PRO A 1 385 ? 8.013 -7.820 -25.049 1.00 97.44 385 PRO A CA 1
ATOM 3154 C C . PRO A 1 385 ? 7.160 -6.545 -25.173 1.00 97.44 385 PRO A C 1
ATOM 3156 O O . PRO A 1 385 ? 6.751 -6.203 -26.281 1.00 97.44 385 PRO A O 1
ATOM 3159 N N . ILE A 1 386 ? 6.916 -5.814 -24.077 1.00 97.81 386 ILE A N 1
ATOM 3160 C CA . ILE A 1 386 ? 6.221 -4.517 -24.099 1.00 97.81 386 ILE A CA 1
ATOM 3161 C C . ILE A 1 386 ? 6.966 -3.508 -24.981 1.00 97.81 386 ILE A C 1
ATOM 3163 O O . ILE A 1 386 ? 6.320 -2.729 -25.673 1.00 97.81 386 ILE A O 1
ATOM 3167 N N . PHE A 1 387 ? 8.300 -3.552 -25.041 1.00 97.81 387 PHE A N 1
ATOM 3168 C CA . PHE A 1 387 ? 9.075 -2.685 -25.934 1.00 97.81 387 PHE A CA 1
ATOM 3169 C C . PHE A 1 387 ? 8.738 -2.911 -27.407 1.00 97.81 387 PHE A C 1
ATOM 3171 O O . PHE A 1 387 ? 8.556 -1.957 -28.158 1.00 97.81 387 PHE A O 1
ATOM 3178 N N . PHE A 1 388 ? 8.571 -4.168 -27.816 1.00 96.81 388 PHE A N 1
ATOM 3179 C CA . PHE A 1 388 ? 8.146 -4.479 -29.177 1.00 96.81 388 PHE A CA 1
ATOM 3180 C C . PHE A 1 388 ? 6.703 -4.017 -29.451 1.00 96.81 388 PHE A C 1
ATOM 3182 O O . PHE A 1 388 ? 6.380 -3.577 -30.555 1.00 96.81 388 PHE A O 1
ATOM 3189 N N . ASP A 1 389 ? 5.821 -4.081 -28.454 1.00 96.56 389 ASP A N 1
ATOM 3190 C CA . ASP A 1 389 ? 4.462 -3.539 -28.554 1.00 96.56 389 ASP A CA 1
ATOM 3191 C C . ASP A 1 389 ? 4.451 -1.998 -28.632 1.00 96.56 389 ASP A C 1
ATOM 3193 O O . ASP A 1 389 ? 3.705 -1.440 -29.434 1.00 96.56 389 ASP A O 1
ATOM 3197 N N . MET A 1 390 ? 5.335 -1.309 -27.901 1.00 96.94 390 MET A N 1
ATOM 3198 C CA . MET A 1 390 ? 5.538 0.142 -28.017 1.00 96.94 390 MET A CA 1
ATOM 3199 C C . MET A 1 390 ? 6.009 0.536 -29.423 1.00 96.94 390 MET A C 1
ATOM 3201 O O . MET A 1 390 ? 5.436 1.447 -30.017 1.00 96.94 390 MET A O 1
ATOM 3205 N N . MET A 1 391 ? 6.976 -0.194 -29.993 1.00 95.38 391 MET A N 1
ATOM 3206 C CA . MET A 1 391 ? 7.441 0.023 -31.371 1.00 95.38 391 MET A CA 1
ATOM 3207 C C . MET A 1 391 ? 6.313 -0.139 -32.395 1.00 95.38 391 MET A C 1
ATOM 3209 O O . MET A 1 391 ? 6.162 0.692 -33.288 1.00 95.38 391 MET A O 1
ATOM 3213 N N . GLN A 1 392 ? 5.510 -1.202 -32.271 1.00 94.62 392 GLN A N 1
ATOM 3214 C CA . GLN A 1 392 ? 4.350 -1.424 -33.140 1.00 94.62 392 GLN A CA 1
ATOM 3215 C C . GLN A 1 392 ? 3.304 -0.324 -32.984 1.00 94.62 392 GLN A C 1
ATOM 3217 O O . GLN A 1 392 ? 2.729 0.122 -33.976 1.00 94.62 392 GLN A O 1
ATOM 3222 N N . CYS A 1 393 ? 3.052 0.113 -31.751 1.00 94.31 393 CYS A N 1
ATOM 3223 C CA . CYS A 1 393 ? 2.106 1.179 -31.475 1.00 94.31 393 CYS A CA 1
ATOM 3224 C C . CYS A 1 393 ? 2.550 2.478 -32.158 1.00 94.31 393 CYS A C 1
ATOM 3226 O O . CYS A 1 393 ? 1.807 3.004 -32.984 1.00 94.31 393 CYS A O 1
ATOM 3228 N N . GLU A 1 394 ? 3.777 2.941 -31.914 1.00 94.38 394 GLU A N 1
ATOM 3229 C CA . GLU A 1 394 ? 4.276 4.166 -32.543 1.00 94.38 394 GLU A CA 1
ATOM 3230 C C . GLU A 1 394 ? 4.292 4.055 -34.072 1.00 94.38 394 GLU A C 1
ATOM 3232 O O . GLU A 1 394 ? 3.805 4.955 -34.745 1.00 94.38 394 GLU A O 1
ATOM 3237 N N . HIS A 1 395 ? 4.729 2.925 -34.634 1.00 92.69 395 HIS A N 1
ATOM 3238 C CA . HIS A 1 395 ? 4.727 2.705 -36.083 1.00 92.69 395 HIS A CA 1
ATOM 3239 C C . HIS A 1 395 ? 3.327 2.803 -36.716 1.00 92.69 395 HIS A C 1
ATOM 3241 O O . HIS A 1 395 ? 3.181 3.325 -37.822 1.00 92.69 395 HIS A O 1
ATOM 3247 N N . ASN A 1 396 ? 2.294 2.308 -36.030 1.00 91.69 396 ASN A N 1
ATOM 3248 C CA . ASN A 1 396 ? 0.923 2.319 -36.542 1.00 91.69 396 ASN A CA 1
ATOM 3249 C C . ASN A 1 396 ? 0.251 3.696 -36.426 1.00 91.69 396 ASN A C 1
ATOM 3251 O O . ASN A 1 396 ? -0.619 4.009 -37.236 1.00 91.69 396 ASN A O 1
ATOM 3255 N N . PHE A 1 397 ? 0.626 4.503 -35.428 1.00 89.12 397 PHE A N 1
ATOM 3256 C CA . PHE A 1 397 ? 0.037 5.827 -35.181 1.00 89.12 397 PHE A CA 1
ATOM 3257 C C . PHE A 1 397 ? 0.878 6.991 -35.731 1.00 89.12 397 PHE A C 1
ATOM 3259 O O . PHE A 1 397 ? 0.353 8.090 -35.907 1.00 89.12 397 PHE A O 1
ATOM 3266 N N . SER A 1 398 ? 2.167 6.776 -36.005 1.00 87.06 398 SER A N 1
ATOM 3267 C CA . SER A 1 398 ? 3.070 7.781 -36.567 1.00 87.06 398 SER A CA 1
ATOM 3268 C C . SER A 1 398 ? 2.801 7.972 -38.064 1.00 87.06 398 SER A C 1
ATOM 3270 O O . SER A 1 398 ? 2.787 6.987 -38.806 1.00 87.06 398 SER A O 1
ATOM 3272 N N . PRO A 1 399 ? 2.664 9.221 -38.553 1.00 81.38 399 PRO A N 1
ATOM 3273 C CA . PRO A 1 399 ? 2.431 9.496 -39.973 1.00 81.38 399 PRO A CA 1
ATOM 3274 C C . PRO A 1 399 ? 3.581 9.011 -40.867 1.00 81.38 399 PRO A C 1
ATOM 3276 O O . PRO A 1 399 ? 3.366 8.691 -42.032 1.00 81.38 399 PRO A O 1
ATOM 3279 N N . ASN A 1 400 ? 4.795 8.926 -40.316 1.00 83.88 400 ASN A N 1
ATOM 3280 C CA . ASN A 1 400 ? 5.989 8.490 -41.037 1.00 83.88 400 ASN A CA 1
ATOM 3281 C C . ASN A 1 400 ? 6.223 6.976 -40.937 1.00 83.88 400 ASN A C 1
ATOM 3283 O O . ASN A 1 400 ? 7.206 6.485 -41.487 1.00 83.88 400 ASN A O 1
ATOM 3287 N N . HIS A 1 401 ? 5.364 6.239 -40.219 1.00 86.62 401 HIS A N 1
ATOM 3288 C CA . HIS A 1 401 ? 5.545 4.814 -39.940 1.00 86.62 401 HIS A CA 1
ATOM 3289 C C . HIS A 1 401 ? 6.929 4.491 -39.342 1.00 86.62 401 HIS A C 1
ATOM 3291 O O . HIS A 1 401 ? 7.582 3.504 -39.687 1.00 86.62 401 HIS A O 1
ATOM 3297 N N . THR A 1 402 ? 7.389 5.328 -38.413 1.00 89.50 402 THR A N 1
ATOM 3298 C CA . THR A 1 402 ? 8.642 5.150 -37.664 1.00 89.50 402 THR A CA 1
ATOM 3299 C C . THR A 1 402 ? 8.368 5.014 -36.165 1.00 89.50 402 THR A C 1
ATOM 3301 O O . THR A 1 402 ? 7.273 5.331 -35.710 1.00 89.50 402 THR A O 1
ATOM 3304 N N . PHE A 1 403 ? 9.361 4.541 -35.404 1.00 93.25 403 PHE A N 1
ATOM 3305 C CA . PHE A 1 403 ? 9.336 4.483 -33.932 1.00 93.25 403 PHE A CA 1
ATOM 3306 C C . PHE A 1 403 ? 10.456 5.339 -33.301 1.00 93.25 403 PHE A C 1
ATOM 3308 O O . PHE A 1 403 ? 11.075 4.970 -32.305 1.00 93.25 403 PHE A O 1
ATOM 3315 N N . GLN A 1 404 ? 10.790 6.468 -33.933 1.00 91.31 404 GLN A N 1
ATOM 3316 C CA . GLN A 1 404 ? 11.948 7.283 -33.548 1.00 91.31 404 GLN A CA 1
ATOM 3317 C C . GLN A 1 404 ? 11.833 7.876 -32.139 1.00 91.31 404 GLN A C 1
ATOM 3319 O O . GLN A 1 404 ? 12.866 8.049 -31.486 1.00 91.31 404 GLN A O 1
ATOM 3324 N N . MET A 1 405 ? 10.621 8.185 -31.660 1.00 92.25 405 MET A N 1
ATOM 3325 C CA . MET A 1 405 ? 10.426 8.716 -30.308 1.00 92.25 405 MET A CA 1
ATOM 3326 C C . MET A 1 405 ? 10.737 7.638 -29.272 1.00 92.25 405 MET A C 1
ATOM 3328 O O . MET A 1 405 ? 11.532 7.876 -28.365 1.00 92.25 405 MET A O 1
ATOM 3332 N N . PHE A 1 406 ? 10.185 6.437 -29.453 1.00 95.88 406 PHE A N 1
ATOM 3333 C CA . PHE A 1 406 ? 10.479 5.271 -28.632 1.00 95.88 406 PHE A CA 1
ATOM 3334 C C . PHE A 1 406 ? 11.971 4.931 -28.638 1.00 95.88 406 PHE A C 1
ATOM 3336 O O . PHE A 1 406 ? 12.563 4.770 -27.575 1.00 95.88 406 PHE A O 1
ATOM 3343 N N . GLU A 1 407 ? 12.588 4.848 -29.820 1.00 94.94 407 GLU A N 1
ATOM 3344 C CA . GLU A 1 407 ? 14.012 4.528 -29.953 1.00 94.94 407 GLU A CA 1
ATOM 3345 C C . GLU A 1 407 ? 14.888 5.537 -29.201 1.00 94.94 407 GLU A C 1
ATOM 3347 O O . GLU A 1 407 ? 15.774 5.150 -28.437 1.00 94.94 407 GLU A O 1
ATOM 3352 N N . SER A 1 408 ? 14.644 6.831 -29.419 1.00 92.81 408 SER A N 1
ATOM 3353 C CA . SER A 1 408 ? 15.456 7.898 -28.827 1.00 92.81 408 SER A CA 1
ATOM 3354 C C . SER A 1 408 ? 15.317 7.932 -27.306 1.00 92.81 408 SER A C 1
ATOM 3356 O O . SER A 1 408 ? 16.322 8.063 -26.603 1.00 92.81 408 SER A O 1
ATOM 3358 N N . GLU A 1 409 ? 14.097 7.754 -26.793 1.00 95.38 409 GLU A N 1
ATOM 3359 C CA . GLU A 1 409 ? 13.852 7.693 -25.352 1.00 95.38 409 GLU A CA 1
ATOM 3360 C C . GLU A 1 409 ? 14.475 6.438 -24.732 1.00 95.38 409 GLU A C 1
ATOM 3362 O O . GLU A 1 409 ? 15.133 6.532 -23.698 1.00 95.38 409 GLU A O 1
ATOM 3367 N N . LEU A 1 410 ? 14.335 5.270 -25.371 1.00 96.44 410 LEU A N 1
ATOM 3368 C CA . LEU A 1 410 ? 14.886 4.017 -24.856 1.00 96.44 410 LEU A CA 1
ATOM 3369 C C . LEU A 1 410 ? 16.410 4.081 -24.750 1.00 96.44 410 LEU A C 1
ATOM 3371 O O . LEU A 1 410 ? 16.950 3.688 -23.722 1.00 96.44 410 LEU A O 1
ATOM 3375 N N . ILE A 1 411 ? 17.100 4.602 -25.769 1.00 94.31 411 ILE A N 1
ATOM 3376 C CA . ILE A 1 411 ? 18.562 4.776 -25.746 1.00 94.31 411 ILE A CA 1
ATOM 3377 C C . ILE A 1 411 ? 18.970 5.730 -24.620 1.00 94.31 411 ILE A C 1
ATOM 3379 O O . ILE A 1 411 ? 19.847 5.403 -23.822 1.00 94.31 411 ILE A O 1
ATOM 3383 N N . THR A 1 412 ? 18.303 6.883 -24.523 1.00 93.56 412 THR A N 1
ATOM 3384 C CA . THR A 1 412 ? 18.606 7.903 -23.509 1.00 93.56 412 THR A CA 1
ATOM 3385 C C . THR A 1 412 ? 18.397 7.370 -22.094 1.00 93.56 412 THR A C 1
ATOM 3387 O O . THR A 1 412 ? 19.210 7.620 -21.203 1.00 93.56 412 THR A O 1
ATOM 3390 N N . LYS A 1 413 ? 17.318 6.616 -21.868 1.00 95.50 413 LYS A N 1
ATOM 3391 C CA . LYS A 1 413 ? 17.035 6.014 -20.566 1.00 95.50 413 LYS A CA 1
ATOM 3392 C C . LYS A 1 413 ? 17.984 4.862 -20.271 1.00 95.50 413 LYS A C 1
ATOM 3394 O O . LYS A 1 413 ? 18.522 4.812 -19.177 1.00 95.50 413 LYS A O 1
ATOM 3399 N N . LEU A 1 414 ? 18.277 3.993 -21.233 1.00 95.38 414 LEU A N 1
ATOM 3400 C CA . LEU A 1 414 ? 19.221 2.889 -21.044 1.00 95.38 414 LEU A CA 1
ATOM 3401 C C . LEU A 1 414 ? 20.606 3.370 -20.614 1.00 95.38 414 LEU A C 1
ATOM 3403 O O . LEU A 1 414 ? 21.183 2.803 -19.690 1.00 95.38 414 LEU A O 1
ATOM 3407 N N . ASP A 1 415 ? 21.084 4.450 -21.220 1.00 92.62 415 ASP A N 1
ATOM 3408 C CA . ASP A 1 415 ? 22.314 5.127 -20.823 1.00 92.62 415 ASP A CA 1
ATOM 3409 C C . ASP A 1 415 ? 22.292 5.573 -19.348 1.00 92.62 415 ASP A C 1
ATOM 3411 O O . ASP A 1 415 ? 23.164 5.190 -18.568 1.00 92.62 415 ASP A O 1
ATOM 3415 N N . GLN A 1 416 ? 21.250 6.308 -18.942 1.00 92.44 416 GLN A N 1
ATOM 3416 C CA . GLN A 1 416 ? 21.072 6.793 -17.564 1.00 92.44 416 GLN A CA 1
ATOM 3417 C C . GLN A 1 416 ? 21.000 5.645 -16.546 1.00 92.44 416 GLN A C 1
ATOM 3419 O O . GLN A 1 416 ? 21.603 5.703 -15.474 1.00 92.44 416 GLN A O 1
ATOM 3424 N N . GLU A 1 417 ? 20.255 4.597 -16.880 1.00 93.19 417 GLU A N 1
ATOM 3425 C CA . GLU A 1 417 ? 19.951 3.492 -15.981 1.00 93.19 417 GLU A CA 1
ATOM 3426 C C . GLU A 1 417 ? 21.154 2.564 -15.761 1.00 93.19 417 GLU A C 1
ATOM 3428 O O . GLU A 1 417 ? 21.417 2.137 -14.631 1.00 93.19 417 GLU A O 1
ATOM 3433 N N . VAL A 1 418 ? 21.900 2.259 -16.829 1.00 91.44 418 VAL A N 1
ATOM 3434 C CA . VAL A 1 418 ? 23.077 1.382 -16.757 1.00 91.44 418 VAL A CA 1
ATOM 3435 C C . VAL A 1 418 ? 24.247 2.091 -16.089 1.00 91.44 418 VAL A C 1
ATOM 3437 O O . VAL A 1 418 ? 24.921 1.489 -15.249 1.00 91.44 418 VAL A O 1
ATOM 3440 N N . GLU A 1 419 ? 24.434 3.382 -16.378 1.00 85.88 419 GLU A N 1
ATOM 3441 C CA . GLU A 1 419 ? 25.362 4.229 -15.628 1.00 85.88 419 GLU A CA 1
ATOM 3442 C C . GLU A 1 419 ? 24.993 4.277 -14.136 1.00 85.88 419 GLU A C 1
ATOM 3444 O O . GLU A 1 419 ? 25.865 4.169 -13.277 1.00 85.88 419 GLU A O 1
ATOM 3449 N N . GLY A 1 420 ? 23.696 4.341 -13.813 1.00 85.62 420 GLY A N 1
ATOM 3450 C CA . GLY A 1 420 ? 23.171 4.280 -12.445 1.00 85.62 420 GLY A CA 1
ATOM 3451 C C . GLY A 1 420 ? 23.351 2.932 -11.729 1.00 85.62 420 GLY A C 1
ATOM 3452 O O . GLY A 1 420 ? 22.805 2.743 -10.640 1.00 85.62 420 GLY A O 1
ATOM 3453 N N . GLY A 1 421 ? 24.082 1.982 -12.320 1.00 87.00 421 GLY A N 1
ATOM 3454 C CA . GLY A 1 421 ? 24.423 0.695 -11.715 1.00 87.00 421 GLY A CA 1
ATOM 3455 C C . GLY A 1 421 ? 23.431 -0.436 -11.996 1.00 87.00 421 GLY A C 1
ATOM 3456 O O . GLY A 1 421 ? 23.594 -1.524 -11.445 1.00 87.00 421 GLY A O 1
ATOM 3457 N N . ARG A 1 422 ? 22.419 -0.227 -12.850 1.00 90.31 422 ARG A N 1
ATOM 3458 C CA . ARG A 1 422 ? 21.438 -1.264 -13.223 1.00 90.31 422 ARG A CA 1
ATOM 3459 C C . ARG A 1 422 ? 21.842 -2.007 -14.500 1.00 90.31 422 ARG A C 1
ATOM 3461 O O . ARG A 1 422 ? 22.746 -1.599 -15.218 1.00 90.31 422 ARG A O 1
ATOM 3468 N N . GLY A 1 423 ? 21.197 -3.140 -14.774 1.00 90.88 423 GLY A N 1
ATOM 3469 C CA . GLY A 1 423 ? 21.490 -3.972 -15.947 1.00 90.88 423 GLY A CA 1
ATOM 3470 C C . GLY A 1 423 ? 22.682 -4.918 -15.766 1.00 90.88 423 GLY A C 1
ATOM 3471 O O . GLY A 1 423 ? 23.602 -4.681 -14.979 1.00 90.88 423 GLY A O 1
ATOM 3472 N N . ASP A 1 424 ? 22.647 -6.028 -16.496 1.00 93.38 424 ASP A N 1
ATOM 3473 C CA . ASP A 1 424 ? 23.647 -7.093 -16.455 1.00 93.38 424 ASP A CA 1
ATOM 3474 C C . ASP A 1 424 ? 23.751 -7.800 -17.818 1.00 93.38 424 ASP A C 1
ATOM 3476 O O . ASP A 1 424 ? 22.952 -7.569 -18.729 1.00 93.38 424 ASP A O 1
ATOM 3480 N N . GLU A 1 425 ? 24.746 -8.675 -17.958 1.00 93.50 425 GLU A N 1
ATOM 3481 C CA . GLU A 1 425 ? 24.979 -9.432 -19.193 1.00 93.50 425 GLU A CA 1
ATOM 3482 C C . GLU A 1 425 ? 23.779 -10.321 -19.562 1.00 93.50 425 GLU A C 1
ATOM 3484 O O . GLU A 1 425 ? 23.425 -10.466 -20.732 1.00 93.50 425 GLU A O 1
ATOM 3489 N N . GLN A 1 426 ? 23.084 -10.870 -18.560 1.00 95.12 426 GLN A N 1
ATOM 3490 C CA . GLN A 1 426 ? 21.887 -11.675 -18.786 1.00 95.12 426 GLN A CA 1
ATOM 3491 C C . GLN A 1 426 ? 20.749 -10.835 -19.386 1.00 95.12 426 GLN A C 1
ATOM 3493 O O . GLN A 1 426 ? 20.019 -11.322 -20.251 1.00 95.12 426 GLN A O 1
ATOM 3498 N N . TYR A 1 427 ? 20.587 -9.588 -18.942 1.00 96.44 427 TYR A N 1
ATOM 3499 C CA . TYR A 1 427 ? 19.623 -8.636 -19.477 1.00 96.44 427 TYR A CA 1
ATOM 3500 C C . TYR A 1 427 ? 19.936 -8.303 -20.935 1.00 96.44 427 TYR A C 1
ATOM 3502 O O . TYR A 1 427 ? 19.028 -8.384 -21.757 1.00 96.44 427 TYR A O 1
ATOM 3510 N N . LYS A 1 428 ? 21.207 -8.030 -21.272 1.00 96.19 428 LYS A N 1
ATOM 3511 C CA . LYS A 1 428 ? 21.650 -7.790 -22.658 1.00 96.19 428 LYS A CA 1
ATOM 3512 C C . LYS A 1 428 ? 21.237 -8.928 -23.588 1.00 96.19 428 LYS A C 1
ATOM 3514 O O . LYS A 1 428 ? 20.511 -8.705 -24.555 1.00 96.19 428 LYS A O 1
ATOM 3519 N N . ILE A 1 429 ? 21.632 -10.155 -23.239 1.00 96.12 429 ILE A N 1
ATOM 3520 C CA . ILE A 1 429 ? 21.340 -11.356 -24.034 1.00 96.12 429 ILE A CA 1
ATOM 3521 C C . ILE A 1 429 ? 19.826 -11.547 -24.193 1.00 96.12 429 ILE A C 1
ATOM 3523 O O . ILE A 1 429 ? 19.338 -11.875 -25.275 1.00 96.12 429 ILE A O 1
ATOM 3527 N N . LEU A 1 430 ? 19.063 -11.358 -23.113 1.00 96.56 430 LEU A N 1
ATOM 3528 C CA . LEU A 1 430 ? 17.619 -11.564 -23.134 1.00 96.56 430 LEU A CA 1
ATOM 3529 C C . LEU A 1 430 ? 16.882 -10.485 -23.938 1.00 96.56 430 LEU A C 1
ATOM 3531 O O . LEU A 1 430 ? 15.947 -10.825 -24.667 1.00 96.56 430 LEU A O 1
ATOM 3535 N N . LEU A 1 431 ? 17.290 -9.220 -23.817 1.00 96.88 431 LEU A N 1
ATOM 3536 C CA . LEU A 1 431 ? 16.724 -8.094 -24.557 1.00 96.88 431 LEU A CA 1
ATOM 3537 C C . LEU A 1 431 ? 16.927 -8.289 -26.060 1.00 96.88 431 LEU A C 1
ATOM 3539 O O . LEU A 1 431 ? 15.952 -8.271 -26.811 1.00 96.88 431 LEU A O 1
ATOM 3543 N N . GLU A 1 432 ? 18.168 -8.552 -26.477 1.00 96.69 432 GLU A N 1
ATOM 3544 C CA . GLU A 1 432 ? 18.514 -8.793 -27.879 1.00 96.69 432 GLU A CA 1
ATOM 3545 C C . GLU A 1 432 ? 17.713 -9.971 -28.441 1.00 96.69 432 GLU A C 1
ATOM 3547 O O . GLU A 1 432 ? 16.998 -9.827 -29.434 1.00 96.69 432 GLU A O 1
ATOM 3552 N N . LYS A 1 433 ? 17.760 -11.124 -27.762 1.00 96.88 433 LYS A N 1
ATOM 3553 C CA . LYS A 1 433 ? 17.054 -12.331 -28.197 1.00 96.88 433 LYS A CA 1
ATOM 3554 C C . LYS A 1 433 ? 15.554 -12.088 -28.363 1.00 96.88 433 LYS A C 1
ATOM 3556 O O . LYS A 1 433 ? 14.987 -12.451 -29.392 1.00 96.88 433 LYS A O 1
ATOM 3561 N N . THR A 1 434 ? 14.914 -11.477 -27.366 1.00 95.94 434 THR A N 1
ATOM 3562 C CA . THR A 1 434 ? 13.460 -11.263 -27.367 1.00 95.94 434 THR A CA 1
ATOM 3563 C C . THR A 1 434 ? 13.050 -10.310 -28.489 1.00 95.94 434 THR A C 1
ATOM 3565 O O . THR A 1 434 ? 12.133 -10.616 -29.252 1.00 95.94 434 THR A O 1
ATOM 3568 N N . LEU A 1 435 ? 13.748 -9.181 -28.645 1.00 95.69 435 LEU A N 1
ATOM 3569 C CA . LEU A 1 435 ? 13.440 -8.219 -29.703 1.00 95.69 435 LEU A CA 1
ATOM 3570 C C . LEU A 1 435 ? 13.670 -8.812 -31.097 1.00 95.69 435 LEU A C 1
ATOM 3572 O O . LEU A 1 435 ? 12.803 -8.658 -31.956 1.00 95.69 435 LEU A O 1
ATOM 3576 N N . LEU A 1 436 ? 14.769 -9.543 -31.321 1.00 95.94 436 LEU A N 1
ATOM 3577 C CA . LEU A 1 436 ? 15.035 -10.212 -32.599 1.00 95.94 436 LEU A CA 1
ATOM 3578 C C . LEU A 1 436 ? 13.962 -11.252 -32.942 1.00 95.94 436 LEU A C 1
ATOM 3580 O O . LEU A 1 436 ? 13.488 -11.289 -34.079 1.00 95.94 436 LEU A O 1
ATOM 3584 N N . GLU A 1 437 ? 13.554 -12.082 -31.977 1.00 95.38 437 GLU A N 1
ATOM 3585 C CA . GLU A 1 437 ? 12.510 -13.095 -32.178 1.00 95.38 437 GLU A CA 1
ATOM 3586 C C . GLU A 1 437 ? 11.172 -12.475 -32.604 1.00 95.38 437 GLU A C 1
ATOM 3588 O O . GLU A 1 437 ? 10.496 -13.017 -33.484 1.00 95.38 437 GLU A O 1
ATOM 3593 N N . HIS A 1 438 ? 10.798 -11.336 -32.017 1.00 94.19 438 HIS A N 1
ATOM 3594 C CA . HIS A 1 438 ? 9.565 -10.631 -32.361 1.00 94.19 438 HIS A CA 1
ATOM 3595 C C . HIS A 1 438 ? 9.676 -9.838 -33.671 1.00 94.19 438 HIS A C 1
ATOM 3597 O O . HIS A 1 438 ? 8.794 -9.946 -34.526 1.00 94.19 438 HIS A O 1
ATOM 3603 N N . CYS A 1 439 ? 10.767 -9.094 -33.873 1.00 93.69 439 CYS A N 1
ATOM 3604 C CA . CYS A 1 439 ? 10.947 -8.246 -35.051 1.00 93.69 439 CYS A CA 1
ATOM 3605 C C . CYS A 1 439 ? 11.069 -9.074 -36.332 1.00 93.69 439 CYS A C 1
ATOM 3607 O O . CYS A 1 439 ? 10.367 -8.785 -37.296 1.00 93.69 439 CYS A O 1
ATOM 3609 N N . ARG A 1 440 ? 11.864 -10.155 -36.336 1.00 92.94 440 ARG A N 1
ATOM 3610 C CA . ARG A 1 440 ? 12.052 -11.016 -37.524 1.00 92.94 440 ARG A CA 1
ATOM 3611 C C . ARG A 1 440 ? 10.768 -11.702 -37.994 1.00 92.94 440 ARG A C 1
ATOM 3613 O O . ARG A 1 440 ? 10.656 -12.083 -39.155 1.00 92.94 440 ARG A O 1
ATOM 3620 N N . ARG A 1 441 ? 9.788 -11.871 -37.101 1.00 92.06 441 ARG A N 1
ATOM 3621 C CA . ARG A 1 441 ? 8.460 -12.412 -37.435 1.00 92.06 441 ARG A CA 1
ATOM 3622 C C . ARG A 1 441 ? 7.496 -11.339 -37.951 1.00 92.06 441 ARG A C 1
ATOM 3624 O O . ARG A 1 441 ? 6.438 -11.687 -38.471 1.00 92.06 441 ARG A O 1
ATOM 3631 N N . HIS A 1 442 ? 7.828 -10.056 -37.812 1.00 91.75 442 HIS A N 1
ATOM 3632 C CA . HIS A 1 442 ? 6.949 -8.944 -38.149 1.00 91.75 442 HIS A CA 1
ATOM 3633 C C . HIS A 1 442 ? 7.257 -8.357 -39.529 1.00 91.75 442 HIS A C 1
ATOM 3635 O O . HIS A 1 442 ? 8.371 -7.921 -39.807 1.00 91.75 442 HIS A O 1
ATOM 3641 N N . ARG A 1 443 ? 6.232 -8.262 -40.383 1.00 88.56 443 ARG A N 1
ATOM 3642 C CA . ARG A 1 443 ? 6.381 -7.897 -41.802 1.00 88.56 443 ARG A CA 1
ATOM 3643 C C . ARG A 1 443 ? 7.026 -6.527 -42.039 1.00 88.56 443 ARG A C 1
ATOM 3645 O O . ARG A 1 443 ? 7.834 -6.399 -42.948 1.00 88.56 443 ARG A O 1
ATOM 3652 N N . TYR A 1 444 ? 6.659 -5.520 -41.247 1.00 87.25 444 TYR A N 1
ATOM 3653 C CA . TYR A 1 444 ? 7.076 -4.126 -41.471 1.00 87.25 444 TYR A CA 1
ATOM 3654 C C . TYR A 1 444 ? 8.229 -3.672 -40.574 1.00 87.25 444 TYR A C 1
ATOM 3656 O O . TYR A 1 444 ? 8.939 -2.735 -40.913 1.00 87.25 444 TYR A O 1
ATOM 3664 N N . LEU A 1 445 ? 8.430 -4.347 -39.439 1.00 91.00 445 LEU A N 1
ATOM 3665 C CA . LEU A 1 445 ? 9.401 -3.933 -38.419 1.00 91.00 445 LEU A CA 1
ATOM 3666 C C . LEU A 1 445 ? 10.654 -4.805 -38.410 1.00 91.00 445 LEU A C 1
ATOM 3668 O O . LEU A 1 445 ? 11.552 -4.531 -37.623 1.00 91.00 445 LEU A O 1
ATOM 3672 N N . SER A 1 446 ? 10.736 -5.834 -39.261 1.00 91.69 446 SER A N 1
ATOM 3673 C CA . SER A 1 446 ? 11.870 -6.761 -39.268 1.00 91.69 446 SER A CA 1
ATOM 3674 C C . SER A 1 446 ? 13.201 -6.033 -39.394 1.00 91.69 446 SER A C 1
ATOM 3676 O O . SER A 1 446 ? 14.043 -6.179 -38.520 1.00 91.69 446 SER A O 1
ATOM 3678 N N . GLN A 1 447 ? 13.381 -5.213 -40.432 1.00 91.50 447 GLN A N 1
ATOM 3679 C CA . GLN A 1 447 ? 14.670 -4.572 -40.700 1.00 91.50 447 GLN A CA 1
ATOM 3680 C C . GLN A 1 447 ? 15.005 -3.481 -39.673 1.00 91.50 447 GLN A C 1
ATOM 3682 O O . GLN A 1 447 ? 16.083 -3.486 -39.083 1.00 91.50 447 GLN A O 1
ATOM 3687 N N . SER A 1 448 ? 14.078 -2.552 -39.437 1.00 91.75 448 SER A N 1
ATOM 3688 C CA . SER A 1 448 ? 14.281 -1.438 -38.506 1.00 91.75 448 SER A CA 1
ATOM 3689 C C . SER A 1 448 ? 14.399 -1.909 -37.053 1.00 91.75 448 SER A C 1
ATOM 3691 O O . SER A 1 448 ? 15.236 -1.410 -36.307 1.00 91.75 448 SER A O 1
ATOM 3693 N N . GLY A 1 449 ? 13.597 -2.895 -36.647 1.00 92.56 449 GLY A N 1
ATOM 3694 C CA . GLY A 1 449 ? 13.628 -3.455 -35.299 1.00 92.56 449 GLY A CA 1
ATOM 3695 C C . GLY A 1 449 ? 14.841 -4.344 -35.038 1.00 92.56 449 GLY A C 1
ATOM 3696 O O . GLY A 1 449 ? 15.396 -4.297 -33.945 1.00 92.56 449 GLY A O 1
ATOM 3697 N N . GLU A 1 450 ? 15.318 -5.091 -36.040 1.00 94.00 450 GLU A N 1
ATOM 3698 C CA . GLU A 1 450 ? 16.593 -5.816 -35.952 1.00 94.00 450 GLU A CA 1
ATOM 3699 C C . GLU A 1 450 ? 17.778 -4.856 -35.812 1.00 94.00 450 GLU A C 1
ATOM 3701 O O . GLU A 1 450 ? 18.630 -5.060 -34.948 1.00 94.00 450 GLU A O 1
ATOM 3706 N N . SER A 1 451 ? 17.784 -3.759 -36.578 1.00 93.50 451 SER A N 1
ATOM 3707 C CA . SER A 1 451 ? 18.782 -2.695 -36.423 1.00 93.50 451 SER A CA 1
ATOM 3708 C C . SER A 1 451 ? 18.782 -2.116 -35.005 1.00 93.50 451 SER A C 1
ATOM 3710 O O . SER A 1 451 ? 19.852 -1.927 -34.427 1.00 93.50 451 SER A O 1
ATOM 3712 N N . LEU A 1 452 ? 17.603 -1.865 -34.421 1.00 94.06 452 LEU A N 1
ATOM 3713 C CA . LEU A 1 452 ? 17.495 -1.389 -33.042 1.00 94.06 452 LEU A CA 1
ATOM 3714 C C . LEU A 1 452 ? 17.994 -2.433 -32.030 1.00 94.06 452 LEU A C 1
ATOM 3716 O O . LEU A 1 452 ? 18.741 -2.087 -31.123 1.00 94.06 452 LEU A O 1
ATOM 3720 N N . ALA A 1 453 ? 17.614 -3.704 -32.169 1.00 95.12 453 ALA 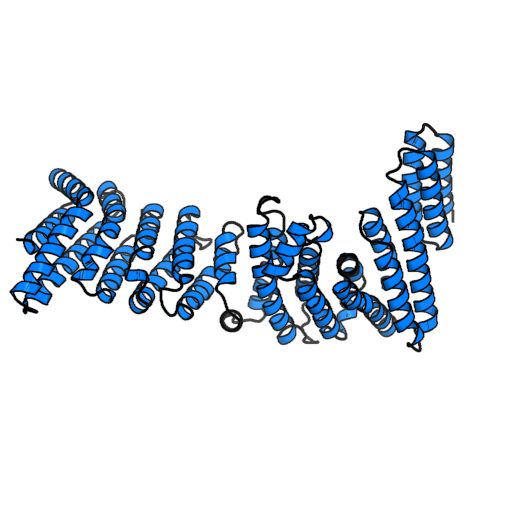A N 1
ATOM 3721 C CA . ALA A 1 453 ? 18.018 -4.753 -31.231 1.00 95.12 453 ALA A CA 1
ATOM 3722 C C . ALA A 1 453 ? 19.549 -4.912 -31.167 1.00 95.12 453 ALA A C 1
ATOM 3724 O O . ALA A 1 453 ? 20.120 -4.969 -30.078 1.00 95.12 453 ALA A O 1
ATOM 3725 N N . LEU A 1 454 ? 20.214 -4.910 -32.327 1.00 94.25 454 LEU A N 1
ATOM 3726 C CA . LEU A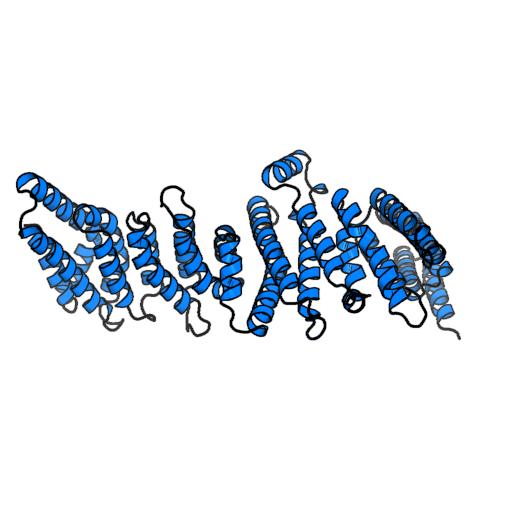 1 454 ? 21.676 -4.968 -32.418 1.00 94.25 454 LEU A CA 1
ATOM 3727 C C . LEU A 1 454 ? 22.333 -3.693 -31.875 1.00 94.25 454 LEU A C 1
ATOM 3729 O O . LEU A 1 454 ? 23.351 -3.765 -31.187 1.00 94.25 454 LEU A O 1
ATOM 3733 N N . LEU A 1 455 ? 21.731 -2.528 -32.137 1.00 93.38 455 LEU A N 1
ATOM 3734 C CA . LEU A 1 455 ? 22.185 -1.254 -31.584 1.00 93.38 455 LEU A CA 1
ATOM 3735 C C . LEU A 1 455 ? 22.142 -1.255 -30.051 1.00 93.38 455 LEU A C 1
ATOM 3737 O O . LEU A 1 455 ? 23.123 -0.871 -29.422 1.00 93.38 455 LEU A O 1
ATOM 3741 N N . LEU A 1 456 ? 21.031 -1.699 -29.456 1.00 94.44 456 LEU A N 1
ATOM 3742 C CA . LEU A 1 456 ? 20.864 -1.781 -28.003 1.00 94.44 456 LEU A CA 1
ATOM 3743 C C . LEU A 1 456 ? 21.825 -2.794 -27.376 1.00 94.44 456 LEU A C 1
ATOM 3745 O O . LEU A 1 456 ? 22.341 -2.536 -26.293 1.00 94.44 456 LEU A O 1
ATOM 3749 N N . SER A 1 457 ? 22.085 -3.919 -28.048 1.00 94.25 457 SER A N 1
ATOM 3750 C CA . SER A 1 457 ? 23.053 -4.915 -27.574 1.00 94.25 457 SER A CA 1
ATOM 3751 C C . SER A 1 457 ? 24.474 -4.347 -27.542 1.00 94.25 457 SER A C 1
ATOM 3753 O O . SER A 1 457 ? 25.131 -4.394 -26.502 1.00 94.25 457 SER A O 1
ATOM 3755 N N . SER A 1 458 ? 24.909 -3.702 -28.631 1.00 92.44 458 SER A N 1
ATOM 3756 C CA . SER A 1 458 ? 26.219 -3.040 -28.699 1.00 92.44 458 SER A CA 1
ATOM 3757 C C . SER A 1 458 ? 26.337 -1.880 -27.703 1.00 92.44 458 SER A C 1
ATOM 3759 O O . SER A 1 458 ? 27.373 -1.713 -27.060 1.00 92.44 458 SER A O 1
ATOM 3761 N N . LEU A 1 459 ? 25.261 -1.110 -27.512 1.00 91.62 459 LEU A N 1
ATOM 3762 C CA . LEU A 1 459 ? 25.210 -0.066 -26.494 1.00 91.62 459 LEU A CA 1
ATOM 3763 C C . LEU A 1 459 ? 25.378 -0.653 -25.086 1.00 91.62 459 LEU A C 1
ATOM 3765 O O . LEU A 1 459 ? 26.205 -0.174 -24.317 1.00 91.62 459 LEU A O 1
ATOM 3769 N N . LEU A 1 460 ? 24.624 -1.703 -24.752 1.00 93.62 460 LEU A N 1
ATOM 3770 C CA . LEU A 1 460 ? 24.727 -2.385 -23.463 1.00 93.62 460 LEU A CA 1
ATOM 3771 C C . LEU A 1 460 ? 26.121 -2.961 -23.229 1.00 93.62 460 LEU A C 1
ATOM 3773 O O . LEU A 1 460 ? 26.631 -2.846 -22.122 1.00 93.62 460 LEU A O 1
ATOM 3777 N N . GLU A 1 461 ? 26.752 -3.545 -24.244 1.00 92.00 461 GLU A N 1
ATOM 3778 C CA . GLU A 1 461 ? 28.127 -4.039 -24.152 1.00 92.00 461 GLU A CA 1
ATOM 3779 C C . GLU A 1 461 ? 29.110 -2.917 -23.784 1.00 92.00 461 GLU A C 1
ATOM 3781 O O . GLU A 1 461 ? 29.856 -3.050 -22.812 1.00 92.00 461 GLU A O 1
ATOM 3786 N N . ASN A 1 462 ? 29.036 -1.777 -24.478 1.00 88.81 462 ASN A N 1
ATOM 3787 C CA . ASN A 1 462 ? 29.875 -0.611 -24.195 1.00 88.81 462 ASN A CA 1
ATOM 3788 C C . ASN A 1 462 ? 29.604 -0.014 -22.805 1.00 88.81 462 ASN A C 1
ATOM 3790 O O . ASN A 1 462 ? 30.545 0.306 -22.080 1.00 88.81 462 ASN A O 1
ATOM 3794 N N . LEU A 1 463 ? 28.336 0.115 -22.404 1.00 89.44 463 LEU A N 1
ATOM 3795 C CA . LEU A 1 463 ? 27.958 0.675 -21.103 1.00 89.44 463 LEU A CA 1
ATOM 3796 C C . LEU A 1 463 ? 28.319 -0.253 -19.935 1.00 89.44 463 LEU A C 1
ATOM 3798 O O . LEU A 1 463 ? 28.763 0.219 -18.888 1.00 89.44 463 LEU A O 1
ATOM 3802 N N . LEU A 1 464 ? 28.164 -1.570 -20.097 1.00 90.12 464 LEU A N 1
ATOM 3803 C CA . LEU A 1 464 ? 28.563 -2.550 -19.086 1.00 90.12 464 LEU A CA 1
ATOM 3804 C C . LEU A 1 464 ? 30.088 -2.584 -18.925 1.00 90.12 464 LEU A C 1
ATOM 3806 O O . LEU A 1 464 ? 30.568 -2.621 -17.791 1.00 90.12 464 LEU A O 1
ATOM 3810 N N . ALA A 1 465 ? 30.842 -2.515 -20.029 1.00 86.19 465 ALA A N 1
ATOM 3811 C CA . ALA A 1 465 ? 32.299 -2.394 -19.994 1.00 86.19 465 ALA A CA 1
ATOM 3812 C C . ALA A 1 465 ? 32.739 -1.089 -19.311 1.00 86.19 465 ALA A C 1
ATOM 3814 O O . ALA A 1 465 ? 33.580 -1.117 -18.411 1.00 86.19 465 ALA A O 1
ATOM 3815 N N . TYR A 1 466 ? 32.109 0.034 -19.674 1.00 84.31 466 TYR A N 1
ATOM 3816 C CA . TYR A 1 466 ? 32.332 1.334 -19.044 1.00 84.31 466 TYR A CA 1
ATOM 3817 C C . TYR A 1 466 ? 32.118 1.270 -17.527 1.00 84.31 466 TYR A C 1
ATOM 3819 O O . TYR A 1 466 ? 33.006 1.662 -16.774 1.00 84.31 466 TYR A O 1
ATOM 3827 N N . ARG A 1 467 ? 31.000 0.690 -17.068 1.00 84.12 467 ARG A N 1
ATOM 3828 C CA . ARG A 1 467 ? 30.668 0.566 -15.640 1.00 84.12 467 ARG A CA 1
ATOM 3829 C C . ARG A 1 467 ? 31.706 -0.232 -14.848 1.00 84.12 467 ARG A C 1
ATOM 3831 O O . ARG A 1 467 ? 32.067 0.166 -13.742 1.00 84.12 467 ARG A O 1
ATOM 3838 N N . THR A 1 468 ? 32.180 -1.356 -15.385 1.00 79.62 468 THR A N 1
ATOM 3839 C CA . THR A 1 468 ? 33.199 -2.177 -14.708 1.00 79.62 468 THR A CA 1
ATOM 3840 C C . THR A 1 468 ? 34.501 -1.396 -14.505 1.00 79.62 468 THR A C 1
ATOM 3842 O O . THR A 1 468 ? 35.161 -1.569 -13.485 1.00 79.62 468 THR A O 1
ATOM 3845 N N . ILE A 1 469 ? 34.842 -0.507 -15.440 1.00 76.69 469 ILE A N 1
ATOM 3846 C CA . ILE A 1 469 ? 36.121 0.212 -15.465 1.00 76.69 469 ILE A CA 1
ATOM 3847 C C . ILE A 1 469 ? 36.043 1.564 -14.744 1.00 76.69 469 ILE A C 1
ATOM 3849 O O . ILE A 1 469 ? 37.036 2.029 -14.199 1.00 76.69 469 ILE A O 1
ATOM 3853 N N . THR A 1 470 ? 34.868 2.191 -14.637 1.00 65.25 470 THR A N 1
ATOM 3854 C CA . THR A 1 470 ? 34.699 3.419 -13.836 1.00 65.25 470 THR A CA 1
ATOM 3855 C C . THR A 1 470 ? 34.983 3.240 -12.346 1.00 65.25 470 THR A C 1
ATOM 3857 O O . THR A 1 470 ? 35.233 4.230 -11.664 1.00 65.25 470 THR A O 1
ATOM 3860 N N . HIS A 1 471 ? 34.953 2.003 -11.846 1.00 64.06 471 HIS A N 1
ATOM 3861 C CA . HIS A 1 471 ? 35.326 1.658 -10.473 1.00 64.06 471 HIS A CA 1
ATOM 3862 C C . HIS A 1 471 ? 36.810 1.276 -10.316 1.00 64.06 471 HIS A C 1
ATOM 3864 O O . HIS A 1 471 ? 37.221 0.938 -9.209 1.00 64.06 471 HIS A O 1
ATOM 3870 N N . ASP A 1 472 ? 37.595 1.315 -11.397 1.00 67.50 472 ASP A N 1
ATOM 3871 C CA . ASP A 1 472 ? 39.042 1.086 -11.381 1.00 67.50 472 ASP A CA 1
ATOM 3872 C C . ASP A 1 472 ? 39.785 2.351 -10.901 1.00 67.50 472 ASP A C 1
ATOM 3874 O O . ASP A 1 472 ? 39.363 3.478 -11.177 1.00 67.50 472 ASP A O 1
ATOM 3878 N N . GLU A 1 473 ? 40.901 2.176 -10.189 1.00 63.06 473 GLU A N 1
ATOM 3879 C CA . GLU A 1 473 ? 41.730 3.290 -9.697 1.00 63.06 473 GLU A CA 1
ATOM 3880 C C . GLU A 1 473 ? 42.518 3.965 -10.834 1.00 63.06 473 GLU A C 1
ATOM 3882 O O . GLU A 1 473 ? 42.942 5.112 -10.695 1.00 63.06 473 GLU A O 1
ATOM 3887 N N . SER A 1 474 ? 42.688 3.288 -11.979 1.00 80.25 474 SER A N 1
ATOM 3888 C CA . SER A 1 474 ? 43.443 3.801 -13.128 1.00 80.25 474 SER A CA 1
ATOM 3889 C C . SER A 1 474 ? 42.691 4.912 -13.889 1.00 80.25 474 SER A C 1
ATOM 3891 O O . SER A 1 474 ? 41.678 4.637 -14.547 1.00 80.25 474 SER A O 1
ATOM 3893 N N . PRO A 1 475 ? 43.191 6.165 -13.896 1.00 77.69 475 PRO A N 1
ATOM 3894 C CA . PRO A 1 475 ? 42.587 7.245 -14.680 1.00 77.69 475 PRO A CA 1
ATOM 3895 C C . PRO A 1 475 ? 42.665 6.988 -16.194 1.00 77.69 475 PRO A C 1
ATOM 3897 O O . PRO A 1 475 ? 41.751 7.356 -16.930 1.00 77.69 475 PRO A O 1
ATOM 3900 N N . GLU A 1 476 ? 43.703 6.294 -16.665 1.00 78.62 476 GLU A N 1
ATOM 3901 C CA . GLU A 1 476 ? 43.932 5.989 -18.085 1.00 78.62 476 GLU A CA 1
ATOM 3902 C C . GLU A 1 476 ? 42.871 5.030 -18.642 1.00 78.62 476 GLU A C 1
ATOM 3904 O O . GLU A 1 476 ? 42.326 5.243 -19.729 1.00 78.62 476 GLU A O 1
ATOM 3909 N N . HIS A 1 477 ? 42.508 4.000 -17.870 1.00 79.44 477 HIS A N 1
ATOM 3910 C CA . HIS A 1 477 ? 41.448 3.066 -18.250 1.00 79.44 477 HIS A CA 1
ATOM 3911 C C . HIS A 1 477 ? 40.074 3.747 -18.275 1.00 79.44 477 HIS A C 1
ATOM 3913 O O . HIS A 1 477 ? 39.283 3.515 -19.197 1.00 79.44 477 HIS A O 1
ATOM 3919 N N . ARG A 1 478 ? 39.807 4.641 -17.311 1.00 80.12 478 ARG A N 1
ATOM 3920 C CA . ARG A 1 478 ? 38.577 5.449 -17.261 1.00 80.12 478 ARG A CA 1
ATOM 3921 C C . ARG A 1 478 ? 38.464 6.372 -18.475 1.00 80.12 478 ARG A C 1
ATOM 3923 O O . ARG A 1 478 ? 37.397 6.435 -19.087 1.00 80.12 478 ARG A O 1
ATOM 3930 N N . MET A 1 479 ? 39.552 7.039 -18.865 1.00 84.44 479 MET A N 1
ATOM 3931 C CA . MET A 1 479 ? 39.591 7.886 -20.064 1.00 84.44 479 MET A CA 1
ATOM 3932 C C . MET A 1 479 ? 39.354 7.072 -21.340 1.00 84.44 479 MET A C 1
ATOM 3934 O O . MET A 1 479 ? 38.457 7.408 -22.110 1.00 84.44 479 MET A O 1
ATOM 3938 N N . SER A 1 480 ? 40.074 5.960 -21.526 1.00 84.62 480 SER A N 1
ATOM 3939 C CA . SER A 1 480 ? 39.935 5.087 -22.704 1.00 84.62 480 SER A CA 1
ATOM 3940 C C . SER A 1 480 ? 38.499 4.575 -22.890 1.00 84.62 480 SER A C 1
ATOM 3942 O O . SER A 1 480 ? 37.926 4.658 -23.977 1.00 84.62 480 SER A O 1
ATOM 3944 N N . CYS A 1 481 ? 37.847 4.138 -21.809 1.00 82.31 481 CYS A N 1
ATOM 3945 C CA . CYS A 1 481 ? 36.462 3.668 -21.882 1.00 82.31 481 CYS A CA 1
ATOM 3946 C C . CYS A 1 481 ? 35.463 4.795 -22.130 1.00 82.31 481 CYS A C 1
ATOM 3948 O O . CYS A 1 481 ? 34.494 4.601 -22.865 1.00 82.31 481 CYS A O 1
ATOM 3950 N N . THR A 1 482 ? 35.704 5.977 -21.557 1.00 83.88 482 THR A N 1
ATOM 3951 C CA . THR A 1 482 ? 34.886 7.165 -21.835 1.00 83.88 482 THR A CA 1
ATOM 3952 C C . THR A 1 482 ? 34.962 7.527 -23.319 1.00 83.88 482 THR A C 1
ATOM 3954 O O . THR A 1 482 ? 33.929 7.789 -23.930 1.00 83.88 482 THR A O 1
ATOM 3957 N N . VAL A 1 483 ? 36.153 7.455 -23.925 1.00 86.38 483 VAL A N 1
ATOM 3958 C CA . VAL A 1 483 ? 36.357 7.675 -25.366 1.00 86.38 483 VAL A CA 1
ATOM 3959 C C . VAL A 1 483 ? 35.628 6.625 -26.211 1.00 86.38 483 VAL A C 1
ATOM 3961 O O . VAL A 1 483 ? 35.019 6.984 -27.215 1.00 86.38 483 VAL A O 1
ATOM 3964 N N . ASN A 1 484 ? 35.608 5.350 -25.808 1.00 86.00 484 ASN A N 1
ATOM 3965 C CA . ASN A 1 484 ? 34.869 4.308 -26.537 1.00 86.00 484 ASN A CA 1
ATOM 3966 C C . ASN A 1 484 ? 33.356 4.573 -26.564 1.00 86.00 484 ASN A C 1
ATOM 3968 O O . ASN A 1 484 ? 32.734 4.505 -27.624 1.00 86.00 484 ASN A O 1
ATOM 3972 N N . VAL A 1 485 ? 32.768 4.929 -25.417 1.00 86.31 485 VAL A N 1
ATOM 3973 C CA . VAL A 1 485 ? 31.341 5.287 -25.329 1.00 86.31 485 VAL A CA 1
ATOM 3974 C C . VAL A 1 485 ? 31.042 6.558 -26.132 1.00 86.31 485 VAL A C 1
ATOM 3976 O O . VAL A 1 485 ? 30.040 6.645 -26.840 1.00 86.31 485 VAL A O 1
ATOM 3979 N N . LEU A 1 486 ? 31.945 7.534 -26.081 1.00 88.00 486 LEU A N 1
ATOM 3980 C CA . LEU A 1 486 ? 31.852 8.778 -26.836 1.00 88.00 486 LEU A CA 1
ATOM 3981 C C . LEU A 1 486 ? 31.902 8.533 -28.353 1.00 88.00 486 LEU A C 1
ATOM 3983 O O . LEU A 1 486 ? 31.050 9.037 -29.083 1.00 88.00 486 LEU A O 1
ATOM 3987 N N . ASN A 1 487 ? 32.829 7.701 -28.830 1.00 86.62 487 ASN A N 1
ATOM 3988 C CA . ASN A 1 487 ? 32.912 7.308 -30.238 1.00 86.62 487 ASN A CA 1
ATOM 3989 C C . ASN A 1 487 ? 31.644 6.581 -30.694 1.00 86.62 487 ASN A C 1
ATOM 3991 O O . ASN A 1 487 ? 31.121 6.893 -31.762 1.00 86.62 487 ASN A O 1
ATOM 3995 N N . PHE A 1 488 ? 31.092 5.696 -29.859 1.00 88.31 488 PHE A N 1
ATOM 3996 C CA . PHE A 1 488 ? 29.819 5.040 -30.147 1.00 88.31 488 PHE A CA 1
ATOM 3997 C C . PHE A 1 488 ? 28.692 6.062 -30.369 1.00 88.31 488 PHE A C 1
ATOM 3999 O O . PHE A 1 488 ? 27.995 6.010 -31.384 1.00 88.31 488 PHE A O 1
ATOM 4006 N N . TYR A 1 489 ? 28.525 7.041 -29.474 1.00 88.38 489 TYR A N 1
ATOM 4007 C CA . TYR A 1 489 ? 27.476 8.055 -29.634 1.00 88.38 489 TYR A CA 1
ATOM 4008 C C . TYR A 1 489 ? 27.720 9.011 -30.806 1.00 88.38 489 TYR A C 1
ATOM 4010 O O . TYR A 1 489 ? 26.754 9.432 -31.451 1.00 88.38 489 TYR A O 1
ATOM 4018 N N . LYS A 1 490 ? 28.987 9.290 -31.139 1.00 86.06 490 LYS A N 1
ATOM 4019 C CA . LYS A 1 490 ? 29.371 10.045 -32.339 1.00 86.06 490 LYS A CA 1
ATOM 4020 C C . LYS A 1 490 ? 28.953 9.317 -33.615 1.00 86.06 490 LYS A C 1
ATOM 4022 O O . LYS A 1 490 ? 28.281 9.899 -34.463 1.00 86.06 490 LYS A O 1
ATOM 4027 N N . GLU A 1 491 ? 29.289 8.033 -33.734 1.00 84.94 491 GLU A N 1
ATOM 4028 C CA . GLU A 1 491 ? 28.925 7.200 -34.888 1.00 84.94 491 GLU A CA 1
ATOM 4029 C C . GLU A 1 491 ? 27.409 7.087 -35.067 1.00 84.94 491 GLU A C 1
ATOM 4031 O O . GLU A 1 491 ? 26.901 7.075 -36.191 1.00 84.94 491 GLU A O 1
ATOM 4036 N N . LYS A 1 492 ? 26.669 7.029 -33.956 1.00 82.88 492 LYS A N 1
ATOM 4037 C CA . LYS A 1 492 ? 25.205 6.932 -33.956 1.00 82.88 492 LYS A CA 1
ATOM 4038 C C . LYS A 1 492 ? 24.492 8.282 -34.026 1.00 82.88 492 LYS A C 1
ATOM 4040 O O . LYS A 1 492 ? 23.264 8.296 -33.981 1.00 82.88 492 LYS A O 1
ATOM 4045 N N . LYS A 1 493 ? 25.232 9.390 -34.170 1.00 83.31 493 LYS A N 1
ATOM 4046 C CA . LYS A 1 493 ? 24.701 10.761 -34.271 1.00 83.31 493 LYS A CA 1
ATOM 4047 C C . LYS A 1 493 ? 23.754 11.123 -33.116 1.00 83.31 493 LYS A C 1
ATOM 4049 O O . LYS A 1 493 ? 22.692 11.703 -33.324 1.00 83.31 493 LYS A O 1
ATOM 4054 N N . ARG A 1 494 ? 24.117 10.737 -31.889 1.00 84.81 494 ARG A N 1
ATOM 4055 C CA . ARG A 1 494 ? 23.378 11.069 -30.657 1.00 84.81 494 ARG A CA 1
ATOM 4056 C C . ARG A 1 494 ? 24.096 12.202 -29.923 1.00 84.81 494 ARG A C 1
ATOM 4058 O O . ARG A 1 494 ? 24.774 11.971 -28.925 1.00 84.81 494 ARG A O 1
ATOM 4065 N N . GLU A 1 495 ? 23.966 13.413 -30.461 1.00 85.38 495 GLU A N 1
ATOM 4066 C CA . GLU A 1 495 ? 24.741 14.600 -30.063 1.00 85.38 495 GLU A CA 1
ATOM 4067 C C . GLU A 1 495 ? 24.560 14.985 -28.588 1.00 85.38 495 GLU A C 1
ATOM 4069 O O . GLU A 1 495 ? 25.553 15.204 -27.900 1.00 85.38 495 GLU A O 1
ATOM 4074 N N . ASP A 1 496 ? 23.333 14.966 -28.061 1.00 83.00 496 ASP A N 1
ATOM 4075 C CA . ASP A 1 496 ? 23.069 15.343 -26.662 1.00 83.00 496 ASP A CA 1
ATOM 4076 C C . ASP A 1 496 ? 23.835 14.460 -25.660 1.00 83.00 496 ASP A C 1
ATOM 4078 O O . ASP A 1 496 ? 24.461 14.944 -24.711 1.00 83.00 496 ASP A O 1
ATOM 4082 N N . ILE A 1 497 ? 23.818 13.141 -25.885 1.00 85.00 497 ILE A N 1
ATOM 4083 C CA . ILE A 1 497 ? 24.505 12.170 -25.023 1.00 85.00 497 ILE A CA 1
ATOM 4084 C C . ILE A 1 497 ? 26.017 12.263 -25.247 1.00 85.00 497 ILE A C 1
ATOM 4086 O O . ILE A 1 497 ? 26.785 12.274 -24.285 1.00 85.00 497 ILE A O 1
ATOM 4090 N N . TYR A 1 498 ? 26.448 12.405 -26.502 1.00 88.31 498 TYR A N 1
ATOM 4091 C CA . TYR A 1 498 ? 27.847 12.620 -26.864 1.00 88.31 498 TYR A CA 1
ATOM 4092 C C . TYR A 1 498 ? 28.454 13.826 -26.130 1.00 88.31 498 TYR A C 1
ATOM 4094 O O . TYR A 1 498 ? 29.507 13.694 -25.506 1.00 88.31 498 TYR A O 1
ATOM 4102 N N . ILE A 1 499 ? 27.761 14.969 -26.117 1.00 88.50 499 ILE A N 1
ATOM 4103 C CA . ILE A 1 499 ? 28.191 16.178 -25.404 1.00 88.50 499 ILE A CA 1
ATOM 4104 C C . ILE A 1 499 ? 28.309 15.900 -23.899 1.00 88.50 499 ILE A C 1
ATOM 4106 O O . ILE A 1 499 ? 29.299 16.282 -23.274 1.00 88.50 499 ILE A O 1
ATOM 4110 N N . ARG A 1 500 ? 27.361 15.168 -23.299 1.00 88.25 500 ARG A N 1
ATOM 4111 C CA . ARG A 1 500 ? 27.444 14.794 -21.876 1.00 88.25 500 ARG A CA 1
ATOM 4112 C C . ARG A 1 500 ? 28.696 13.964 -21.570 1.00 88.25 500 ARG A C 1
ATOM 4114 O O . ARG A 1 500 ? 29.354 14.207 -20.561 1.00 88.25 500 ARG A O 1
ATOM 4121 N N . TYR A 1 501 ? 29.041 13.006 -22.431 1.00 88.25 501 TYR A N 1
ATOM 4122 C CA . TYR A 1 501 ? 30.259 12.202 -22.283 1.00 88.25 501 TYR A CA 1
ATOM 4123 C C . TYR A 1 501 ? 31.541 12.997 -22.572 1.00 88.25 501 TYR A C 1
ATOM 4125 O O . TYR A 1 501 ? 32.544 12.759 -21.902 1.00 88.25 501 TYR A O 1
ATOM 4133 N N . LEU A 1 502 ? 31.508 13.986 -23.476 1.00 91.31 502 LEU A N 1
ATOM 4134 C CA . LEU A 1 502 ? 32.612 14.934 -23.677 1.00 91.31 502 LEU A CA 1
ATOM 4135 C C . LEU A 1 502 ? 32.933 15.699 -22.390 1.00 91.31 502 LEU A C 1
ATOM 4137 O O . LEU A 1 502 ? 34.096 15.793 -22.008 1.00 91.31 502 LEU A O 1
ATOM 4141 N N . TYR A 1 503 ? 31.914 16.205 -21.690 1.00 91.75 503 TYR A N 1
ATOM 4142 C CA . TYR A 1 503 ? 32.117 16.912 -20.423 1.00 91.75 503 TYR A CA 1
ATOM 4143 C C . TYR A 1 503 ? 32.620 15.991 -19.304 1.00 91.75 503 TYR A C 1
ATOM 4145 O O . TYR A 1 503 ? 33.487 16.401 -18.539 1.00 91.75 503 TYR A O 1
ATOM 4153 N N . LYS A 1 504 ? 32.173 14.729 -19.246 1.00 88.69 504 LYS A N 1
ATOM 4154 C CA . LYS A 1 504 ? 32.754 13.744 -18.314 1.00 88.69 504 LYS A CA 1
ATOM 4155 C C . LYS A 1 504 ? 34.228 13.474 -18.614 1.00 88.69 504 LYS A C 1
ATOM 4157 O O . LYS A 1 504 ? 35.033 13.398 -17.692 1.00 88.69 504 LYS A O 1
ATOM 4162 N N . LEU A 1 505 ? 34.592 13.353 -19.892 1.00 90.31 505 LEU A N 1
ATOM 4163 C CA . LEU A 1 505 ? 35.985 13.181 -20.309 1.00 90.31 505 LEU A CA 1
ATOM 4164 C C . LEU A 1 505 ? 36.829 14.414 -19.960 1.00 90.31 505 LEU A C 1
ATOM 4166 O O . LEU A 1 505 ? 37.942 14.273 -19.462 1.00 90.31 505 LEU A O 1
ATOM 4170 N N . ARG A 1 506 ? 36.283 15.619 -20.155 1.00 93.06 506 ARG A N 1
ATOM 4171 C CA . ARG A 1 506 ? 36.910 16.872 -19.720 1.00 93.06 506 ARG A CA 1
ATOM 4172 C C . ARG A 1 506 ? 37.208 16.849 -18.225 1.00 93.06 506 ARG A C 1
ATOM 4174 O O . ARG A 1 506 ? 38.320 17.184 -17.839 1.00 93.06 506 ARG A O 1
ATOM 4181 N N . ASP A 1 507 ? 36.235 16.467 -17.402 1.00 91.31 507 ASP A N 1
ATOM 4182 C CA . ASP A 1 507 ? 36.394 16.444 -15.946 1.00 91.31 507 ASP A CA 1
ATOM 4183 C C . ASP A 1 507 ? 37.483 15.442 -15.527 1.00 91.31 507 ASP A C 1
ATOM 4185 O O . ASP A 1 507 ? 38.348 15.788 -14.730 1.00 91.31 507 ASP A O 1
ATOM 4189 N N . LEU A 1 508 ? 37.552 14.270 -16.175 1.00 88.88 508 LEU A N 1
ATOM 4190 C CA . LEU A 1 508 ? 38.666 13.328 -15.994 1.00 88.88 508 LEU A CA 1
ATOM 4191 C C . LEU A 1 508 ? 40.025 13.934 -16.379 1.00 88.88 508 LEU A C 1
ATOM 4193 O O . LEU A 1 508 ? 41.024 13.693 -15.702 1.00 88.88 508 LEU A O 1
ATOM 4197 N N . HIS A 1 509 ? 40.090 14.699 -17.473 1.00 91.69 509 HIS A N 1
ATOM 4198 C CA . HIS A 1 509 ? 41.319 15.386 -17.870 1.00 91.69 509 HIS A CA 1
ATOM 4199 C C . HIS A 1 509 ? 41.712 16.483 -16.879 1.00 91.69 509 HIS A C 1
ATOM 4201 O O . HIS A 1 509 ? 42.900 16.628 -16.608 1.00 91.69 509 HIS A O 1
ATOM 4207 N N . LEU A 1 510 ? 40.748 17.218 -16.318 1.00 90.62 510 LEU A N 1
ATOM 4208 C CA . LEU A 1 510 ? 41.002 18.225 -15.286 1.00 90.62 510 LEU A CA 1
ATOM 4209 C C . LEU A 1 510 ? 41.540 17.592 -13.998 1.00 90.62 510 LEU A C 1
ATOM 4211 O O . LEU A 1 510 ? 42.519 18.099 -13.459 1.00 90.62 510 LEU A O 1
ATOM 4215 N N . ASP A 1 511 ? 40.972 16.462 -13.565 1.00 89.50 511 ASP A N 1
ATOM 4216 C CA . ASP A 1 511 ? 41.452 15.706 -12.397 1.00 89.50 511 ASP A CA 1
ATOM 4217 C C . ASP A 1 511 ? 42.911 15.242 -12.557 1.00 89.50 511 ASP A C 1
ATOM 4219 O O . ASP A 1 511 ? 43.637 15.104 -11.575 1.00 89.50 511 ASP A O 1
ATOM 4223 N N . CYS A 1 512 ? 43.348 15.015 -13.799 1.00 88.94 512 CYS A N 1
ATOM 4224 C CA . CYS A 1 512 ? 44.713 14.608 -14.134 1.00 88.94 512 CYS A CA 1
ATOM 4225 C C . CYS A 1 512 ? 45.610 15.775 -14.587 1.00 88.94 512 CYS A C 1
ATOM 4227 O O . CYS A 1 512 ? 46.687 15.527 -15.120 1.00 88.94 512 CYS A O 1
ATOM 4229 N N . GLU A 1 513 ? 45.161 17.029 -14.443 1.00 91.50 513 GLU A N 1
ATOM 4230 C CA . GLU A 1 513 ? 45.868 18.246 -14.886 1.00 91.50 513 GLU A CA 1
ATOM 4231 C C . GLU A 1 513 ? 46.217 18.281 -16.396 1.00 91.50 513 GLU A C 1
ATOM 4233 O O . GLU A 1 513 ? 47.072 19.041 -16.855 1.00 91.50 513 GLU A O 1
ATOM 4238 N N . ASN A 1 514 ? 45.499 17.506 -17.212 1.00 91.88 514 ASN A N 1
ATOM 4239 C CA . ASN A 1 514 ? 45.651 17.424 -18.665 1.00 91.88 514 ASN A CA 1
ATOM 4240 C C . ASN A 1 514 ? 44.883 18.558 -19.372 1.00 91.88 514 ASN A C 1
ATOM 4242 O O . ASN A 1 514 ? 43.935 18.322 -20.125 1.00 91.88 514 ASN A O 1
ATOM 4246 N N . TYR A 1 515 ? 45.282 19.813 -19.143 1.00 91.88 515 TYR A N 1
ATOM 4247 C CA . TYR A 1 515 ? 44.557 20.997 -19.639 1.00 91.88 515 TYR A CA 1
ATOM 4248 C C . TYR A 1 515 ? 44.448 21.079 -21.170 1.00 91.88 515 TYR A C 1
ATOM 4250 O O . TYR A 1 515 ? 43.458 21.596 -21.693 1.00 91.88 515 TYR A O 1
ATOM 4258 N N . THR A 1 516 ? 45.441 20.568 -21.902 1.00 92.12 516 THR A N 1
ATOM 4259 C CA . THR A 1 516 ? 45.418 20.531 -23.372 1.00 92.12 516 THR A CA 1
ATOM 4260 C C . THR A 1 516 ? 44.327 19.594 -23.886 1.00 92.12 516 THR A C 1
ATOM 4262 O O . THR A 1 516 ? 43.509 20.008 -24.702 1.00 92.12 516 THR A O 1
ATOM 4265 N N . GLU A 1 517 ? 44.246 18.376 -23.351 1.00 90.56 517 GLU A N 1
ATOM 4266 C CA . GLU A 1 517 ? 43.202 17.410 -23.716 1.00 90.56 517 GLU A CA 1
ATOM 4267 C C . GLU A 1 517 ? 41.816 17.880 -23.262 1.00 90.56 517 GLU A C 1
ATOM 4269 O O . GLU A 1 517 ? 40.856 17.829 -24.029 1.00 90.56 517 GLU A O 1
ATOM 4274 N N . ALA A 1 518 ? 41.715 18.472 -22.066 1.00 90.69 518 ALA A N 1
ATOM 4275 C CA . ALA A 1 518 ? 40.488 19.130 -21.625 1.00 90.69 518 ALA A CA 1
ATOM 4276 C C . ALA A 1 518 ? 40.051 20.234 -22.611 1.00 90.69 518 ALA A C 1
ATOM 4278 O O . ALA A 1 518 ? 38.866 20.355 -22.919 1.00 90.69 518 ALA A O 1
ATOM 4279 N N . SER A 1 519 ? 40.992 20.996 -23.175 1.00 90.69 519 SER A N 1
ATOM 4280 C CA . SER A 1 519 ? 40.695 22.004 -24.201 1.00 90.69 519 SER A CA 1
ATOM 4281 C C . SER A 1 519 ? 40.252 21.371 -25.526 1.00 90.69 519 SER A C 1
ATOM 4283 O O . SER A 1 519 ? 39.308 21.869 -26.142 1.00 90.69 519 SER A O 1
ATOM 4285 N N . TYR A 1 520 ? 40.849 20.247 -25.941 1.00 91.81 520 TYR A N 1
ATOM 4286 C CA . TYR A 1 520 ? 40.405 19.499 -27.125 1.00 91.81 520 TYR A CA 1
ATOM 4287 C C . TYR A 1 520 ? 38.974 18.971 -26.983 1.00 91.81 520 TYR A C 1
ATOM 4289 O O . TYR A 1 520 ? 38.212 19.036 -27.946 1.00 91.81 520 TYR A O 1
ATOM 4297 N N . THR A 1 521 ? 38.553 18.530 -25.792 1.00 91.19 521 THR A N 1
ATOM 4298 C CA . THR A 1 521 ? 37.147 18.127 -25.587 1.00 91.19 521 THR A CA 1
ATOM 4299 C C . THR A 1 521 ? 36.164 19.282 -25.820 1.00 91.19 521 THR A C 1
ATOM 4301 O O . THR A 1 521 ? 35.091 19.077 -26.388 1.00 91.19 521 THR A O 1
ATOM 4304 N N . LEU A 1 522 ? 36.534 20.514 -25.449 1.00 90.81 522 LEU A N 1
ATOM 4305 C CA . LEU A 1 522 ? 35.720 21.705 -25.711 1.00 90.81 522 LEU A CA 1
ATOM 4306 C C . LEU A 1 522 ? 35.731 22.092 -27.192 1.00 90.81 522 LEU A C 1
ATOM 4308 O O . LEU A 1 522 ? 34.704 22.537 -27.703 1.00 90.81 522 LEU A O 1
ATOM 4312 N N . LEU A 1 523 ? 36.854 21.890 -27.887 1.00 92.38 523 LEU A N 1
ATOM 4313 C CA . LEU A 1 523 ? 36.938 22.090 -29.334 1.00 92.38 523 LEU A CA 1
ATOM 4314 C C . LEU A 1 523 ? 35.988 21.142 -30.076 1.00 92.38 523 LEU A C 1
ATOM 4316 O O . LEU A 1 523 ? 35.224 21.597 -30.920 1.00 92.38 523 LEU A O 1
ATOM 4320 N N . LEU A 1 524 ? 35.956 19.860 -29.697 1.00 89.88 524 LEU A N 1
ATOM 4321 C CA . LEU A 1 524 ? 35.027 18.875 -30.266 1.00 89.88 524 LEU A CA 1
ATOM 4322 C C . LEU A 1 524 ? 33.555 19.245 -30.043 1.00 89.88 524 LEU A C 1
ATOM 4324 O O . LEU A 1 524 ? 32.713 18.919 -30.874 1.00 89.88 524 LEU A O 1
ATOM 4328 N N . HIS A 1 525 ? 33.224 19.912 -28.933 1.00 90.19 525 HIS A N 1
ATOM 4329 C CA . HIS A 1 525 ? 31.880 20.454 -28.728 1.00 90.19 525 HIS A CA 1
ATOM 4330 C C . HIS A 1 525 ? 31.635 21.680 -29.623 1.00 90.19 525 HIS A C 1
ATOM 4332 O O . HIS A 1 525 ? 30.590 21.771 -30.259 1.00 90.19 525 HIS A O 1
ATOM 4338 N N . ALA A 1 526 ? 32.598 22.599 -29.729 1.00 89.12 526 ALA A N 1
ATOM 4339 C CA . ALA A 1 526 ? 32.478 23.771 -30.596 1.00 89.12 526 ALA A CA 1
ATOM 4340 C C . ALA A 1 526 ? 32.312 23.398 -32.081 1.00 89.12 526 ALA A C 1
ATOM 4342 O O . ALA A 1 526 ? 31.552 24.057 -32.784 1.00 89.12 526 ALA A O 1
ATOM 4343 N N . GLU A 1 527 ? 32.955 22.323 -32.543 1.00 88.25 527 GLU A N 1
ATOM 4344 C CA . GLU A 1 527 ? 32.795 21.786 -33.902 1.00 88.25 527 GLU A CA 1
ATOM 4345 C C . GLU A 1 527 ? 31.353 21.367 -34.223 1.00 88.25 527 GLU A C 1
ATOM 4347 O O . GLU A 1 527 ? 30.940 21.485 -35.372 1.00 88.25 527 GLU A O 1
ATOM 4352 N N . LEU A 1 528 ? 30.570 20.937 -33.227 1.00 84.19 528 LEU A N 1
ATOM 4353 C CA . LEU A 1 528 ? 29.149 20.608 -33.408 1.00 84.19 528 LEU A CA 1
ATOM 4354 C C . LEU A 1 528 ? 28.249 21.850 -33.507 1.00 84.19 528 LEU A C 1
ATOM 4356 O O . LEU A 1 528 ? 27.123 21.755 -33.983 1.00 84.19 528 LEU A O 1
ATOM 4360 N N . LEU A 1 529 ? 28.724 23.007 -33.034 1.00 81.88 529 LEU A N 1
ATOM 4361 C CA . LEU A 1 529 ? 27.985 24.274 -33.056 1.00 81.88 529 LEU A CA 1
ATOM 4362 C C . LEU A 1 529 ? 28.257 25.096 -34.324 1.00 81.88 529 LEU A C 1
ATOM 4364 O O . LEU A 1 529 ? 27.591 26.109 -34.551 1.00 81.88 529 LEU A O 1
ATOM 4368 N N . LEU A 1 530 ? 29.255 24.702 -35.120 1.00 73.81 530 LEU A N 1
ATOM 4369 C CA . LEU A 1 530 ? 29.583 25.354 -36.381 1.00 73.81 530 LEU A CA 1
ATOM 4370 C C . LEU A 1 530 ? 28.634 24.848 -37.490 1.00 73.81 530 LEU A C 1
ATOM 4372 O O . LEU A 1 530 ? 28.419 23.641 -37.583 1.00 73.81 530 LEU A O 1
ATOM 4376 N N . PRO A 1 531 ? 28.041 25.760 -38.287 1.00 49.50 531 PRO A N 1
ATOM 4377 C CA . PRO A 1 531 ? 26.987 25.448 -39.257 1.00 49.50 531 PRO A CA 1
ATOM 4378 C C . PRO A 1 531 ? 27.433 24.614 -40.461 1.00 49.50 531 PRO A C 1
ATOM 4380 O O . PRO A 1 531 ? 28.619 24.714 -40.860 1.00 49.50 531 PRO A O 1
#

Sequence (531 aa):
MTSKLTKVLSYYVRHAEDPGLAERLYSALKALKYLFRFIVQSRILYLRFYGNSEDGDAFSNSIRTLFLSFNTLMDRPLDEGVKIKGAILKYLPTIINDIQHVFEPVELSILLTKFIESIPDSQLVRQKLGCMCKMVESDLFKQPECRDILLPLLTDQLSGQLDDHSNKPDYEACVQLLSTVLDNLDRKDVGHTRGHVQMIMERLLRRTSIGQYLACMTAVLKQMDNAHYTLYISTFKTRQDIIDFLMETFIMFKDLMGNVFPSDWMIMNLLQIQVFLRAINQYSDVLNKYFLDQAHFELQLWNNYFHLTVAFLTHKSLQLESFSQEKRNKIINKYGDMRKTIGFRIRDMWYNLGPHKMKFIPSMVGPILEATLVPEPDLRKAIIPIFFDMMQCEHNFSPNHTFQMFESELITKLDQEVEGGRGDEQYKILLEKTLLEHCRRHRYLSQSGESLALLLSSLLENLLAYRTITHDESPEHRMSCTVNVLNFYKEKKREDIYIRYLYKLRDLHLDCENYTEASYTLLLHAELLLP

pLDDT: mean 89.16, std 8.16, range [49.5, 97.81]

Organism: NCBI:txid143900

Foldseek 3Di:
DLLVVLVLLLVLLLVCVPPVSVVVNLVCLVCVLVSLLVSLVVLVVVCVVPNPDPCLVVSQVSVLSSLVSLLVSQLDDCVRNVSNVLSCLVRVLSNLQSCVSSYPLLVVLVSVLSNLVSHPLVPPVLSSLVSLLSNLVHPSVLEPSSCVSSLVSLLVSLLVLLDPPNPDRPLVSSLSSLVSNLVSLPDPSSPDCQVSLLSNCLRPLVSCLPLSNLVSNLSSLVPDDLVSLVVSCVVDDDPVSLLVVLLSLLVSLLVCLVCPDPPVVLVVSLSSLLSVLVVLVSVLVVCLPRALDPVHHDVVSVVSSLLSLLSSLLRPSLLLVVDDPVVSVVSCVPRNNSLLSSLLSSLVSCVSNPLCNQVCPPVCLLSLVSSLLRPDVNSVLRSLCVLVVQQVSCLVPPPVSGNVRNLLSNLVNLLVQLLVVTHDPVSLVSNLVSQQVVLCVDDPRVPVSNVSSVLSSVLRVLSNCQNVQVPPPDLVSNLVSLVVNLVSCVVVVVLVVNLVSLVVSLVSCVVVVVVVVNVVSVVVNVVVVDD